Protein AF-A0A7C1M301-F1 (afdb_monomer_lite)

pLDDT: mean 71.37, std 20.8, range [23.16, 95.0]

Radius of gyration: 27.2 Å; chains: 1; bounding box: 64×80×81 Å

Secondary structure (DSSP, 8-state):
--------------EEEEEEEEETTEEEEEEGGGEEEEE---S-PBPPTT--TTEEEEEEETTEEEEEEEHHHHHH---S-----TT-EEEEE-BTTB-EEEEESEEEEEEEEEGGGG--TT-----SS-GGGEEEEEEETTEEEEEE-HHHHHHHHHHHHHHHS------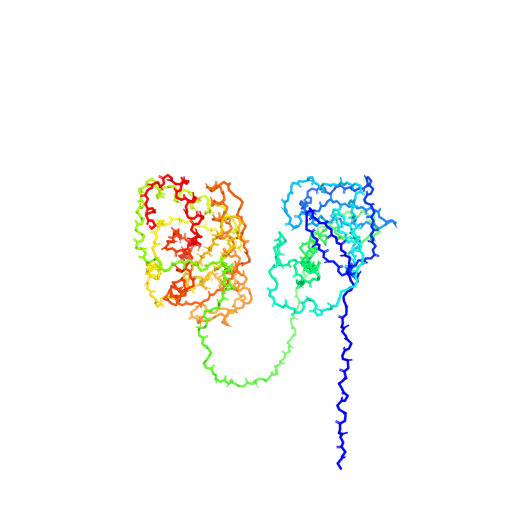-------PPPP---------------PPPP-------------------------------HHHHHHHHHHHHHHHHHHHHHHHHHHTS-EEEEEEEEEEEEGGGTGGGGTSTT-EEEEEEEEE-TTS-EEEEEEEEHHHHHHHHHHHHGGG----TTT--SGGGS-HHHHHHHHHHHHHHHHHHHHHHHHHHTS---B---EEEEEEHHHHHHHHHHHTTTT-SEEEEEEEEEEETTEEEEEEEEEEE-HHHHHHHHHHTT--S----

Structure (mmCIF, N/CA/C/O backbone):
data_AF-A0A7C1M301-F1
#
_entry.id   AF-A0A7C1M301-F1
#
loop_
_atom_site.group_PDB
_atom_site.id
_atom_site.type_symbol
_atom_site.label_atom_id
_atom_site.label_alt_id
_atom_site.label_comp_id
_atom_site.label_asym_id
_atom_site.label_entity_id
_atom_site.label_seq_id
_atom_site.pdbx_PDB_ins_code
_atom_site.Cartn_x
_atom_site.Cartn_y
_atom_site.Cartn_z
_atom_site.occupancy
_atom_site.B_iso_or_equiv
_atom_site.auth_seq_id
_atom_site.auth_comp_id
_atom_site.auth_asym_id
_atom_site.auth_atom_id
_atom_site.pdbx_PDB_model_num
ATOM 1 N N . MET A 1 1 ? 42.933 52.974 11.307 1.00 37.38 1 MET A N 1
ATOM 2 C CA . MET A 1 1 ? 41.650 52.355 11.688 1.00 37.38 1 MET A CA 1
ATOM 3 C C . MET A 1 1 ? 40.763 52.427 10.455 1.00 37.38 1 MET A C 1
ATOM 5 O O . MET A 1 1 ? 40.135 53.448 10.224 1.00 37.38 1 MET A O 1
ATOM 9 N N . MET A 1 2 ? 40.884 51.433 9.573 1.00 31.77 2 MET A N 1
ATOM 10 C CA . MET A 1 2 ? 40.043 51.313 8.383 1.00 31.77 2 MET A CA 1
ATOM 11 C C . MET A 1 2 ? 38.894 50.378 8.737 1.00 31.77 2 MET A C 1
ATOM 13 O O . MET A 1 2 ? 39.127 49.309 9.294 1.00 31.77 2 MET A O 1
ATOM 17 N N . ILE A 1 3 ? 37.674 50.845 8.499 1.00 37.06 3 ILE A N 1
ATOM 18 C CA . ILE A 1 3 ? 36.447 50.075 8.664 1.00 37.06 3 ILE A CA 1
ATOM 19 C C . ILE A 1 3 ? 36.283 49.292 7.362 1.00 37.06 3 ILE A C 1
ATOM 21 O O . ILE A 1 3 ? 36.066 49.894 6.312 1.00 37.06 3 ILE A O 1
ATOM 25 N N . GLU A 1 4 ? 36.458 47.974 7.422 1.00 37.59 4 GLU A N 1
ATOM 26 C CA . GLU A 1 4 ? 36.107 47.077 6.323 1.00 37.59 4 GLU A CA 1
ATOM 27 C C . GLU A 1 4 ? 34.582 47.043 6.189 1.00 37.59 4 GLU A C 1
ATOM 29 O O . GLU A 1 4 ? 33.857 46.611 7.084 1.00 37.59 4 GLU A O 1
ATOM 34 N N . SER A 1 5 ? 34.096 47.563 5.067 1.00 38.91 5 SER A N 1
ATOM 35 C CA . SER A 1 5 ? 32.729 47.388 4.598 1.00 38.91 5 SER A CA 1
ATOM 36 C C . SER A 1 5 ? 32.577 45.969 4.049 1.00 38.91 5 SER A C 1
ATOM 38 O O . SER A 1 5 ? 33.109 45.670 2.977 1.00 38.91 5 SER A O 1
ATOM 40 N N . ASN A 1 6 ? 31.847 45.113 4.764 1.00 34.78 6 ASN A N 1
ATOM 41 C CA . ASN A 1 6 ? 31.334 43.857 4.220 1.00 34.78 6 ASN A CA 1
ATOM 42 C C . ASN A 1 6 ? 30.364 44.173 3.074 1.00 34.78 6 ASN A C 1
ATOM 44 O O . ASN A 1 6 ? 29.265 44.675 3.302 1.00 34.78 6 ASN A O 1
ATOM 48 N N . TYR A 1 7 ? 30.785 43.882 1.846 1.00 38.16 7 TYR A N 1
ATOM 49 C CA . TYR A 1 7 ? 29.875 43.687 0.725 1.00 38.16 7 TYR A CA 1
ATOM 50 C C . TYR A 1 7 ? 29.317 42.266 0.845 1.00 38.16 7 TYR A C 1
ATOM 52 O O . TYR A 1 7 ? 30.033 41.302 0.589 1.00 38.16 7 TYR A O 1
ATOM 60 N N . GLU A 1 8 ? 28.065 42.133 1.281 1.00 39.06 8 GLU A N 1
ATOM 61 C CA . GLU A 1 8 ? 27.303 40.898 1.089 1.00 39.06 8 GLU A CA 1
ATOM 62 C C . GLU A 1 8 ? 26.965 40.779 -0.406 1.00 39.06 8 GLU A C 1
ATOM 64 O O . GLU A 1 8 ? 26.319 41.657 -0.985 1.00 39.06 8 GLU A O 1
ATOM 69 N N . GLU A 1 9 ? 27.458 39.721 -1.050 1.00 36.81 9 GLU A N 1
ATOM 70 C CA . GLU A 1 9 ? 27.020 39.307 -2.383 1.00 36.81 9 GLU A CA 1
ATOM 71 C C . GLU A 1 9 ? 25.526 38.959 -2.325 1.00 36.81 9 GLU A C 1
ATOM 73 O O . GLU A 1 9 ? 25.118 38.032 -1.628 1.00 36.81 9 GLU A O 1
ATOM 78 N N . TYR A 1 10 ? 24.697 39.701 -3.062 1.00 38.28 10 TYR A N 1
ATOM 79 C CA . TYR A 1 10 ? 23.313 39.314 -3.324 1.00 38.28 10 TYR A CA 1
ATOM 80 C C . TYR A 1 10 ? 23.325 38.090 -4.252 1.00 38.28 10 TYR A C 1
ATOM 82 O O . TYR A 1 10 ? 23.495 38.235 -5.464 1.00 38.28 10 TYR A O 1
ATOM 90 N N . GLU A 1 11 ? 23.156 36.886 -3.701 1.00 46.91 11 GLU A N 1
ATOM 91 C CA . GLU A 1 11 ? 22.767 35.719 -4.499 1.00 46.91 11 GLU A CA 1
ATOM 92 C C . GLU A 1 11 ? 21.440 36.041 -5.203 1.00 46.91 11 GLU A C 1
ATOM 94 O O . GLU A 1 11 ? 20.453 36.412 -4.567 1.00 46.91 11 GLU A O 1
ATOM 99 N N . SER A 1 12 ? 21.414 35.936 -6.533 1.00 47.47 12 SER A N 1
ATOM 100 C CA . SER A 1 12 ? 20.183 36.063 -7.310 1.00 47.47 12 SER A CA 1
ATOM 101 C C . SER A 1 12 ? 19.202 34.980 -6.863 1.00 47.47 12 SER A C 1
ATOM 103 O O . SER A 1 12 ? 19.474 33.794 -7.063 1.00 47.47 12 SER A O 1
ATOM 105 N N . GLU A 1 13 ? 18.077 35.366 -6.262 1.00 60.88 13 GLU A N 1
ATOM 106 C CA . GLU A 1 13 ? 17.026 34.413 -5.912 1.00 60.88 13 GLU A CA 1
ATOM 107 C C . GLU A 1 13 ? 16.515 33.737 -7.194 1.00 60.88 13 GLU A C 1
ATOM 109 O O . GLU A 1 13 ? 15.964 34.387 -8.081 1.00 60.88 13 GLU A O 1
ATOM 114 N N . GLU A 1 14 ? 16.745 32.429 -7.321 1.00 82.25 14 GLU A N 1
ATOM 115 C CA . GLU A 1 14 ? 16.186 31.631 -8.414 1.00 82.25 14 GLU A CA 1
ATOM 116 C C . GLU A 1 14 ? 14.651 31.699 -8.369 1.00 82.25 14 GLU A C 1
ATOM 118 O O . GLU A 1 14 ? 14.053 31.567 -7.299 1.00 82.25 14 GLU A O 1
ATOM 123 N N . ASN A 1 15 ? 14.008 31.857 -9.527 1.00 87.19 15 ASN A N 1
ATOM 124 C CA . ASN A 1 15 ? 12.552 31.912 -9.662 1.00 87.19 15 ASN A CA 1
ATOM 125 C C . ASN A 1 15 ? 12.027 30.719 -10.472 1.00 87.19 15 ASN A C 1
ATOM 127 O O . ASN A 1 15 ? 12.703 30.207 -11.362 1.00 87.19 15 ASN A O 1
ATOM 131 N N . ILE A 1 16 ? 10.785 30.312 -10.201 1.00 89.44 16 ILE A N 1
ATOM 132 C CA . ILE A 1 16 ? 10.022 29.353 -11.005 1.00 89.44 16 ILE A CA 1
ATOM 133 C C . ILE A 1 16 ? 8.863 30.082 -11.683 1.00 89.44 16 ILE A C 1
ATOM 135 O O . ILE A 1 16 ? 8.011 30.675 -11.021 1.00 89.44 16 ILE A O 1
ATOM 139 N N . ASN A 1 17 ? 8.769 29.949 -13.005 1.00 90.88 17 ASN A N 1
ATOM 140 C CA . ASN A 1 17 ? 7.578 30.321 -13.762 1.00 90.88 17 ASN A CA 1
ATOM 141 C C . ASN A 1 17 ? 6.588 29.156 -13.782 1.00 90.88 17 ASN A C 1
ATOM 143 O O . ASN A 1 17 ? 6.911 28.073 -14.275 1.00 90.88 17 ASN A O 1
ATOM 147 N N . ALA A 1 18 ? 5.372 29.374 -13.282 1.00 93.69 18 ALA A N 1
ATOM 148 C CA . ALA A 1 18 ? 4.351 28.339 -13.206 1.00 93.69 18 ALA A CA 1
ATOM 149 C C . ALA A 1 18 ? 3.016 28.761 -13.835 1.00 93.69 18 ALA A C 1
ATOM 151 O O . ALA A 1 18 ? 2.520 29.871 -13.632 1.00 93.69 18 ALA A O 1
ATOM 152 N N . VAL A 1 19 ? 2.404 27.827 -14.562 1.00 94.75 19 VAL A N 1
ATOM 153 C CA . VAL A 1 19 ? 0.987 27.848 -14.922 1.00 94.75 19 VAL A CA 1
ATOM 154 C C . VAL A 1 19 ? 0.187 27.435 -13.691 1.00 94.75 19 VAL A C 1
ATOM 156 O O . VAL A 1 19 ? 0.384 26.348 -13.148 1.00 94.75 19 VAL A O 1
ATOM 159 N N . ILE A 1 20 ? -0.730 28.294 -13.259 1.00 94.25 20 ILE A N 1
ATOM 160 C CA . ILE A 1 20 ? -1.652 28.026 -12.159 1.00 94.25 20 ILE A CA 1
ATOM 161 C C . ILE A 1 20 ? -2.912 27.394 -12.746 1.00 94.25 20 ILE A C 1
ATOM 163 O O . ILE A 1 20 ? -3.643 28.036 -13.507 1.00 94.25 20 ILE A O 1
ATOM 167 N N . VAL A 1 21 ? -3.186 26.150 -12.373 1.00 94.00 21 VAL A N 1
ATOM 168 C CA . VAL A 1 21 ? -4.388 25.413 -12.773 1.00 94.00 21 VAL A CA 1
ATOM 169 C C . VAL A 1 21 ? -5.272 25.144 -11.565 1.00 94.00 21 VAL A C 1
ATOM 171 O O . VAL A 1 21 ? -4.788 25.061 -10.438 1.00 94.00 21 VAL A O 1
ATOM 174 N N . LYS A 1 22 ? -6.575 25.010 -11.791 1.00 88.25 22 LYS A N 1
ATOM 175 C CA . LYS A 1 22 ? -7.541 24.594 -10.776 1.00 88.25 22 LYS A CA 1
ATOM 176 C C . LYS A 1 22 ? -8.113 23.236 -11.165 1.00 88.25 22 LYS A C 1
ATOM 178 O O . LYS A 1 22 ? -8.431 23.023 -12.336 1.00 88.25 22 LYS A O 1
ATOM 183 N N . ILE A 1 23 ? -8.218 22.344 -10.185 1.00 88.44 23 ILE A N 1
ATOM 184 C CA . ILE A 1 23 ? -8.927 21.069 -10.288 1.00 88.44 23 ILE A CA 1
ATOM 185 C C . ILE A 1 23 ? -9.878 20.982 -9.097 1.00 88.44 23 ILE A C 1
ATOM 187 O O . ILE A 1 23 ? -9.443 21.134 -7.958 1.00 88.44 23 ILE A O 1
ATOM 191 N N . GLN A 1 24 ? -11.167 20.777 -9.359 1.00 83.69 24 GLN A N 1
ATOM 192 C CA . GLN A 1 24 ? -12.243 20.964 -8.387 1.00 83.69 24 GLN A CA 1
ATOM 193 C C . GLN A 1 24 ? -12.052 22.278 -7.622 1.00 83.69 24 GLN A C 1
ATOM 195 O O . GLN A 1 24 ? -12.123 23.327 -8.248 1.00 83.69 24 GLN A O 1
ATOM 200 N N . ASP A 1 25 ? -11.765 22.242 -6.320 1.00 79.19 25 ASP A N 1
ATOM 201 C CA . ASP A 1 25 ? -11.571 23.424 -5.474 1.00 79.19 25 ASP A CA 1
ATOM 202 C C . ASP A 1 25 ? -10.102 23.733 -5.140 1.00 79.19 25 ASP A C 1
ATOM 204 O O . ASP A 1 25 ? -9.823 24.737 -4.485 1.00 79.19 25 ASP A O 1
ATOM 208 N N . GLU A 1 26 ? -9.149 22.936 -5.633 1.00 81.25 26 GLU A N 1
ATOM 209 C CA . GLU A 1 26 ? -7.720 23.084 -5.334 1.00 81.25 26 GLU A CA 1
ATOM 210 C C . GLU A 1 26 ? -6.931 23.704 -6.496 1.00 81.25 26 GLU A C 1
ATOM 212 O O . GLU A 1 26 ? -7.241 23.503 -7.673 1.00 81.25 26 GLU A O 1
ATOM 217 N N . LYS A 1 27 ? -5.891 24.478 -6.154 1.00 87.19 27 LYS A N 1
ATOM 218 C CA . LYS A 1 27 ? -4.952 25.082 -7.109 1.00 87.19 27 LYS A CA 1
ATOM 219 C C . LYS A 1 27 ? -3.659 24.273 -7.151 1.00 87.19 27 LYS A C 1
ATOM 221 O O . LYS A 1 27 ? -3.104 23.936 -6.108 1.00 87.19 27 LYS A O 1
ATOM 226 N N . TYR A 1 28 ? -3.139 24.068 -8.352 1.00 91.88 28 TYR A N 1
ATOM 227 C CA . TYR A 1 28 ? -1.863 23.407 -8.590 1.00 91.88 28 TYR A CA 1
ATOM 228 C C . TYR A 1 28 ? -1.004 24.231 -9.542 1.00 91.88 28 TYR A C 1
ATOM 230 O O . TYR A 1 28 ? -1.507 25.005 -10.359 1.00 91.88 28 TYR A O 1
ATOM 238 N N . LEU A 1 29 ? 0.305 24.059 -9.425 1.00 94.31 29 LEU A N 1
ATOM 239 C CA . LEU A 1 29 ? 1.312 24.716 -10.234 1.00 94.31 29 LEU A CA 1
ATOM 240 C C . LEU A 1 29 ? 1.956 23.696 -11.165 1.00 94.31 29 LEU A C 1
ATOM 242 O O . LEU A 1 29 ? 2.328 22.601 -10.747 1.00 94.31 29 LEU A O 1
ATOM 246 N N . ILE A 1 30 ? 2.113 24.082 -12.424 1.00 95.00 30 ILE A N 1
ATOM 247 C CA . ILE A 1 30 ? 2.849 23.327 -13.433 1.00 95.00 30 ILE A CA 1
ATOM 248 C C . ILE A 1 30 ? 3.936 24.241 -13.984 1.00 95.00 30 ILE A C 1
ATOM 250 O O . ILE A 1 30 ? 3.647 25.374 -14.359 1.00 95.00 30 ILE A O 1
ATOM 254 N N . GLU A 1 31 ? 5.175 23.764 -14.044 1.00 94.25 31 GLU A N 1
ATOM 255 C CA . GLU A 1 31 ? 6.296 24.534 -14.593 1.00 94.25 31 GLU A CA 1
ATOM 256 C C . GLU A 1 31 ? 6.002 24.935 -16.044 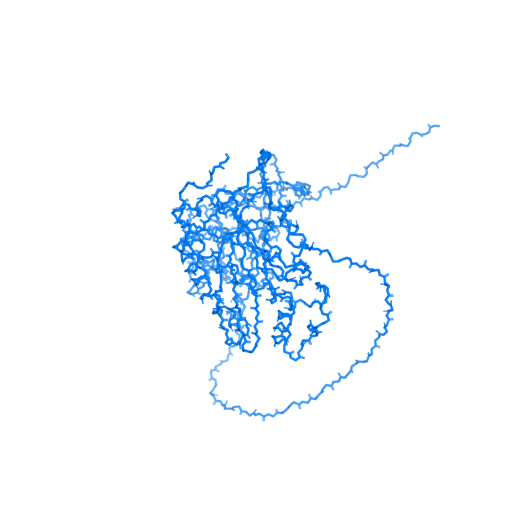1.00 94.25 31 GLU A C 1
ATOM 258 O O . GLU A 1 31 ? 5.671 24.086 -16.874 1.00 94.25 31 GLU A O 1
ATOM 263 N N . VAL A 1 32 ? 6.125 26.228 -16.358 1.00 93.75 32 VAL A N 1
ATOM 264 C CA . VAL A 1 32 ? 5.855 26.752 -17.710 1.00 93.75 32 VAL A CA 1
ATOM 265 C C . VAL A 1 32 ? 6.743 26.070 -18.747 1.00 93.75 32 VAL A C 1
ATOM 267 O O . VAL A 1 32 ? 6.277 25.771 -19.837 1.00 93.75 32 VAL A O 1
ATOM 270 N N . GLU A 1 33 ? 7.982 25.740 -18.385 1.00 92.06 33 GLU A N 1
ATOM 271 C CA . GLU A 1 33 ? 8.938 25.030 -19.247 1.00 92.06 33 GLU A CA 1
ATOM 272 C C . GLU A 1 33 ? 8.447 23.651 -19.706 1.00 92.06 33 GLU A C 1
ATOM 274 O O . GLU A 1 33 ? 8.898 23.139 -20.724 1.00 92.06 33 GLU A O 1
ATOM 279 N N . LYS A 1 34 ? 7.508 23.035 -18.978 1.00 91.69 34 LYS A N 1
ATOM 280 C CA . LYS A 1 34 ? 6.914 21.745 -19.349 1.00 91.69 34 LYS A CA 1
ATOM 281 C C . LYS A 1 34 ? 5.665 21.904 -20.223 1.00 91.69 34 LYS A C 1
ATOM 283 O O . LYS A 1 34 ? 5.136 20.899 -20.700 1.00 91.69 34 LYS A O 1
ATOM 288 N N . VAL A 1 35 ? 5.168 23.128 -20.421 1.00 93.38 35 VAL A N 1
ATOM 289 C CA . VAL A 1 35 ? 3.923 23.430 -21.140 1.00 93.38 35 VAL A CA 1
ATOM 290 C C . VAL A 1 35 ? 4.235 24.145 -22.448 1.00 93.38 35 VAL A C 1
ATOM 292 O O . VAL A 1 35 ? 4.648 25.299 -22.472 1.00 93.38 35 VAL A O 1
ATOM 295 N N . LYS A 1 36 ? 3.952 23.474 -23.562 1.00 91.69 36 LYS A N 1
ATOM 296 C CA . LYS A 1 36 ? 4.161 24.007 -24.908 1.00 91.69 36 LYS A CA 1
ATOM 297 C C . LYS A 1 36 ? 3.079 25.005 -25.319 1.00 91.69 36 LYS A C 1
ATOM 299 O O . LYS A 1 36 ? 3.377 26.042 -25.902 1.00 91.69 36 LYS A O 1
ATOM 304 N N . GLU A 1 37 ? 1.812 24.665 -25.091 1.00 91.31 37 GLU A N 1
ATOM 305 C CA . GLU A 1 37 ? 0.661 25.485 -25.494 1.00 91.31 37 GLU A CA 1
ATOM 306 C C . GLU A 1 37 ? -0.559 25.131 -24.631 1.00 91.31 37 GLU A C 1
ATOM 308 O O . GLU A 1 37 ? -0.709 23.988 -24.195 1.00 91.31 37 GLU A O 1
ATOM 313 N N . ILE A 1 38 ? -1.446 26.101 -24.398 1.00 91.19 38 ILE A N 1
ATOM 314 C CA . ILE A 1 38 ? -2.715 25.902 -23.686 1.00 91.19 38 ILE A CA 1
ATOM 315 C C . ILE A 1 38 ? -3.853 26.037 -24.694 1.00 91.19 38 ILE A C 1
ATOM 317 O O . ILE A 1 38 ? -3.988 27.063 -25.356 1.00 91.19 38 ILE A O 1
ATOM 321 N N . TYR A 1 39 ? -4.679 25.002 -24.799 1.00 89.06 39 TYR A N 1
ATOM 322 C CA . TYR A 1 39 ? -5.751 24.892 -25.778 1.00 89.06 39 TYR A CA 1
ATOM 323 C C . TYR A 1 39 ? -7.123 24.823 -25.100 1.00 89.06 39 TYR A C 1
ATOM 325 O O . TYR A 1 39 ? -7.265 24.309 -23.987 1.00 89.06 39 TYR A O 1
ATOM 333 N N . VAL A 1 40 ? -8.152 25.328 -25.777 1.00 84.62 40 VAL A N 1
ATOM 334 C CA . VAL A 1 40 ? -9.546 25.168 -25.344 1.00 84.62 40 VAL A CA 1
ATOM 335 C C . VAL A 1 40 ? -10.071 23.855 -25.930 1.00 84.62 40 VAL A C 1
ATOM 337 O O . VAL A 1 40 ? -10.023 23.699 -27.151 1.00 84.62 40 VAL A O 1
ATOM 340 N N . PRO A 1 41 ? -10.548 22.897 -25.115 1.00 75.38 41 PRO A N 1
ATOM 341 C CA . PRO A 1 41 ? -11.139 21.672 -25.625 1.00 75.38 41 PRO A CA 1
ATOM 342 C C . PRO A 1 41 ? -12.375 22.036 -26.454 1.00 75.38 41 PRO A C 1
ATOM 344 O O . PRO A 1 41 ? -13.377 22.499 -25.920 1.00 75.38 41 PRO A O 1
ATOM 347 N N . GLY A 1 42 ? -12.286 21.879 -27.775 1.00 66.69 42 GLY A N 1
ATOM 348 C CA . GLY A 1 42 ? -13.469 21.877 -28.636 1.00 66.69 42 GLY A CA 1
ATOM 349 C C . GLY A 1 42 ? -14.240 20.557 -28.506 1.00 66.69 42 GLY A C 1
ATOM 350 O O . GLY A 1 42 ? -13.858 19.680 -27.735 1.00 66.69 42 GLY A O 1
ATOM 351 N N . GLU A 1 43 ? -15.264 20.354 -29.337 1.00 58.47 43 GLU A N 1
ATOM 352 C CA . GLU A 1 43 ? -16.101 19.134 -29.341 1.00 58.47 43 GLU A CA 1
ATOM 353 C C . GLU A 1 43 ? -15.393 17.857 -29.861 1.00 58.47 43 GLU A C 1
ATOM 355 O O . GLU A 1 43 ? -16.016 16.816 -30.034 1.00 58.47 43 GLU A O 1
ATOM 360 N N . ASN A 1 44 ? -14.081 17.899 -30.113 1.00 68.31 44 ASN A N 1
ATOM 361 C CA . ASN A 1 44 ? -13.367 16.900 -30.920 1.00 68.31 44 ASN A CA 1
ATOM 362 C C . ASN A 1 44 ? -12.404 16.002 -30.121 1.00 68.31 44 ASN A C 1
ATOM 364 O O . ASN A 1 44 ? -11.390 15.556 -30.665 1.00 68.31 44 ASN A O 1
ATOM 368 N N . ILE A 1 45 ? -12.676 15.739 -28.839 1.00 84.94 45 ILE A N 1
ATOM 369 C CA . ILE A 1 45 ? -11.943 14.694 -28.109 1.00 84.94 45 ILE A CA 1
ATOM 370 C C . ILE A 1 45 ? -12.551 13.341 -28.477 1.00 84.94 45 ILE A C 1
ATOM 372 O O . ILE A 1 45 ? -13.713 13.072 -28.181 1.00 84.94 45 ILE A O 1
ATOM 376 N N . VAL A 1 46 ? -11.760 12.481 -29.116 1.00 84.56 46 VAL A N 1
ATOM 377 C CA . VAL A 1 46 ? -12.202 11.139 -29.510 1.00 84.56 46 VAL A CA 1
ATOM 378 C C . VAL A 1 46 ? -11.800 10.149 -28.416 1.00 84.56 46 VAL A C 1
ATOM 380 O O . VAL A 1 46 ? -10.599 9.972 -28.192 1.00 84.56 46 VAL A O 1
ATOM 383 N N . PRO A 1 47 ? -12.752 9.491 -27.729 1.00 82.25 47 PRO A N 1
ATOM 384 C CA . PRO A 1 47 ? -12.425 8.531 -26.682 1.00 82.25 47 PRO A CA 1
ATOM 385 C C . PRO A 1 47 ? -11.681 7.328 -27.268 1.00 82.25 47 PRO A C 1
ATOM 387 O O . PRO A 1 47 ? -11.981 6.865 -28.371 1.00 82.25 47 PRO A O 1
ATOM 390 N N . VAL A 1 48 ? -10.714 6.799 -26.517 1.00 79.12 48 VAL A N 1
ATOM 391 C CA . VAL A 1 48 ? -9.962 5.601 -26.910 1.00 79.12 48 VAL A CA 1
ATOM 392 C C . VAL A 1 48 ? -10.626 4.375 -26.270 1.00 79.12 48 VAL A C 1
ATOM 394 O O . VAL A 1 48 ? -10.699 4.293 -25.046 1.00 79.12 48 VAL A O 1
ATOM 397 N N . PRO A 1 49 ? -11.128 3.397 -27.047 1.00 67.69 49 PRO A N 1
ATOM 398 C CA . PRO A 1 49 ? -11.754 2.207 -26.477 1.00 67.69 49 PRO A CA 1
ATOM 399 C C . PRO A 1 49 ? -10.785 1.409 -25.600 1.00 67.69 49 PRO A C 1
ATOM 401 O O . PRO A 1 49 ? -9.630 1.210 -25.974 1.00 67.69 49 PRO A O 1
ATOM 404 N N . LEU A 1 50 ? -11.282 0.894 -24.469 1.00 68.12 50 LEU A N 1
ATOM 405 C CA . LEU A 1 50 ? -10.524 0.055 -23.525 1.00 68.12 50 LEU A CA 1
ATOM 406 C C . LEU A 1 50 ? -9.276 0.734 -22.926 1.00 68.12 50 LEU A C 1
ATOM 408 O O . LEU A 1 50 ? -8.413 0.042 -22.383 1.00 68.12 50 LEU A O 1
ATOM 412 N N . SER A 1 51 ? -9.164 2.064 -23.016 1.00 72.69 51 SER A N 1
ATOM 413 C CA . SER A 1 51 ? -8.090 2.803 -22.359 1.00 72.69 51 SER A CA 1
ATOM 414 C C . SER A 1 51 ? -8.266 2.811 -20.843 1.00 72.69 51 SER A C 1
ATOM 416 O O . SER A 1 51 ? -9.357 2.595 -20.308 1.00 72.69 51 SER A O 1
ATOM 418 N N . GLU A 1 52 ? -7.174 3.087 -20.133 1.00 76.75 52 GLU A N 1
ATOM 419 C CA . GLU A 1 52 ? -7.252 3.405 -18.710 1.00 76.75 52 GLU A CA 1
ATOM 420 C C . GLU A 1 52 ? -8.188 4.601 -18.492 1.00 76.75 52 GLU A C 1
ATOM 422 O O . GLU A 1 52 ? -8.259 5.502 -19.329 1.00 76.75 52 GLU A O 1
ATOM 427 N N . LYS A 1 53 ? -8.920 4.614 -17.371 1.00 76.06 53 LYS A N 1
ATOM 428 C CA . LYS A 1 53 ? -9.971 5.614 -17.106 1.00 76.06 53 LYS A CA 1
ATOM 429 C C . LYS A 1 53 ? -9.443 7.051 -17.043 1.00 76.06 53 LYS A C 1
ATOM 431 O O . LYS A 1 53 ? -10.185 7.985 -17.324 1.00 76.06 53 LYS A O 1
ATOM 436 N N . SER A 1 54 ? -8.168 7.225 -16.719 1.00 81.38 54 SER A N 1
ATOM 437 C CA . SER A 1 54 ? -7.459 8.505 -16.727 1.00 81.38 54 SER A CA 1
ATOM 438 C C . SER A 1 54 ? -7.158 9.042 -18.126 1.00 81.38 54 SER A C 1
ATOM 440 O O . SER A 1 54 ? -6.899 10.239 -18.259 1.00 81.38 54 SER A O 1
ATOM 442 N N . ILE A 1 55 ? -7.198 8.202 -19.163 1.00 87.38 55 ILE A N 1
ATOM 443 C CA . ILE A 1 55 ? -7.056 8.627 -20.556 1.00 87.38 55 ILE A CA 1
ATOM 444 C C . ILE A 1 55 ? -8.433 9.053 -21.054 1.00 87.38 55 ILE A C 1
ATOM 446 O O . ILE A 1 55 ? -9.318 8.224 -21.243 1.00 87.38 55 ILE A O 1
ATOM 450 N N . VAL A 1 56 ? -8.588 10.354 -21.293 1.00 86.94 56 VAL A N 1
ATOM 451 C CA . VAL A 1 56 ? -9.829 10.957 -21.804 1.00 86.94 56 VAL A CA 1
ATOM 452 C C . VAL A 1 56 ? -10.072 10.536 -23.250 1.00 86.94 56 VAL A C 1
ATOM 454 O O . VAL A 1 56 ? -11.197 10.270 -23.664 1.00 86.94 56 VAL A O 1
ATOM 457 N N . GLY A 1 57 ? -8.998 10.489 -24.037 1.00 87.19 57 GLY A N 1
ATOM 458 C CA . GLY A 1 57 ? -9.062 10.224 -25.462 1.00 87.19 57 GLY A CA 1
ATOM 459 C C . GLY A 1 57 ? -7.874 10.815 -26.206 1.00 87.19 57 GLY A C 1
ATOM 460 O O . GLY A 1 57 ? -6.825 11.094 -25.621 1.00 87.19 57 GLY A O 1
ATOM 461 N N . VAL A 1 58 ? -8.054 11.030 -27.503 1.00 89.94 58 VAL A N 1
ATOM 462 C CA . VAL A 1 58 ? -7.088 11.707 -28.368 1.00 89.94 58 VAL A CA 1
ATOM 463 C C . VAL A 1 58 ? -7.694 12.955 -28.998 1.00 89.94 58 VAL A C 1
ATOM 465 O O . VAL A 1 58 ? -8.896 13.018 -29.254 1.00 89.94 58 VAL A O 1
ATOM 468 N N . ILE A 1 59 ? -6.847 13.940 -29.285 1.00 87.94 59 ILE A N 1
ATOM 469 C CA . ILE A 1 59 ? -7.215 15.152 -30.022 1.00 87.94 59 ILE A CA 1
ATOM 470 C C . ILE A 1 59 ? -6.203 15.414 -31.133 1.00 87.94 59 ILE A C 1
ATOM 472 O O . ILE A 1 59 ? -5.003 15.219 -30.951 1.00 87.94 59 ILE A O 1
ATOM 476 N N . ASN A 1 60 ? -6.682 15.859 -32.292 1.00 87.25 60 ASN A N 1
ATOM 477 C CA . ASN A 1 60 ? -5.819 16.325 -33.372 1.00 87.25 60 ASN A CA 1
ATOM 478 C C . ASN A 1 60 ? -5.682 17.849 -33.292 1.00 87.25 60 ASN A C 1
ATOM 480 O O . ASN A 1 60 ? -6.659 18.572 -33.476 1.00 87.25 60 ASN A O 1
ATOM 484 N N . ILE A 1 61 ? -4.466 18.330 -33.037 1.00 86.56 61 ILE A N 1
ATOM 485 C CA . ILE A 1 61 ? -4.142 19.756 -32.990 1.00 86.56 61 ILE A CA 1
ATOM 486 C C . ILE A 1 61 ? -3.107 20.035 -34.074 1.00 86.56 61 ILE A C 1
ATOM 488 O O . ILE A 1 61 ? -1.983 19.537 -34.026 1.00 86.56 61 ILE A O 1
ATOM 492 N N . ARG A 1 62 ? -3.501 20.831 -35.076 1.00 88.12 62 ARG A N 1
ATOM 493 C CA . ARG A 1 62 ? -2.659 21.216 -36.227 1.00 88.12 62 ARG A CA 1
ATOM 494 C C . ARG A 1 62 ? -1.993 20.015 -36.934 1.00 88.12 62 ARG A C 1
ATOM 496 O O . ARG A 1 62 ? -0.852 20.108 -37.372 1.00 88.12 62 ARG A O 1
ATOM 503 N N . GLY A 1 63 ? -2.701 18.888 -37.047 1.00 83.50 63 GLY A N 1
ATOM 504 C CA . GLY A 1 63 ? -2.210 17.672 -37.709 1.00 83.50 63 GLY A CA 1
ATOM 505 C C . GLY A 1 63 ? -1.438 16.714 -36.797 1.00 83.50 63 GLY A C 1
ATOM 506 O O . GLY A 1 63 ? -1.025 15.652 -37.258 1.00 83.50 63 GLY A O 1
ATOM 507 N N . VAL A 1 64 ? -1.260 17.052 -35.517 1.00 86.81 64 VAL A N 1
ATOM 508 C CA . VAL A 1 64 ? -0.566 16.217 -34.531 1.00 86.81 64 VAL A CA 1
ATOM 509 C C . VAL A 1 64 ? -1.577 15.624 -33.556 1.00 86.81 64 VAL A C 1
ATOM 511 O O . VAL A 1 64 ? -2.384 16.341 -32.966 1.00 86.81 64 VAL A O 1
ATOM 514 N N . ILE A 1 65 ? -1.535 14.301 -33.389 1.00 88.94 65 ILE A N 1
ATOM 515 C CA . ILE A 1 65 ? -2.413 13.580 -32.463 1.00 88.94 65 ILE A CA 1
ATOM 516 C C . ILE A 1 65 ? -1.784 13.595 -31.072 1.00 88.94 65 ILE A C 1
ATOM 518 O O . ILE A 1 65 ? -0.693 13.056 -30.883 1.00 88.94 65 ILE A O 1
ATOM 522 N N . TYR A 1 66 ? -2.499 14.180 -30.116 1.00 91.19 66 TYR A N 1
ATOM 523 C CA . TYR A 1 66 ? -2.150 14.200 -28.702 1.00 91.19 66 TYR A CA 1
ATOM 524 C C . TYR A 1 66 ? -3.025 13.226 -27.925 1.00 91.19 66 TYR A C 1
ATOM 526 O O . TYR A 1 66 ? -4.243 13.208 -28.105 1.00 91.19 66 TYR A O 1
ATOM 534 N N . SER A 1 67 ? -2.409 12.451 -27.034 1.00 90.81 67 SER A N 1
ATOM 535 C CA . SER A 1 67 ? -3.142 11.662 -26.040 1.00 90.81 67 SER A CA 1
ATOM 536 C C . SER A 1 67 ? -3.448 12.533 -24.827 1.00 90.81 67 SER A C 1
ATOM 538 O O . SER A 1 67 ? -2.534 13.144 -24.272 1.00 90.81 67 SER A O 1
ATOM 540 N N . ILE A 1 68 ? -4.720 12.606 -24.433 1.00 91.06 68 ILE A N 1
ATOM 541 C CA . ILE A 1 68 ? -5.187 13.461 -23.340 1.00 91.06 68 ILE A CA 1
ATOM 542 C C . ILE A 1 68 ? -5.344 12.638 -22.065 1.00 91.06 68 ILE A C 1
ATOM 544 O O . ILE A 1 68 ? -6.122 11.683 -22.014 1.00 91.06 68 ILE A O 1
ATOM 548 N N . ILE A 1 69 ? -4.661 13.077 -21.014 1.00 90.94 69 ILE A N 1
ATOM 549 C CA . ILE A 1 69 ? -4.746 12.531 -19.661 1.00 90.94 69 ILE A CA 1
ATOM 550 C C . ILE A 1 69 ? -5.534 13.515 -18.785 1.00 90.94 69 ILE A C 1
ATOM 552 O O . ILE A 1 69 ? -5.237 14.707 -18.769 1.00 90.94 69 ILE A O 1
ATOM 556 N N . SER A 1 70 ? -6.537 13.050 -18.041 1.00 89.88 70 SER A N 1
ATOM 557 C CA . SER A 1 70 ? -7.296 13.897 -17.109 1.00 89.88 70 SER A CA 1
ATOM 558 C C . SER A 1 70 ? -6.528 14.095 -15.809 1.00 89.88 70 SER A C 1
ATOM 560 O O . SER A 1 70 ? -6.344 13.138 -15.054 1.00 89.88 70 SER A O 1
ATOM 562 N N . LEU A 1 71 ? -6.128 15.332 -15.496 1.00 88.69 71 LEU A N 1
ATOM 563 C CA . LEU A 1 71 ? -5.507 15.623 -14.204 1.00 88.69 71 LEU A CA 1
ATOM 564 C C . LEU A 1 71 ? -6.498 15.403 -13.060 1.00 88.69 71 LEU A C 1
ATOM 566 O O . LEU A 1 71 ? -6.141 14.801 -12.055 1.00 88.69 71 LEU A O 1
ATOM 570 N N . ARG A 1 72 ? -7.769 15.783 -13.251 1.00 85.75 72 ARG A N 1
ATOM 571 C CA . ARG A 1 72 ? -8.840 15.518 -12.281 1.00 85.75 72 ARG A CA 1
ATOM 572 C C . ARG A 1 72 ? -8.940 14.039 -11.930 1.00 85.75 72 ARG A C 1
ATOM 574 O O . ARG A 1 72 ? -8.986 13.700 -10.753 1.00 85.75 72 ARG A O 1
ATOM 581 N N . HIS A 1 73 ? -8.927 13.160 -12.930 1.00 82.62 73 HIS A N 1
ATOM 582 C CA . HIS A 1 73 ? -8.997 11.725 -12.676 1.00 82.62 73 HIS A CA 1
ATOM 583 C C . HIS A 1 73 ? -7.740 11.198 -11.968 1.00 82.62 73 HIS A C 1
ATOM 585 O O . HIS A 1 73 ? -7.857 10.335 -11.106 1.00 82.62 73 HIS A O 1
ATOM 591 N N . ASN A 1 74 ? -6.557 11.740 -12.282 1.00 78.56 74 ASN A N 1
ATOM 592 C CA . ASN A 1 74 ? -5.316 11.372 -11.590 1.00 78.56 74 ASN A CA 1
ATOM 593 C C . ASN A 1 74 ? -5.284 11.824 -10.121 1.00 78.56 74 ASN A C 1
ATOM 595 O O . ASN A 1 74 ? -4.623 11.179 -9.318 1.00 78.56 74 ASN A O 1
ATOM 599 N N . ILE A 1 75 ? -5.977 12.911 -9.770 1.00 76.25 75 ILE A N 1
ATOM 600 C CA . ILE A 1 75 ? -5.992 13.452 -8.403 1.00 76.25 75 ILE A CA 1
ATOM 601 C C . ILE A 1 75 ? -7.131 12.849 -7.568 1.00 76.25 75 ILE A C 1
ATOM 603 O O . ILE A 1 75 ? -6.915 12.459 -6.428 1.00 76.25 75 ILE A O 1
ATOM 607 N N . TYR A 1 76 ? -8.342 12.759 -8.125 1.00 70.06 76 TYR A N 1
ATOM 608 C CA . TYR A 1 76 ? -9.562 12.471 -7.357 1.00 70.06 76 TYR A CA 1
ATOM 609 C C . TYR A 1 76 ? -10.192 11.104 -7.658 1.00 70.06 76 TYR A C 1
ATOM 611 O O . TYR A 1 76 ? -11.103 10.685 -6.943 1.00 70.06 76 TYR A O 1
ATOM 619 N N . ALA A 1 77 ? -9.745 10.407 -8.713 1.00 64.75 77 ALA A N 1
ATOM 620 C CA . ALA A 1 77 ? -10.283 9.111 -9.151 1.00 64.75 77 ALA A CA 1
ATOM 621 C C . ALA A 1 77 ? -11.830 9.061 -9.250 1.00 64.75 77 ALA A C 1
ATOM 623 O O . ALA A 1 77 ? -12.457 8.020 -9.028 1.00 64.75 77 ALA A O 1
ATOM 624 N N . GLU A 1 78 ? -12.465 10.197 -9.558 1.00 56.62 78 GLU A N 1
ATOM 625 C CA . GLU A 1 78 ? -13.916 10.305 -9.725 1.00 56.62 78 GLU A CA 1
ATOM 626 C C . GLU A 1 78 ? -14.390 9.738 -11.077 1.00 56.62 78 GLU A C 1
ATOM 628 O O . GLU A 1 78 ? -13.591 9.283 -11.897 1.00 56.62 78 GLU A O 1
ATOM 633 N N . SER A 1 79 ? -15.716 9.689 -11.258 1.00 49.69 79 SER A N 1
ATOM 634 C CA . SER A 1 79 ? -16.446 9.019 -12.347 1.00 49.69 79 SER A CA 1
ATOM 635 C C . SER A 1 79 ? -15.908 9.266 -13.770 1.00 49.69 79 SER A C 1
ATOM 637 O O . SER A 1 79 ? -15.153 10.196 -14.015 1.00 49.69 79 SER A O 1
ATOM 639 N N . ILE A 1 80 ? -16.347 8.445 -14.734 1.00 54.88 80 ILE A N 1
ATOM 640 C CA . ILE A 1 80 ? -15.949 8.516 -16.162 1.00 54.88 80 ILE A CA 1
ATOM 641 C C . ILE A 1 80 ? -16.391 9.838 -16.831 1.00 54.88 80 ILE A C 1
ATOM 643 O O . ILE A 1 80 ? -15.941 10.154 -17.929 1.00 54.88 80 ILE A O 1
ATOM 647 N N . ASP A 1 81 ? -17.246 10.628 -16.176 1.00 61.34 81 ASP A N 1
ATOM 648 C CA . ASP A 1 81 ? -17.521 11.995 -16.603 1.00 61.34 81 ASP A CA 1
ATOM 649 C C . ASP A 1 81 ? -16.313 12.894 -16.299 1.00 61.34 81 ASP A C 1
ATOM 651 O O . ASP A 1 81 ? -16.022 13.229 -15.149 1.00 61.34 81 ASP A O 1
ATOM 655 N N . TYR A 1 82 ? -15.598 13.281 -17.355 1.00 68.06 82 TYR A N 1
ATOM 656 C CA . TYR A 1 82 ? -14.434 14.160 -17.273 1.00 68.06 82 TYR A CA 1
ATOM 657 C C . TYR A 1 82 ? -14.792 15.617 -16.937 1.00 68.06 82 TYR A C 1
ATOM 659 O O . TYR A 1 82 ? -13.882 16.437 -16.814 1.00 68.06 82 TYR A O 1
ATOM 667 N N . GLY A 1 83 ? -16.083 15.946 -16.780 1.00 61.53 83 GLY A N 1
ATOM 668 C CA . GLY A 1 83 ? -16.547 17.244 -16.287 1.00 61.53 83 GLY A CA 1
ATOM 669 C C . GLY A 1 83 ? -16.222 18.408 -17.224 1.00 61.53 83 GLY A C 1
ATOM 670 O O . GLY A 1 83 ? -16.030 19.536 -16.758 1.00 61.53 83 GLY A O 1
ATOM 671 N N . LEU A 1 84 ? -16.116 18.123 -18.528 1.00 74.44 84 LEU A N 1
ATOM 672 C CA . LEU A 1 84 ? -15.775 19.103 -19.557 1.00 74.44 84 LEU A CA 1
ATOM 673 C C . LEU A 1 84 ? -16.788 20.247 -19.561 1.00 74.44 84 LEU A C 1
ATOM 675 O O . LEU A 1 84 ? -17.995 20.038 -19.656 1.00 74.44 84 LEU A O 1
ATOM 679 N N . ASN A 1 85 ? -16.273 21.466 -19.483 1.00 78.25 85 ASN A N 1
ATOM 680 C CA . ASN A 1 85 ? -17.053 22.691 -19.547 1.00 78.25 85 ASN A CA 1
ATOM 681 C C . ASN A 1 85 ? -16.266 23.777 -20.302 1.00 78.25 85 ASN A C 1
ATOM 683 O O . ASN A 1 85 ? -15.114 23.580 -20.688 1.00 78.25 85 ASN A O 1
ATOM 687 N N . GLU A 1 86 ? -16.881 24.940 -20.507 1.00 79.88 86 GLU A N 1
ATOM 688 C CA . GLU A 1 86 ? -16.291 26.072 -21.242 1.00 79.88 86 GLU A CA 1
ATOM 689 C C . GLU A 1 86 ? -14.976 26.615 -20.634 1.00 79.88 86 GLU A C 1
ATOM 691 O O . GLU A 1 86 ? -14.157 27.233 -21.329 1.00 79.88 86 GLU A O 1
ATOM 696 N N . TYR A 1 87 ? -14.724 26.348 -19.351 1.00 85.94 87 TYR A N 1
ATOM 697 C CA . TYR A 1 87 ? -13.512 26.751 -18.639 1.00 85.94 87 TYR A CA 1
ATOM 698 C C . TYR A 1 87 ? -12.388 25.718 -18.719 1.00 85.94 87 TYR A C 1
ATOM 700 O O . TYR A 1 87 ? -11.228 26.087 -18.516 1.00 85.94 87 TYR A O 1
ATOM 708 N N . SER A 1 88 ? -12.699 24.466 -19.075 1.00 89.19 88 SER A N 1
ATOM 709 C CA . SER A 1 88 ? -11.712 23.392 -19.187 1.00 89.19 88 SER A CA 1
ATOM 710 C C . SER A 1 88 ? -10.602 23.764 -20.166 1.00 89.19 88 SER A C 1
ATOM 712 O O . SER A 1 88 ? -10.829 24.464 -21.154 1.00 89.19 88 SER A O 1
ATOM 714 N N . ARG A 1 89 ? -9.373 23.319 -19.904 1.00 92.06 89 ARG A N 1
ATOM 715 C CA . ARG A 1 89 ? -8.211 23.587 -20.767 1.00 92.06 89 ARG A CA 1
ATOM 716 C C . ARG A 1 89 ? -7.385 22.327 -20.965 1.00 92.06 89 ARG A C 1
ATOM 718 O O . ARG A 1 89 ? -7.288 21.492 -20.071 1.00 92.06 89 ARG A O 1
ATOM 725 N N . ILE A 1 90 ? -6.775 22.216 -22.138 1.00 93.38 90 ILE A N 1
ATOM 726 C CA . ILE A 1 90 ? -5.814 21.169 -22.478 1.00 93.38 90 ILE A CA 1
ATOM 727 C C . ILE A 1 90 ? -4.423 21.804 -22.511 1.00 93.38 90 ILE A C 1
ATOM 729 O O . ILE A 1 90 ? -4.175 22.706 -23.305 1.00 93.38 90 ILE A O 1
ATOM 733 N N . LEU A 1 91 ? -3.515 21.334 -21.665 1.00 95.00 91 LEU A N 1
ATOM 734 C CA . LEU A 1 91 ? -2.115 21.748 -21.642 1.00 95.00 91 LEU A CA 1
ATOM 735 C C . LEU A 1 91 ? -1.316 20.756 -22.485 1.00 95.00 91 LEU A C 1
ATOM 737 O O . LEU A 1 91 ? -1.208 19.586 -22.119 1.00 95.00 91 LEU A O 1
ATOM 741 N N . LEU A 1 92 ? -0.772 21.206 -23.615 1.00 93.69 92 LEU A N 1
ATOM 742 C CA . LEU A 1 92 ? 0.147 20.403 -24.421 1.00 93.69 92 LEU A CA 1
ATOM 743 C C . LEU A 1 92 ? 1.504 20.398 -23.742 1.00 93.69 92 LEU A C 1
ATOM 745 O O . LEU A 1 92 ? 2.037 21.464 -23.436 1.00 93.69 92 LEU A O 1
ATOM 749 N N . LEU A 1 93 ? 2.058 19.214 -23.514 1.00 92.44 93 LEU A N 1
ATOM 750 C CA . LEU A 1 93 ? 3.281 19.072 -22.740 1.00 92.44 93 LEU A CA 1
ATOM 751 C C . LEU A 1 93 ? 4.501 18.853 -23.623 1.00 92.44 93 LEU A C 1
ATOM 753 O O . LEU A 1 93 ? 4.412 18.278 -24.710 1.00 92.44 93 LEU A O 1
ATOM 757 N N . GLU A 1 94 ? 5.652 19.284 -23.119 1.00 82.88 94 GLU A N 1
ATOM 758 C CA . GLU A 1 94 ? 6.950 18.948 -23.689 1.00 82.88 94 GLU A CA 1
ATOM 759 C C . GLU A 1 94 ? 7.487 17.677 -23.022 1.00 82.88 94 GLU A C 1
ATOM 761 O O . GLU A 1 94 ? 7.985 17.703 -21.897 1.00 82.88 94 GLU A O 1
ATOM 766 N N . TRP A 1 95 ? 7.327 16.535 -23.704 1.00 80.94 95 TRP A N 1
ATOM 767 C CA . TRP A 1 95 ? 7.659 15.218 -23.153 1.00 80.94 95 TRP A CA 1
ATOM 768 C C . TRP A 1 95 ? 8.472 14.337 -24.102 1.00 80.94 95 TRP A C 1
ATOM 770 O O . TRP A 1 95 ? 7.973 13.365 -24.681 1.00 80.94 95 TRP A O 1
ATOM 780 N N . GLY A 1 96 ? 9.752 14.670 -24.280 1.00 77.88 96 GLY A N 1
ATOM 781 C CA . GLY A 1 96 ? 10.620 13.961 -25.219 1.00 77.88 96 GLY A CA 1
ATOM 782 C C . GLY A 1 96 ? 10.009 13.942 -26.625 1.00 77.88 96 GLY A C 1
ATOM 783 O O . GLY A 1 96 ? 9.751 14.991 -27.203 1.00 77.88 96 GLY A O 1
ATOM 784 N N . ASN A 1 97 ? 9.744 12.747 -27.162 1.00 78.50 97 ASN A N 1
ATOM 785 C CA . ASN A 1 97 ? 9.138 12.568 -28.490 1.00 78.50 97 ASN A CA 1
ATOM 786 C C . ASN A 1 97 ? 7.643 12.193 -28.452 1.00 78.50 97 ASN A C 1
ATOM 788 O O . ASN A 1 97 ? 7.082 11.834 -29.489 1.00 78.50 97 ASN A O 1
ATOM 792 N N . LEU A 1 98 ? 7.007 12.198 -27.277 1.00 82.94 98 LEU A N 1
ATOM 793 C CA . LEU A 1 98 ? 5.608 11.803 -27.122 1.00 82.94 98 LEU A CA 1
ATOM 794 C C . LEU A 1 98 ? 4.688 13.025 -27.153 1.00 82.94 98 LEU A C 1
ATOM 796 O O . LEU A 1 98 ? 4.921 14.021 -26.475 1.00 82.94 98 LEU A O 1
ATOM 800 N N . ASN A 1 99 ? 3.593 12.915 -27.905 1.00 89.50 99 ASN A N 1
ATOM 801 C CA . ASN A 1 99 ? 2.552 13.938 -27.955 1.00 89.50 99 ASN A CA 1
ATOM 802 C C . ASN A 1 99 ? 1.531 13.673 -26.843 1.00 89.50 99 ASN A C 1
ATOM 804 O O . ASN A 1 99 ? 0.531 12.979 -27.044 1.00 89.50 99 ASN A O 1
ATOM 808 N N . VAL A 1 100 ? 1.812 14.206 -25.656 1.00 92.69 100 VAL A N 1
ATOM 809 C CA . VAL A 1 100 ? 0.960 14.074 -24.467 1.00 92.69 100 VAL A CA 1
ATOM 810 C C . VAL A 1 100 ? 0.361 15.427 -24.107 1.00 92.69 100 VAL A C 1
ATOM 812 O O . VAL A 1 100 ? 1.001 16.469 -24.251 1.00 92.69 100 VAL A O 1
ATOM 815 N N . ALA A 1 101 ? -0.884 15.404 -23.648 1.00 93.19 101 ALA A N 1
ATOM 816 C CA . ALA A 1 101 ? -1.577 16.572 -23.149 1.00 93.19 101 ALA A CA 1
ATOM 817 C C . ALA A 1 101 ? -2.317 16.261 -21.845 1.00 93.19 101 ALA A C 1
ATOM 819 O O . ALA A 1 101 ? -2.753 15.131 -21.621 1.00 93.19 101 ALA A O 1
ATOM 820 N N . ILE A 1 102 ? -2.486 17.276 -21.001 1.00 93.62 102 ILE A N 1
ATOM 821 C CA . ILE A 1 102 ? -3.230 17.175 -19.746 1.00 93.62 102 ILE A CA 1
ATOM 822 C C . ILE A 1 102 ? -4.505 18.010 -19.821 1.00 93.62 102 ILE A C 1
ATOM 824 O O . ILE A 1 102 ? -4.460 19.189 -20.155 1.00 93.62 102 ILE A O 1
ATOM 828 N N . LEU A 1 103 ? -5.638 17.407 -19.467 1.00 92.50 103 LEU A N 1
ATOM 829 C CA . LEU A 1 103 ? -6.907 18.098 -19.266 1.00 92.50 103 LEU A CA 1
ATOM 830 C C . LEU A 1 103 ? -7.021 18.594 -17.818 1.00 92.50 103 LEU A C 1
ATOM 832 O O . LEU A 1 103 ? -6.876 17.807 -16.878 1.00 92.50 103 LEU A O 1
ATOM 836 N N . VAL A 1 104 ? -7.332 19.881 -17.657 1.00 92.44 104 VAL A N 1
ATOM 837 C CA . VAL A 1 104 ? -7.586 20.552 -16.372 1.00 92.44 104 VAL A CA 1
ATOM 838 C C . VAL A 1 104 ? -8.929 21.282 -16.388 1.00 92.44 104 VAL A C 1
ATOM 840 O O . VAL A 1 104 ? -9.441 21.626 -17.457 1.00 92.44 104 VAL A O 1
ATOM 843 N N . ASP A 1 105 ? -9.481 21.570 -15.208 1.00 89.44 105 ASP A N 1
ATOM 844 C CA . ASP A 1 105 ? -10.793 22.218 -15.096 1.00 89.44 105 ASP A CA 1
ATOM 845 C C . ASP A 1 105 ? -10.744 23.703 -15.444 1.00 89.44 105 ASP A C 1
ATOM 847 O O . ASP A 1 105 ? -11.690 24.222 -16.027 1.00 89.44 105 ASP A O 1
ATOM 851 N N . LEU A 1 106 ? -9.649 24.380 -15.089 1.00 88.88 106 LEU A N 1
ATOM 852 C CA . LEU A 1 106 ? -9.426 25.792 -15.382 1.00 88.88 106 LEU A CA 1
ATOM 853 C C . LEU A 1 106 ? -7.929 26.121 -15.337 1.00 88.88 106 LEU A C 1
ATOM 855 O O . LEU A 1 106 ? -7.202 25.642 -14.469 1.00 88.88 106 LEU A O 1
ATOM 859 N N . VAL A 1 107 ? -7.482 27.003 -16.231 1.00 92.25 107 VAL A N 1
ATOM 860 C CA . VAL A 1 107 ? -6.192 27.701 -16.113 1.00 92.25 107 VAL A CA 1
ATOM 861 C C . VAL A 1 107 ? -6.469 29.098 -15.574 1.00 92.25 107 VAL A C 1
ATOM 863 O O . VAL A 1 107 ? -7.177 29.873 -16.213 1.00 92.25 107 VAL A O 1
ATOM 866 N N . ILE A 1 108 ? -5.922 29.413 -14.402 1.00 90.00 108 ILE A N 1
ATOM 867 C CA . ILE A 1 108 ? -6.072 30.723 -13.756 1.00 90.00 108 ILE A CA 1
ATOM 868 C C . ILE A 1 108 ? -5.139 31.747 -14.412 1.00 90.00 108 ILE A C 1
ATOM 870 O O . ILE A 1 108 ? -5.533 32.887 -14.639 1.00 90.00 108 ILE A O 1
ATOM 874 N N . GLY A 1 109 ? -3.905 31.348 -14.726 1.00 85.06 109 GLY A N 1
ATOM 875 C CA . GLY A 1 109 ? -2.918 32.226 -15.348 1.00 85.06 109 GLY A CA 1
ATOM 876 C C . GLY A 1 109 ? -1.495 31.699 -15.217 1.00 85.06 109 GLY A C 1
ATOM 877 O O . GLY A 1 109 ? -1.281 30.568 -14.788 1.00 85.06 109 GLY A O 1
ATOM 878 N N . VAL A 1 110 ? -0.526 32.536 -15.576 1.00 90.12 110 VAL A N 1
ATOM 879 C CA . VAL A 1 110 ? 0.908 32.262 -15.421 1.00 90.12 110 VAL A CA 1
ATOM 880 C C . VAL A 1 110 ? 1.484 33.258 -14.426 1.00 90.12 110 VAL A C 1
ATOM 882 O O . VAL A 1 110 ? 1.172 34.447 -14.498 1.00 90.12 110 VAL A O 1
ATOM 885 N N . ARG A 1 111 ? 2.301 32.776 -13.487 1.00 90.62 111 ARG A N 1
ATOM 886 C CA . ARG A 1 111 ? 2.939 33.607 -12.465 1.00 90.62 111 ARG A CA 1
ATOM 887 C C . ARG A 1 111 ? 4.353 33.124 -12.168 1.00 90.62 111 ARG A C 1
ATOM 889 O O . ARG A 1 111 ? 4.619 31.924 -12.175 1.00 90.62 111 ARG A O 1
ATOM 896 N N . GLU A 1 112 ? 5.226 34.077 -11.876 1.00 91.44 112 GLU A N 1
ATOM 897 C CA . GLU A 1 112 ? 6.572 33.832 -11.370 1.00 91.44 112 GLU A CA 1
ATOM 898 C C . GLU A 1 112 ? 6.567 33.776 -9.837 1.00 91.44 112 GLU A C 1
ATOM 900 O O . GLU A 1 112 ? 5.922 34.592 -9.168 1.00 91.44 112 GLU A O 1
ATOM 905 N N . PHE A 1 113 ? 7.279 32.797 -9.286 1.00 87.56 113 PHE A N 1
ATOM 906 C CA . PHE A 1 113 ? 7.378 32.530 -7.859 1.00 87.56 113 PHE A CA 1
ATOM 907 C C . PHE A 1 113 ? 8.849 32.423 -7.442 1.00 87.56 113 PHE A C 1
ATOM 909 O O . PHE A 1 113 ? 9.575 31.640 -8.057 1.00 87.56 113 PHE A O 1
ATOM 916 N N . PRO A 1 114 ? 9.292 33.114 -6.376 1.00 87.38 114 PRO A N 1
ATOM 917 C CA . PRO A 1 114 ? 10.627 32.901 -5.828 1.00 87.38 114 PRO A CA 1
ATOM 918 C C . PRO A 1 114 ? 10.787 31.458 -5.358 1.00 87.38 114 PRO A C 1
ATOM 920 O O . PRO A 1 114 ? 9.947 30.954 -4.613 1.00 87.38 114 PRO A O 1
ATOM 923 N N . LEU A 1 115 ? 11.865 30.775 -5.747 1.00 84.50 115 LEU A N 1
ATOM 924 C CA . LEU A 1 115 ? 12.099 29.378 -5.366 1.00 84.50 115 LEU A CA 1
ATOM 925 C C . LEU A 1 115 ? 12.165 29.212 -3.839 1.00 84.50 115 LEU A C 1
ATOM 927 O O . LEU A 1 115 ? 11.813 28.160 -3.305 1.00 84.50 115 LEU A O 1
ATOM 931 N N . SER A 1 116 ? 12.572 30.266 -3.124 1.00 81.25 116 SER A N 1
ATOM 932 C CA . SER A 1 116 ? 12.628 30.334 -1.660 1.00 81.25 116 SER A CA 1
ATOM 933 C C . SER A 1 116 ? 11.305 29.961 -0.979 1.00 81.25 116 SER A C 1
ATOM 935 O O . SER A 1 116 ? 11.332 29.310 0.067 1.00 81.25 116 SER A O 1
ATOM 937 N N . ILE A 1 117 ? 10.154 30.239 -1.601 1.00 82.44 117 ILE A N 1
ATOM 938 C CA . ILE A 1 117 ? 8.831 29.915 -1.035 1.00 82.44 117 ILE A CA 1
ATOM 939 C C . ILE A 1 117 ? 8.549 28.407 -1.004 1.00 82.44 117 ILE A C 1
ATOM 941 O O . ILE A 1 117 ? 7.712 27.949 -0.227 1.00 82.44 117 ILE A O 1
ATOM 945 N N . PHE A 1 118 ? 9.253 27.637 -1.840 1.00 74.62 118 PHE A N 1
ATOM 946 C CA . PHE A 1 118 ? 9.191 26.176 -1.894 1.00 74.62 118 PHE A CA 1
ATOM 947 C C . PHE A 1 118 ? 10.289 25.506 -1.051 1.00 74.62 118 PHE A C 1
ATOM 949 O O . PHE A 1 118 ? 10.260 24.293 -0.852 1.00 74.62 118 PHE A O 1
ATOM 956 N N . LYS A 1 119 ? 11.264 26.275 -0.536 1.00 53.06 119 LYS A N 1
ATOM 957 C CA . LYS A 1 119 ? 12.375 25.763 0.292 1.00 53.06 119 LYS A CA 1
ATOM 958 C C . LYS A 1 119 ? 12.001 25.600 1.770 1.00 53.06 119 LYS A C 1
ATOM 960 O O . LYS A 1 119 ? 12.738 24.960 2.517 1.00 53.06 119 LYS A O 1
ATOM 965 N N . HIS A 1 120 ? 10.866 26.141 2.217 1.00 47.75 120 HIS A N 1
ATOM 966 C CA . HIS A 1 120 ? 10.353 25.913 3.571 1.00 47.75 120 HIS A CA 1
ATOM 967 C C . HIS A 1 120 ? 9.723 24.517 3.676 1.00 47.75 120 HIS A C 1
ATOM 969 O O . HIS A 1 120 ? 8.513 24.329 3.551 1.00 47.75 120 HIS A O 1
ATOM 975 N N . GLN A 1 121 ? 10.572 23.516 3.914 1.00 34.97 121 GLN A N 1
ATOM 976 C CA . GLN A 1 121 ? 10.139 22.180 4.308 1.00 34.97 121 GLN A CA 1
ATOM 977 C C . GLN A 1 121 ? 9.291 22.285 5.584 1.00 34.97 121 GLN A C 1
ATOM 979 O O . GLN A 1 121 ? 9.789 22.691 6.631 1.00 34.97 121 GLN A O 1
ATOM 984 N N . GLY A 1 122 ? 8.007 21.924 5.509 1.00 36.75 122 GLY A N 1
ATOM 985 C CA . GLY A 1 122 ? 7.139 21.856 6.691 1.00 36.75 122 GLY A CA 1
ATOM 986 C C . GLY A 1 122 ? 5.765 22.503 6.560 1.00 36.75 122 GLY A C 1
ATOM 987 O O . GLY A 1 122 ? 4.949 22.318 7.463 1.00 36.75 122 GLY A O 1
ATOM 988 N N . THR A 1 123 ? 5.459 23.193 5.458 1.00 38.41 123 THR A N 1
ATOM 989 C CA . THR A 1 123 ? 4.089 23.657 5.203 1.00 38.41 123 THR A CA 1
ATOM 990 C C . THR A 1 123 ? 3.151 22.464 5.041 1.00 38.41 123 THR A C 1
ATOM 992 O O . THR A 1 123 ? 3.276 21.673 4.107 1.00 38.41 123 THR A O 1
ATOM 995 N N . ILE A 1 124 ? 2.174 22.347 5.939 1.00 38.28 124 ILE A N 1
ATOM 996 C CA . ILE A 1 124 ? 1.090 21.372 5.817 1.00 38.28 124 ILE A CA 1
ATOM 997 C C . ILE A 1 124 ? 0.090 21.924 4.802 1.00 38.28 124 ILE A C 1
ATOM 999 O O . ILE A 1 124 ? -0.788 22.711 5.149 1.00 38.28 124 ILE A O 1
ATOM 1003 N N . VAL A 1 125 ? 0.221 21.512 3.543 1.00 44.84 125 VAL A N 1
ATOM 1004 C CA . VAL A 1 125 ? -0.807 21.762 2.534 1.00 44.84 125 VAL A CA 1
ATOM 1005 C C . VAL A 1 125 ? -1.812 20.617 2.584 1.00 44.84 125 VAL A C 1
ATOM 1007 O O . VAL A 1 125 ? -1.476 19.470 2.295 1.00 44.84 125 VAL A O 1
ATOM 1010 N N . LYS A 1 126 ? -3.054 20.909 2.984 1.00 48.09 126 LYS A N 1
ATOM 1011 C CA . LYS A 1 126 ? -4.151 19.945 2.863 1.00 48.09 126 LYS A CA 1
ATOM 1012 C C . LYS A 1 126 ? -4.519 19.851 1.383 1.00 48.09 126 LYS A C 1
ATOM 1014 O O . LYS A 1 126 ? -5.029 20.819 0.833 1.00 48.09 126 LYS A O 1
ATOM 1019 N N . THR A 1 127 ? -4.248 18.708 0.767 1.00 49.31 127 THR A N 1
ATOM 1020 C CA . THR A 1 127 ? -4.541 18.456 -0.645 1.00 49.31 127 THR A CA 1
ATOM 1021 C C . THR A 1 127 ? -5.027 17.033 -0.851 1.00 49.31 127 THR A C 1
ATOM 1023 O O . THR A 1 127 ? -4.696 16.140 -0.070 1.00 49.31 127 THR A O 1
ATOM 1026 N N . ASN A 1 128 ? -5.836 16.838 -1.886 1.00 56.75 128 ASN A N 1
ATOM 1027 C CA . ASN A 1 128 ? -6.335 15.529 -2.291 1.00 56.75 128 ASN A CA 1
ATOM 1028 C C . ASN A 1 128 ? -5.393 14.789 -3.256 1.00 56.75 128 ASN A C 1
ATOM 1030 O O . ASN A 1 128 ? -5.641 13.626 -3.558 1.00 56.75 128 ASN A O 1
ATOM 1034 N N . ILE A 1 129 ? -4.314 15.427 -3.727 1.00 62.62 129 ILE A N 1
ATOM 1035 C CA . ILE A 1 129 ? -3.349 14.784 -4.622 1.00 62.62 129 ILE A CA 1
ATOM 1036 C C . ILE A 1 129 ? -2.403 13.834 -3.878 1.00 62.62 129 ILE A C 1
ATOM 1038 O O . ILE A 1 129 ? -1.914 14.136 -2.789 1.00 62.62 129 ILE A O 1
ATOM 1042 N N . GLU A 1 130 ? -2.101 12.687 -4.491 1.00 62.00 130 GLU A N 1
ATOM 1043 C CA . GLU A 1 130 ? -1.066 11.779 -3.997 1.00 62.00 130 GLU A CA 1
ATOM 1044 C C . GLU A 1 130 ? 0.312 12.464 -3.971 1.00 62.00 130 GLU A C 1
ATOM 1046 O O . GLU A 1 130 ? 0.736 13.063 -4.959 1.00 62.00 130 GLU A O 1
ATOM 1051 N N . PHE A 1 131 ? 1.067 12.298 -2.879 1.00 62.62 131 PHE A N 1
ATOM 1052 C CA . PHE A 1 131 ? 2.388 12.922 -2.705 1.00 62.62 131 PHE A CA 1
ATOM 1053 C C . PHE A 1 131 ? 3.381 12.620 -3.831 1.00 62.62 131 PHE A C 1
ATOM 1055 O O . PHE A 1 131 ? 4.207 13.468 -4.146 1.00 62.62 131 PHE A O 1
ATOM 1062 N N . LYS A 1 132 ? 3.290 11.446 -4.473 1.00 73.44 132 LYS A N 1
ATOM 1063 C CA . LYS A 1 132 ? 4.163 11.076 -5.600 1.00 73.44 132 LYS A CA 1
ATOM 1064 C C . LYS A 1 132 ? 4.026 12.018 -6.802 1.00 73.44 132 LYS A C 1
ATOM 1066 O O . LYS A 1 132 ? 4.930 12.083 -7.618 1.00 73.44 132 LYS A O 1
ATOM 1071 N N . PHE A 1 133 ? 2.899 12.720 -6.921 1.00 80.19 133 PHE A N 1
ATOM 1072 C CA . PHE A 1 133 ? 2.635 13.698 -7.974 1.00 80.19 133 PHE A CA 1
ATOM 1073 C C . PHE A 1 133 ? 2.977 15.131 -7.548 1.00 80.19 133 PHE A C 1
ATOM 1075 O O . PHE A 1 133 ? 2.740 16.065 -8.312 1.00 80.19 133 PHE A O 1
ATOM 1082 N N . ILE A 1 134 ? 3.518 15.324 -6.342 1.00 79.69 134 ILE A N 1
ATOM 1083 C CA . ILE A 1 134 ? 3.955 16.619 -5.827 1.00 79.69 134 ILE A CA 1
ATOM 1084 C C . ILE A 1 134 ? 5.475 16.706 -5.959 1.00 79.69 134 ILE A C 1
ATOM 1086 O O . ILE A 1 134 ? 6.208 15.960 -5.316 1.00 79.69 134 ILE A O 1
ATOM 1090 N N . LYS A 1 135 ? 5.948 17.673 -6.745 1.00 86.50 135 LYS A N 1
ATOM 1091 C CA . LYS A 1 135 ? 7.364 18.030 -6.844 1.00 86.50 135 LYS A CA 1
ATOM 1092 C C . LYS A 1 135 ? 7.797 18.864 -5.640 1.00 86.50 135 LYS A C 1
ATOM 1094 O O . LYS A 1 135 ? 8.813 18.567 -5.021 1.00 86.50 135 LYS A O 1
ATOM 1099 N N . LEU A 1 136 ? 7.033 19.912 -5.310 1.00 83.69 136 LEU A N 1
ATOM 1100 C CA . LEU A 1 136 ? 7.307 20.838 -4.202 1.00 83.69 136 LEU A CA 1
ATOM 1101 C C . LEU A 1 136 ? 6.007 21.392 -3.599 1.00 83.69 136 LEU A C 1
ATOM 1103 O O . LEU A 1 136 ? 4.992 21.509 -4.282 1.00 83.69 136 LEU A O 1
ATOM 1107 N N . THR A 1 137 ? 6.057 21.815 -2.337 1.00 75.75 137 THR A N 1
ATOM 1108 C CA . THR A 1 137 ? 4.978 22.569 -1.676 1.00 75.75 137 THR A CA 1
ATOM 1109 C C . THR A 1 137 ? 5.518 23.877 -1.120 1.00 75.75 137 THR A C 1
ATOM 1111 O O . THR A 1 137 ? 6.636 23.904 -0.613 1.00 75.75 137 THR A O 1
ATOM 1114 N N . GLY A 1 138 ? 4.722 24.939 -1.159 1.00 76.94 138 GLY A N 1
ATOM 1115 C CA . GLY A 1 138 ? 5.092 26.247 -0.627 1.00 76.94 138 GLY A CA 1
ATOM 1116 C C . GLY A 1 138 ? 3.891 27.014 -0.092 1.00 76.94 138 GLY A C 1
ATOM 1117 O O . GLY A 1 138 ? 2.754 26.556 -0.192 1.00 76.94 138 GLY A O 1
ATOM 1118 N N . VAL A 1 139 ? 4.144 28.191 0.473 1.00 72.69 139 VAL A N 1
ATOM 1119 C CA . VAL A 1 139 ? 3.099 29.173 0.803 1.00 72.69 139 VAL A CA 1
ATOM 1120 C C . VAL A 1 139 ? 3.487 30.494 0.186 1.00 72.69 139 VAL A C 1
ATOM 1122 O O . VAL A 1 139 ? 4.630 30.927 0.314 1.00 72.69 139 VAL A O 1
ATOM 1125 N N . PHE A 1 140 ? 2.528 31.160 -0.438 1.00 80.44 140 PHE A N 1
ATOM 1126 C CA . PHE A 1 140 ? 2.718 32.503 -0.949 1.00 80.44 140 PHE A CA 1
ATOM 1127 C C . PHE A 1 140 ? 1.538 33.370 -0.542 1.00 80.44 140 PHE A C 1
ATOM 1129 O O . PHE A 1 140 ? 0.418 33.086 -0.942 1.00 80.44 140 PHE A O 1
ATOM 1136 N N . GLN A 1 141 ? 1.782 34.427 0.240 1.00 76.56 141 GLN A N 1
ATOM 1137 C CA . GLN A 1 141 ? 0.716 35.315 0.734 1.00 76.56 141 GLN A CA 1
ATOM 1138 C C . GLN A 1 141 ? -0.425 34.541 1.425 1.00 76.56 141 GLN A C 1
ATOM 1140 O O . GLN A 1 141 ? -1.591 34.780 1.143 1.00 76.56 141 GLN A O 1
ATOM 1145 N N . GLU A 1 142 ? -0.073 33.589 2.297 1.00 69.75 142 GLU A N 1
ATOM 1146 C CA . GLU A 1 142 ? -1.005 32.693 3.012 1.00 69.75 142 GLU A CA 1
ATOM 1147 C C . GLU A 1 142 ? -1.749 31.660 2.138 1.00 69.75 142 GLU A C 1
ATOM 1149 O O . GLU A 1 142 ? -2.377 30.752 2.682 1.00 69.75 142 GLU A O 1
ATOM 1154 N N . ASP A 1 143 ? -1.597 31.701 0.809 1.00 70.62 143 ASP A N 1
ATOM 1155 C CA . ASP A 1 143 ? -2.128 30.677 -0.094 1.00 70.62 143 ASP A CA 1
ATOM 1156 C C . ASP A 1 143 ? -1.161 29.478 -0.186 1.00 70.62 143 ASP A C 1
ATOM 1158 O O . ASP A 1 143 ? 0.018 29.656 -0.525 1.00 70.62 143 ASP A O 1
ATOM 1162 N N . PRO A 1 144 ? -1.626 28.239 0.063 1.00 73.50 144 PRO A N 1
ATOM 1163 C CA . PRO A 1 144 ? -0.816 27.054 -0.164 1.00 73.50 144 PRO A CA 1
ATOM 1164 C C . PRO A 1 144 ? -0.605 26.819 -1.663 1.00 73.50 144 PRO A C 1
ATOM 1166 O O . PRO A 1 144 ? -1.537 26.880 -2.466 1.00 73.50 144 PRO A O 1
ATOM 1169 N N . LEU A 1 145 ? 0.632 26.499 -2.028 1.00 81.69 145 LEU A N 1
ATOM 1170 C CA . LEU A 1 145 ? 1.055 26.211 -3.391 1.00 81.69 145 LEU A CA 1
ATOM 1171 C C . LEU A 1 145 ? 1.568 24.778 -3.490 1.00 81.69 145 LEU A C 1
ATOM 1173 O O . LEU A 1 145 ? 2.343 24.327 -2.646 1.00 81.69 145 LEU A O 1
ATOM 1177 N N . ILE A 1 146 ? 1.172 24.081 -4.551 1.00 85.31 146 ILE A N 1
ATOM 1178 C CA . ILE A 1 146 ? 1.579 22.702 -4.831 1.00 85.31 146 ILE A CA 1
ATOM 1179 C C . ILE A 1 146 ? 2.122 22.662 -6.251 1.00 85.31 146 ILE A C 1
ATOM 1181 O O . ILE A 1 146 ? 1.365 22.838 -7.201 1.00 85.31 146 ILE A O 1
ATOM 1185 N N . LEU A 1 147 ? 3.423 22.441 -6.396 1.00 90.06 147 LEU A N 1
ATOM 1186 C CA . LEU A 1 147 ? 4.073 22.215 -7.680 1.00 90.06 147 LEU A CA 1
ATOM 1187 C C . LEU A 1 147 ? 3.985 20.739 -8.039 1.00 90.06 147 LEU A C 1
ATOM 1189 O O . LEU A 1 147 ? 4.414 19.891 -7.259 1.00 90.06 147 LEU A O 1
ATOM 1193 N N . LEU A 1 148 ? 3.435 20.439 -9.211 1.00 91.44 148 LEU A N 1
ATOM 1194 C CA . LEU A 1 148 ? 3.228 19.072 -9.669 1.00 91.44 148 LEU A CA 1
ATOM 1195 C C . LEU A 1 148 ? 4.491 18.470 -10.278 1.00 91.44 148 LEU A C 1
ATOM 1197 O O . LEU A 1 148 ? 5.201 19.116 -11.048 1.00 91.44 148 LEU A O 1
ATOM 1201 N N . ASP A 1 149 ? 4.717 17.197 -9.975 1.00 90.69 149 ASP A N 1
ATOM 1202 C CA . ASP A 1 149 ? 5.679 16.355 -10.673 1.00 90.69 149 ASP A CA 1
ATOM 1203 C C . ASP A 1 149 ? 4.992 15.720 -11.891 1.00 90.69 149 ASP A C 1
ATOM 1205 O O . ASP A 1 149 ? 4.352 14.666 -11.813 1.00 90.69 149 ASP A O 1
ATOM 1209 N N . LEU A 1 150 ? 5.098 16.395 -13.039 1.00 90.00 150 LEU A N 1
ATOM 1210 C CA . LEU A 1 150 ? 4.562 15.874 -14.294 1.00 90.00 150 LEU A CA 1
ATOM 1211 C C . LEU A 1 150 ? 5.259 14.579 -14.739 1.00 90.00 150 LEU A C 1
ATOM 1213 O O . LEU A 1 150 ? 4.629 13.775 -15.428 1.00 90.00 150 LEU A O 1
ATOM 1217 N N . ASP A 1 151 ? 6.512 14.344 -14.331 1.00 88.00 151 ASP A N 1
ATOM 1218 C CA . ASP A 1 151 ? 7.240 13.107 -14.636 1.00 88.00 151 ASP A CA 1
ATOM 1219 C C . ASP A 1 151 ? 6.544 11.933 -13.966 1.00 88.00 151 ASP A C 1
ATOM 1221 O O . ASP A 1 151 ? 6.157 10.972 -14.638 1.00 88.00 151 ASP A O 1
ATOM 1225 N N . ALA A 1 152 ? 6.254 12.057 -12.678 1.00 85.38 152 ALA A N 1
ATOM 1226 C CA . ALA A 1 152 ? 5.509 11.044 -11.949 1.00 85.38 152 ALA A CA 1
ATOM 1227 C C . ALA A 1 152 ? 4.079 10.836 -12.485 1.00 85.38 152 ALA A C 1
ATOM 1229 O O . ALA A 1 152 ? 3.604 9.698 -12.512 1.00 85.38 152 ALA A O 1
ATOM 1230 N N . ILE A 1 153 ? 3.399 11.899 -12.936 1.00 86.69 153 ILE A N 1
ATOM 1231 C CA . ILE A 1 153 ? 2.031 11.812 -13.481 1.00 86.69 153 ILE A CA 1
ATOM 1232 C C . ILE A 1 153 ? 2.010 11.091 -14.836 1.00 86.69 153 ILE A C 1
ATOM 1234 O O . ILE A 1 153 ? 1.114 10.291 -15.089 1.00 86.69 153 ILE A O 1
ATOM 1238 N N . ILE A 1 154 ? 2.972 11.351 -15.725 1.00 86.38 154 ILE A N 1
ATOM 1239 C CA . ILE A 1 154 ? 2.911 10.885 -17.123 1.00 86.38 154 ILE A CA 1
ATOM 1240 C C . ILE A 1 154 ? 3.561 9.513 -17.306 1.00 86.38 154 ILE A C 1
ATOM 1242 O O . ILE A 1 154 ? 3.070 8.706 -18.099 1.00 86.38 154 ILE A O 1
ATOM 1246 N N . GLN A 1 155 ? 4.640 9.219 -16.572 1.00 83.31 155 GLN A N 1
ATOM 1247 C CA . GLN A 1 155 ? 5.420 7.980 -16.707 1.00 83.31 155 GLN A CA 1
ATOM 1248 C C . GLN A 1 155 ? 4.592 6.678 -16.709 1.00 83.31 155 GLN A C 1
ATOM 1250 O O . GLN A 1 155 ? 4.873 5.815 -17.549 1.00 83.31 155 GLN A O 1
ATOM 1255 N N . PRO A 1 156 ? 3.554 6.503 -15.864 1.00 80.19 156 PRO A N 1
ATOM 1256 C CA . PRO A 1 156 ? 2.714 5.302 -15.891 1.00 80.19 156 PRO A CA 1
ATOM 1257 C C . PRO A 1 156 ? 2.078 5.029 -17.262 1.00 80.19 156 PRO A C 1
ATOM 1259 O O . PRO A 1 156 ? 1.995 3.876 -17.690 1.00 80.19 156 PRO A O 1
ATOM 1262 N N . TYR A 1 157 ? 1.714 6.086 -17.990 1.00 75.19 157 TYR A N 1
ATOM 1263 C CA . TYR A 1 157 ? 1.026 6.002 -19.277 1.00 75.19 157 TYR A CA 1
ATOM 1264 C C . TYR A 1 157 ? 1.975 5.774 -20.458 1.00 75.19 157 TYR A C 1
ATOM 1266 O O . TYR A 1 157 ? 1.574 5.301 -21.517 1.00 75.19 157 TYR A O 1
ATOM 1274 N N . ILE A 1 158 ? 3.271 6.033 -20.296 1.00 67.56 158 ILE A N 1
ATOM 1275 C CA . ILE A 1 158 ? 4.250 5.851 -21.378 1.00 67.56 158 ILE A CA 1
ATOM 1276 C C . ILE A 1 158 ? 4.341 4.378 -21.796 1.00 67.56 158 ILE A C 1
ATOM 1278 O O . ILE A 1 158 ? 4.343 4.067 -22.987 1.00 67.56 158 ILE A O 1
ATOM 1282 N N . LYS A 1 159 ? 4.295 3.444 -20.837 1.00 58.69 159 LYS A N 1
ATOM 1283 C CA . LYS A 1 159 ? 4.325 1.997 -21.124 1.00 58.69 159 LYS A CA 1
ATOM 1284 C C . LYS A 1 159 ? 3.092 1.507 -21.891 1.00 58.69 159 LYS A C 1
ATOM 1286 O O . LYS A 1 159 ? 3.173 0.477 -22.568 1.00 58.69 159 LYS A O 1
ATOM 1291 N N . SER A 1 160 ? 1.955 2.198 -21.776 1.00 57.34 160 SER A N 1
ATOM 1292 C CA . SER A 1 160 ? 0.741 1.888 -22.536 1.00 57.34 160 SER A CA 1
ATOM 1293 C C . SER A 1 160 ? 0.753 2.561 -23.914 1.00 57.34 160 SER A C 1
ATOM 1295 O O . SER A 1 160 ? 0.398 1.907 -24.895 1.00 57.34 160 SER A O 1
ATOM 1297 N N . PHE A 1 161 ? 1.281 3.784 -24.036 1.00 58.66 161 PHE A N 1
ATOM 1298 C CA . PHE A 1 161 ? 1.443 4.471 -25.325 1.00 58.66 161 PHE A CA 1
ATOM 1299 C C . PHE A 1 161 ? 2.507 3.834 -26.234 1.00 58.66 161 PHE A C 1
ATOM 1301 O O . PHE A 1 161 ? 2.286 3.711 -27.440 1.00 58.66 161 PHE A O 1
ATOM 1308 N N . GLU A 1 162 ? 3.624 3.344 -25.691 1.00 53.47 162 GLU A N 1
ATOM 1309 C CA . GLU A 1 162 ? 4.673 2.668 -26.474 1.00 53.47 162 GLU A CA 1
ATOM 1310 C C . GLU A 1 162 ? 4.212 1.324 -27.060 1.00 53.47 162 GLU A C 1
ATOM 1312 O O . GLU A 1 162 ? 4.637 0.939 -28.150 1.00 53.47 162 GLU A O 1
ATOM 1317 N N . LYS A 1 163 ? 3.282 0.630 -26.390 1.00 46.34 163 LYS A N 1
ATOM 1318 C CA . LYS A 1 163 ? 2.648 -0.587 -26.927 1.00 46.34 163 LYS A CA 1
ATOM 1319 C C . LYS A 1 163 ? 1.699 -0.301 -28.093 1.00 46.34 163 LYS A C 1
ATOM 1321 O O . LYS A 1 163 ? 1.462 -1.197 -28.899 1.00 46.34 163 LYS A O 1
ATOM 1326 N N . ILE A 1 164 ? 1.177 0.922 -28.192 1.00 44.75 164 ILE A N 1
ATOM 1327 C CA . ILE A 1 164 ? 0.245 1.353 -29.244 1.00 44.75 164 ILE A CA 1
ATOM 1328 C C . ILE A 1 164 ? 1.005 2.021 -30.412 1.00 44.75 164 ILE A C 1
ATOM 1330 O O . ILE A 1 164 ? 0.610 1.873 -31.565 1.00 44.75 164 ILE A O 1
ATOM 1334 N N . GLY A 1 165 ? 2.139 2.684 -30.151 1.00 40.50 165 GLY A N 1
ATOM 1335 C CA . GLY A 1 165 ? 2.950 3.413 -31.145 1.00 40.50 165 GLY A CA 1
ATOM 1336 C C . GLY A 1 165 ? 3.957 2.582 -31.959 1.00 40.50 165 GLY A C 1
ATOM 1337 O O . GLY A 1 165 ? 4.726 3.131 -32.751 1.00 40.50 165 GLY A O 1
ATOM 1338 N N . GLY A 1 166 ? 3.980 1.260 -31.793 1.00 33.31 166 GLY A N 1
ATOM 1339 C CA . GLY A 1 166 ? 4.924 0.362 -32.460 1.00 33.31 166 GLY A CA 1
ATOM 1340 C C . GLY A 1 166 ? 4.583 0.034 -33.917 1.00 33.31 166 GLY A C 1
ATOM 1341 O O . GLY A 1 166 ? 4.293 -1.121 -34.211 1.00 33.31 166 GLY A O 1
ATOM 1342 N N . LYS A 1 167 ? 4.645 1.025 -34.819 1.00 31.69 167 LYS A N 1
ATOM 1343 C CA . LYS A 1 167 ? 5.052 0.893 -36.239 1.00 31.69 167 LYS A CA 1
ATOM 1344 C C . LYS A 1 167 ? 5.053 2.277 -36.903 1.00 31.69 167 LYS A C 1
ATOM 1346 O O . LYS A 1 167 ? 4.026 2.756 -37.377 1.00 31.69 167 LYS A O 1
ATOM 1351 N N . LYS A 1 168 ? 6.230 2.909 -36.985 1.00 34.53 168 LYS A N 1
ATOM 1352 C CA . LYS A 1 168 ? 6.477 3.932 -38.013 1.00 34.53 168 LYS A CA 1
ATOM 1353 C C . LYS A 1 168 ? 6.278 3.268 -39.376 1.00 34.53 168 LYS A C 1
ATOM 1355 O O . LYS A 1 168 ? 6.818 2.189 -39.613 1.00 34.53 168 LYS A O 1
ATOM 1360 N N . GLY A 1 169 ? 5.458 3.885 -40.219 1.00 30.89 169 GLY A N 1
ATOM 1361 C CA . GLY A 1 169 ? 5.128 3.380 -41.542 1.00 30.89 169 GLY A CA 1
ATOM 1362 C C . GLY A 1 169 ? 6.358 3.278 -42.439 1.00 30.89 169 GLY A C 1
ATOM 1363 O O . GLY A 1 169 ? 6.934 4.290 -42.821 1.00 30.89 169 GLY A O 1
ATOM 1364 N N . GLU A 1 170 ? 6.697 2.052 -42.815 1.00 26.56 170 GLU A N 1
ATOM 1365 C CA . GLU A 1 170 ? 7.237 1.744 -44.133 1.00 26.56 170 GLU A CA 1
ATOM 1366 C C . GLU A 1 170 ? 6.115 1.050 -44.905 1.00 26.56 170 GLU A C 1
ATOM 1368 O O . GLU A 1 170 ? 5.568 0.032 -44.472 1.00 26.56 170 GLU A O 1
ATOM 1373 N N . VAL A 1 171 ? 5.724 1.652 -46.026 1.00 36.94 171 VAL A N 1
ATOM 1374 C CA . VAL A 1 171 ? 4.764 1.081 -46.968 1.00 36.94 171 VAL A CA 1
ATOM 1375 C C . VAL A 1 171 ? 5.393 -0.175 -47.561 1.00 36.94 171 VAL A C 1
ATOM 1377 O O . VAL A 1 171 ? 6.300 -0.076 -48.379 1.00 36.94 171 VAL A O 1
ATOM 1380 N N . THR A 1 172 ? 4.903 -1.354 -47.184 1.00 26.06 172 THR A N 1
ATOM 1381 C CA . THR A 1 172 ? 5.119 -2.576 -47.965 1.00 26.06 172 THR A CA 1
ATOM 1382 C C . THR A 1 172 ? 3.826 -3.383 -48.035 1.00 26.06 172 THR A C 1
ATOM 1384 O O . THR A 1 172 ? 3.156 -3.655 -47.040 1.00 26.06 172 THR A O 1
ATOM 1387 N N . THR A 1 173 ? 3.445 -3.685 -49.271 1.00 24.78 173 THR A N 1
ATOM 1388 C CA . THR A 1 173 ? 2.354 -4.566 -49.687 1.00 24.78 173 THR A CA 1
ATOM 1389 C C . THR A 1 173 ? 2.458 -5.953 -49.034 1.00 24.78 173 THR A C 1
ATOM 1391 O O . THR A 1 173 ? 3.558 -6.406 -48.715 1.00 24.78 173 THR A O 1
ATOM 1394 N N . PRO A 1 174 ? 1.332 -6.662 -48.827 1.00 26.11 174 PRO A N 1
ATOM 1395 C CA . PRO A 1 174 ? 1.326 -7.912 -48.075 1.00 26.11 174 PRO A CA 1
ATOM 1396 C C . PRO A 1 174 ? 1.990 -9.035 -48.884 1.00 26.11 174 PRO A C 1
ATOM 1398 O O . PRO A 1 174 ? 1.492 -9.404 -49.947 1.00 26.11 174 PRO A O 1
ATOM 1401 N N . SER A 1 175 ? 3.082 -9.616 -48.372 1.00 27.06 175 SER A N 1
ATOM 1402 C CA . SER A 1 175 ? 3.615 -10.884 -48.883 1.00 27.06 175 SER A CA 1
ATOM 1403 C C . SER A 1 175 ? 3.298 -12.044 -47.942 1.00 27.06 175 SER A C 1
ATOM 1405 O O . SER A 1 175 ? 3.415 -11.951 -46.721 1.00 27.06 175 SER A O 1
ATOM 1407 N N . VAL A 1 176 ? 2.898 -13.135 -48.580 1.00 27.25 176 VAL A N 1
ATOM 1408 C CA . VAL A 1 176 ? 2.398 -14.409 -48.068 1.00 27.25 176 VAL A CA 1
ATOM 1409 C C . VAL A 1 176 ? 3.322 -15.075 -47.032 1.00 27.25 176 VAL A C 1
ATOM 1411 O O . VAL A 1 176 ? 4.542 -14.970 -47.093 1.00 27.25 176 VAL A O 1
ATOM 1414 N N . LEU A 1 177 ? 2.686 -15.782 -46.090 1.00 32.06 177 LEU A N 1
ATOM 1415 C CA . LEU A 1 177 ? 3.266 -16.631 -45.044 1.00 32.06 177 LEU A CA 1
ATOM 1416 C C . LEU A 1 177 ? 4.271 -17.664 -45.585 1.00 32.06 177 LEU A C 1
ATOM 1418 O O . LEU A 1 177 ? 3.884 -18.549 -46.345 1.00 32.06 177 LEU A O 1
ATOM 1422 N N . GLU A 1 178 ? 5.494 -17.673 -45.046 1.00 28.67 178 GLU A N 1
ATOM 1423 C CA . GLU A 1 178 ? 6.348 -18.867 -45.034 1.00 28.67 178 GLU A CA 1
ATOM 1424 C C . GLU A 1 178 ? 6.865 -19.197 -43.625 1.00 28.67 178 GLU A C 1
ATOM 1426 O O . GLU A 1 178 ? 7.123 -18.330 -42.790 1.00 28.67 178 GLU A O 1
ATOM 1431 N N . LYS A 1 179 ? 6.946 -20.507 -43.359 1.00 27.31 179 LYS A N 1
ATOM 1432 C CA . LYS A 1 179 ? 7.238 -21.141 -42.063 1.00 27.31 179 LYS A CA 1
ATOM 1433 C C . LYS A 1 179 ? 8.707 -20.962 -41.623 1.00 27.31 179 LYS A C 1
ATOM 1435 O O . LYS A 1 179 ? 9.588 -20.826 -42.469 1.00 27.31 179 LYS A O 1
ATOM 1440 N N . PRO A 1 180 ? 9.011 -21.055 -40.310 1.00 27.08 180 PRO A N 1
ATOM 1441 C CA . PRO A 1 180 ? 10.329 -20.725 -39.775 1.00 27.08 180 PRO A CA 1
ATOM 1442 C C . PRO A 1 180 ? 11.364 -21.841 -39.989 1.00 27.08 180 PRO A C 1
ATOM 1444 O O . PRO A 1 180 ? 11.093 -23.012 -39.717 1.00 27.08 180 PRO A O 1
ATOM 1447 N N . LYS A 1 181 ? 12.589 -21.463 -40.381 1.00 27.61 181 LYS A N 1
ATOM 1448 C CA . LYS A 1 181 ? 13.797 -22.304 -40.293 1.00 27.61 181 LYS A CA 1
ATOM 1449 C C . LYS A 1 181 ? 14.678 -21.854 -39.123 1.00 27.61 181 LYS A C 1
ATOM 1451 O O . LYS A 1 181 ? 15.021 -20.684 -38.997 1.00 27.61 181 LYS A O 1
ATOM 1456 N N . VAL A 1 182 ? 15.043 -22.820 -38.285 1.00 30.33 182 VAL A N 1
ATOM 1457 C CA . VAL A 1 182 ? 15.954 -22.714 -37.133 1.00 30.33 182 VAL A CA 1
ATOM 1458 C C . VAL A 1 182 ? 17.395 -22.979 -37.579 1.00 30.33 182 VAL A C 1
ATOM 1460 O O . VAL A 1 182 ? 17.574 -23.894 -38.377 1.00 30.33 182 VAL A O 1
ATOM 1463 N N . LEU A 1 183 ? 18.385 -22.243 -37.034 1.00 28.33 183 LEU A N 1
ATOM 1464 C CA . LEU A 1 183 ? 19.790 -22.629 -36.701 1.00 28.33 183 LEU A CA 1
ATOM 1465 C C . LEU A 1 183 ? 20.638 -21.351 -36.392 1.00 28.33 183 LEU A C 1
ATOM 1467 O O . LEU A 1 183 ? 20.215 -20.259 -36.751 1.00 28.33 183 LEU A O 1
ATOM 1471 N N . PRO A 1 184 ? 21.847 -21.419 -35.787 1.00 27.64 184 PRO A N 1
ATOM 1472 C CA . PRO A 1 184 ? 22.160 -21.665 -34.373 1.00 27.64 184 PRO A CA 1
ATOM 1473 C C . PRO A 1 184 ? 22.970 -20.513 -33.701 1.00 27.64 184 PRO A C 1
ATOM 1475 O O . 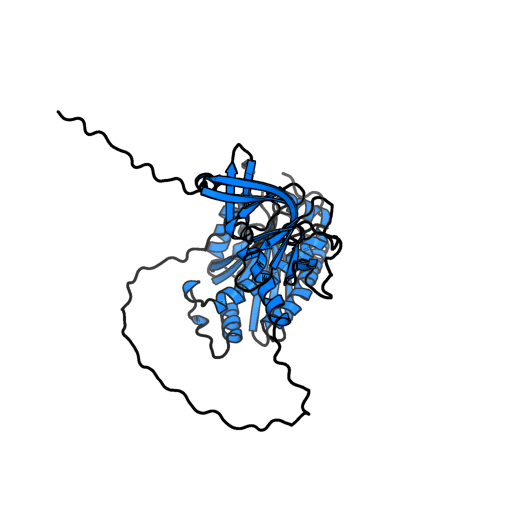PRO A 1 184 ? 23.544 -19.646 -34.356 1.00 27.64 184 PRO A O 1
ATOM 1478 N N . LYS A 1 185 ? 23.079 -20.534 -32.361 1.00 35.72 185 LYS A N 1
ATOM 1479 C CA . LYS A 1 185 ? 23.899 -19.602 -31.550 1.00 35.72 185 LYS A CA 1
ATOM 1480 C C . LYS A 1 185 ? 25.414 -19.800 -31.750 1.00 35.72 185 LYS A C 1
ATOM 1482 O O . LYS A 1 185 ? 25.884 -20.932 -31.839 1.00 35.72 185 LYS A O 1
ATOM 1487 N N . LYS A 1 186 ? 26.190 -18.707 -31.663 1.00 27.92 186 LYS A N 1
ATOM 1488 C CA . LYS A 1 186 ? 27.656 -18.706 -31.451 1.00 27.92 186 LYS A CA 1
ATOM 1489 C C . LYS A 1 186 ? 28.084 -17.741 -30.318 1.00 27.92 186 LYS A C 1
ATOM 1491 O O . LYS A 1 186 ? 27.293 -16.878 -29.945 1.00 27.92 186 LYS A O 1
ATOM 1496 N N . PRO A 1 187 ? 29.273 -17.941 -29.706 1.00 26.72 187 PRO A N 1
ATOM 1497 C CA . PRO A 1 187 ? 29.479 -17.752 -28.267 1.00 26.72 187 PRO A CA 1
ATOM 1498 C C . PRO A 1 187 ? 30.259 -16.488 -27.843 1.00 26.72 187 PRO A C 1
ATOM 1500 O O . PRO A 1 187 ? 30.880 -15.798 -28.646 1.00 26.72 187 PRO A O 1
ATOM 1503 N N . LYS A 1 188 ? 30.215 -16.256 -26.520 1.00 31.41 188 LYS A N 1
ATOM 1504 C CA . LYS A 1 188 ? 30.804 -15.182 -25.694 1.00 31.41 188 LYS A CA 1
ATOM 1505 C C . LYS A 1 188 ? 32.281 -14.852 -25.981 1.00 31.41 188 LYS A C 1
ATOM 1507 O O . LYS A 1 188 ? 33.093 -15.754 -26.176 1.00 31.41 188 LYS A O 1
ATOM 1512 N N . LYS A 1 189 ? 32.655 -13.579 -25.783 1.00 27.84 189 LYS A N 1
ATOM 1513 C CA . LYS A 1 189 ? 34.029 -13.161 -25.440 1.00 27.84 189 LYS A CA 1
ATOM 1514 C C . LYS A 1 189 ? 34.076 -12.465 -24.077 1.00 27.84 189 LYS A C 1
ATOM 1516 O O . LYS A 1 189 ? 33.196 -11.689 -23.725 1.00 27.84 189 LYS A O 1
ATOM 1521 N N . GLN A 1 190 ? 35.110 -12.836 -23.326 1.00 25.84 190 GLN A N 1
ATOM 1522 C CA . GLN A 1 190 ? 35.455 -12.434 -21.963 1.00 25.84 190 GLN A CA 1
ATOM 1523 C C . GLN A 1 190 ? 36.148 -11.064 -21.932 1.00 25.84 190 GLN A C 1
ATOM 1525 O O . GLN A 1 190 ? 36.923 -10.754 -22.835 1.00 25.84 190 GLN A O 1
ATOM 1530 N N . ALA A 1 191 ? 35.993 -10.332 -20.827 1.00 27.34 191 ALA A N 1
ATOM 1531 C CA . ALA A 1 191 ? 36.966 -9.342 -20.368 1.00 27.34 191 ALA A CA 1
ATOM 1532 C C . ALA A 1 191 ? 37.212 -9.520 -18.857 1.00 27.34 191 ALA A C 1
ATOM 1534 O O . ALA A 1 191 ? 36.293 -9.806 -18.092 1.00 27.34 191 ALA A O 1
ATOM 1535 N N . LYS A 1 192 ? 38.489 -9.434 -18.475 1.00 26.73 192 LYS A N 1
ATOM 1536 C CA . LYS A 1 192 ? 39.103 -9.748 -17.169 1.00 26.73 192 LYS A CA 1
ATOM 1537 C C . LYS A 1 192 ? 39.288 -8.471 -16.300 1.00 26.73 192 LYS A C 1
ATOM 1539 O O . LYS A 1 192 ? 39.022 -7.378 -16.789 1.00 26.73 192 LYS A O 1
ATOM 1544 N N . PRO A 1 193 ? 39.708 -8.589 -15.020 1.00 27.56 193 PRO A N 1
ATOM 1545 C CA . PRO A 1 193 ? 39.202 -7.783 -13.902 1.00 27.56 193 PRO A CA 1
ATOM 1546 C C . PRO A 1 193 ? 40.091 -6.588 -13.513 1.00 27.56 193 PRO A C 1
ATOM 1548 O O . PRO A 1 193 ? 41.286 -6.569 -13.811 1.00 27.56 193 PRO A O 1
ATOM 1551 N N . LYS A 1 194 ? 39.548 -5.644 -12.727 1.00 27.73 194 LYS A N 1
ATOM 1552 C CA . LYS A 1 194 ? 40.344 -4.675 -11.952 1.00 27.73 194 LYS A CA 1
ATOM 1553 C C . LYS A 1 194 ? 39.957 -4.652 -10.462 1.00 27.73 194 LYS A C 1
ATOM 1555 O O . LYS A 1 194 ? 38.884 -4.210 -10.088 1.00 27.73 194 LYS A O 1
ATOM 1560 N N . LYS A 1 195 ? 40.907 -5.169 -9.671 1.00 27.16 195 LYS A N 1
ATOM 1561 C CA . LYS A 1 195 ? 41.416 -4.759 -8.345 1.00 27.16 195 LYS A CA 1
ATOM 1562 C C . LYS A 1 195 ? 40.446 -4.227 -7.271 1.00 27.16 195 LYS A C 1
ATOM 1564 O O . LYS A 1 195 ? 40.126 -3.050 -7.221 1.00 27.16 195 LYS A O 1
ATOM 1569 N N . SER A 1 196 ? 40.162 -5.126 -6.328 1.00 23.16 196 SER A N 1
ATOM 1570 C CA . SER A 1 196 ? 40.390 -5.022 -4.872 1.00 23.16 196 SER A CA 1
ATOM 1571 C C . SER A 1 196 ? 40.591 -3.635 -4.238 1.00 23.16 196 SER A C 1
ATOM 1573 O O . SER A 1 196 ? 41.676 -3.057 -4.340 1.00 23.16 196 SER A O 1
ATOM 1575 N N . ILE A 1 197 ? 39.631 -3.239 -3.401 1.00 26.84 197 ILE A N 1
ATOM 1576 C CA . ILE A 1 197 ? 39.855 -2.405 -2.214 1.00 26.84 197 ILE A CA 1
ATOM 1577 C C . ILE A 1 197 ? 39.335 -3.213 -1.014 1.00 26.84 197 ILE A C 1
ATOM 1579 O O . ILE A 1 197 ? 38.231 -3.752 -1.051 1.00 26.84 197 ILE A O 1
ATOM 1583 N N . LYS A 1 198 ? 40.191 -3.401 -0.004 1.00 28.02 198 LYS A N 1
ATOM 1584 C CA . LYS A 1 198 ? 39.912 -4.163 1.226 1.00 28.02 198 LYS A CA 1
ATOM 1585 C C . LYS A 1 198 ? 39.063 -3.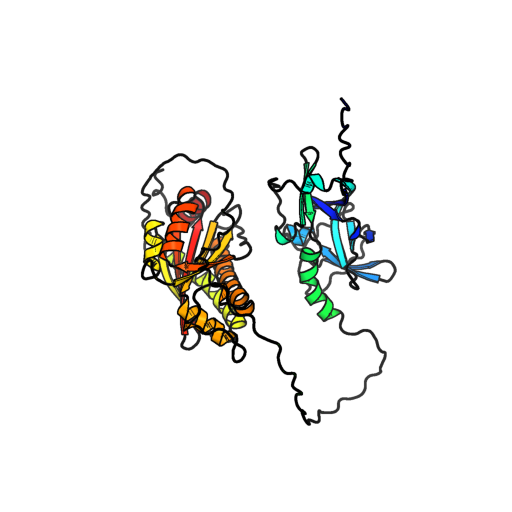339 2.213 1.00 28.02 198 LYS A C 1
ATOM 1587 O O . LYS A 1 198 ? 39.067 -2.114 2.127 1.00 28.02 198 LYS A O 1
ATOM 1592 N N . PRO A 1 199 ? 38.359 -4.005 3.146 1.00 25.27 199 PRO A N 1
ATOM 1593 C CA . PRO A 1 199 ? 37.209 -3.451 3.849 1.00 25.27 199 PRO A CA 1
ATOM 1594 C C . PRO A 1 199 ? 37.627 -2.602 5.049 1.00 25.27 199 PRO A C 1
ATOM 1596 O O . PRO A 1 199 ? 38.537 -2.974 5.795 1.00 25.27 199 PRO A O 1
ATOM 1599 N N . ARG A 1 200 ? 36.912 -1.499 5.282 1.00 23.84 200 ARG A N 1
ATOM 1600 C CA . ARG A 1 200 ? 36.924 -0.813 6.573 1.00 23.84 200 ARG A CA 1
ATOM 1601 C C . ARG A 1 200 ? 35.752 -1.360 7.385 1.00 23.84 200 ARG A C 1
ATOM 1603 O O . ARG A 1 200 ? 34.610 -1.268 6.956 1.00 23.84 200 ARG A O 1
ATOM 1610 N N . LYS A 1 201 ? 36.076 -2.004 8.507 1.00 30.14 201 LYS A N 1
ATOM 1611 C CA . LYS A 1 201 ? 35.121 -2.385 9.547 1.00 30.14 201 LYS A CA 1
ATOM 1612 C C . LYS A 1 201 ? 34.621 -1.117 10.234 1.00 30.14 201 LYS A C 1
ATOM 1614 O O . LYS A 1 201 ? 35.437 -0.376 10.777 1.00 30.14 201 LYS A O 1
ATOM 1619 N N . SER A 1 202 ? 33.314 -0.950 10.269 1.00 27.34 202 SER A N 1
ATOM 1620 C CA . SER A 1 202 ? 32.593 -0.350 11.383 1.00 27.34 202 SER A CA 1
ATOM 1621 C C . SER A 1 202 ? 31.241 -1.041 11.424 1.00 27.34 202 SER A C 1
ATOM 1623 O O . SER A 1 202 ? 30.569 -1.165 10.403 1.00 27.34 202 SER A O 1
ATOM 1625 N N . ASP A 1 203 ? 30.939 -1.601 12.585 1.00 33.47 203 ASP A N 1
ATOM 1626 C CA . ASP A 1 203 ? 29.658 -2.185 12.931 1.00 33.47 203 ASP A CA 1
ATOM 1627 C C . ASP A 1 203 ? 28.574 -1.114 12.733 1.00 33.47 203 ASP A C 1
ATOM 1629 O O . ASP A 1 203 ? 28.518 -0.151 13.491 1.00 33.47 203 ASP A O 1
ATOM 1633 N N . GLU A 1 204 ? 27.772 -1.234 11.674 1.00 32.03 204 GLU A N 1
ATOM 1634 C CA . GLU A 1 204 ? 26.603 -0.379 11.462 1.00 32.03 204 GLU A CA 1
ATOM 1635 C C . GLU A 1 204 ? 25.348 -1.152 11.857 1.00 32.03 204 GLU A C 1
ATOM 1637 O O . GLU A 1 204 ? 25.091 -2.279 11.425 1.00 32.03 204 GLU A O 1
ATOM 1642 N N . GLU A 1 205 ? 24.642 -0.527 12.786 1.00 34.84 205 GLU A N 1
ATOM 1643 C CA . GLU A 1 205 ? 23.566 -1.042 13.603 1.00 34.84 205 GLU A CA 1
ATOM 1644 C C . GLU A 1 205 ? 22.374 -1.531 12.781 1.00 34.84 205 GLU A C 1
ATOM 1646 O O . GLU A 1 205 ? 21.990 -0.961 11.758 1.00 34.84 205 GLU A O 1
ATOM 1651 N N . SER A 1 206 ? 21.734 -2.570 13.314 1.00 35.31 206 SER A N 1
ATOM 1652 C CA . SER A 1 206 ? 20.336 -2.925 13.095 1.00 35.31 206 SER A CA 1
ATOM 1653 C C . SER A 1 206 ? 19.429 -1.739 13.434 1.00 35.31 206 SER A C 1
ATOM 1655 O O . SER A 1 206 ? 18.829 -1.676 14.501 1.00 35.31 206 SER A O 1
ATOM 1657 N N . THR A 1 207 ? 19.353 -0.769 12.532 1.00 36.50 207 THR A N 1
ATOM 1658 C CA . THR A 1 207 ? 18.414 0.342 12.613 1.00 36.50 207 THR A CA 1
ATOM 1659 C C . THR A 1 207 ? 17.120 -0.101 11.950 1.00 36.50 207 THR A C 1
ATOM 1661 O O . THR A 1 207 ? 17.067 -0.368 10.747 1.00 36.50 207 THR A O 1
ATOM 1664 N N . VAL A 1 208 ? 16.062 -0.224 12.754 1.00 43.62 208 VAL A N 1
ATOM 1665 C CA . VAL A 1 208 ? 14.694 -0.279 12.238 1.00 43.62 208 VAL A CA 1
ATOM 1666 C C . VAL A 1 208 ? 14.526 0.958 11.364 1.00 43.62 208 VAL A C 1
ATOM 1668 O O . VAL A 1 208 ? 14.636 2.076 11.861 1.00 43.62 208 VAL A O 1
ATOM 1671 N N . ILE A 1 209 ? 14.334 0.777 10.056 1.00 44.22 209 ILE A N 1
ATOM 1672 C CA . ILE A 1 209 ? 14.058 1.911 9.172 1.00 44.22 209 ILE A CA 1
ATOM 1673 C C . ILE A 1 209 ? 12.690 2.450 9.579 1.00 44.22 209 ILE A C 1
ATOM 1675 O O . ILE A 1 209 ? 11.699 1.722 9.524 1.00 44.22 209 ILE A O 1
ATOM 1679 N N . ILE A 1 210 ? 12.719 3.689 10.065 1.00 40.72 210 ILE A N 1
ATOM 1680 C CA . ILE A 1 210 ? 11.626 4.464 10.646 1.00 40.72 210 ILE A CA 1
ATOM 1681 C C . ILE A 1 210 ? 10.698 4.913 9.508 1.00 40.72 210 ILE A C 1
ATOM 1683 O O . ILE A 1 210 ? 11.151 5.706 8.677 1.00 40.72 210 ILE A O 1
ATOM 1687 N N . PRO A 1 211 ? 9.430 4.470 9.464 1.00 41.38 211 PRO A N 1
ATOM 1688 C CA . PRO A 1 211 ? 8.427 5.120 8.634 1.00 41.38 211 PRO A CA 1
ATOM 1689 C C . PRO A 1 211 ? 8.155 6.525 9.142 1.00 41.38 211 PRO A C 1
ATOM 1691 O O . PRO A 1 211 ? 8.211 6.761 10.351 1.00 41.38 211 PRO A O 1
ATOM 1694 N N . GLN A 1 212 ? 7.854 7.466 8.245 1.00 38.44 212 GLN A N 1
ATOM 1695 C CA . GLN A 1 212 ? 7.426 8.797 8.674 1.00 38.44 212 GLN A CA 1
ATOM 1696 C C . GLN A 1 212 ? 6.219 8.637 9.606 1.00 38.44 212 GLN A C 1
ATOM 1698 O O . GLN A 1 212 ? 5.166 8.172 9.174 1.00 38.44 212 GLN A O 1
ATOM 1703 N N . SER A 1 213 ? 6.375 8.985 10.891 1.00 33.84 213 SER A N 1
ATOM 1704 C CA . SER A 1 213 ? 5.299 8.860 11.876 1.00 33.84 213 SER A CA 1
ATOM 1705 C C . SER A 1 213 ? 4.022 9.500 11.312 1.00 33.84 213 SER A C 1
ATOM 1707 O O . SER A 1 213 ? 4.100 10.603 10.750 1.00 33.84 213 SER A O 1
ATOM 1709 N N . PRO A 1 214 ? 2.838 8.877 11.465 1.00 33.34 214 PRO A N 1
ATOM 1710 C CA . PRO A 1 214 ? 1.588 9.527 11.110 1.00 33.34 214 PRO A CA 1
ATOM 1711 C C . PRO A 1 214 ? 1.517 10.861 11.858 1.00 33.34 214 PRO A C 1
ATOM 1713 O O . PRO A 1 214 ? 1.449 10.886 13.087 1.00 33.34 214 PRO A O 1
ATOM 1716 N N . LYS A 1 215 ? 1.570 11.992 11.141 1.00 31.75 215 LYS A N 1
ATOM 1717 C CA . LYS A 1 215 ? 1.424 13.319 11.754 1.00 31.75 215 LYS A CA 1
ATOM 1718 C C . LYS A 1 215 ? -0.007 13.462 12.271 1.00 31.75 215 LYS A C 1
ATOM 1720 O O . LYS A 1 215 ? -0.889 13.935 11.558 1.00 31.75 215 LYS A O 1
ATOM 1725 N N . ILE A 1 216 ? -0.247 13.062 13.517 1.00 30.33 216 ILE A N 1
ATOM 1726 C CA . ILE A 1 216 ? -1.496 13.336 14.224 1.00 30.33 216 ILE A CA 1
ATOM 1727 C C . ILE A 1 216 ? -1.259 14.519 15.159 1.00 30.33 216 ILE A C 1
ATOM 1729 O O . ILE A 1 216 ? -0.610 14.430 16.198 1.00 30.33 216 ILE A O 1
ATOM 1733 N N . SER A 1 217 ? -1.814 15.660 14.757 1.00 31.52 217 SER A N 1
ATOM 1734 C CA . SER A 1 217 ? -2.076 16.785 15.644 1.00 31.52 217 SER A CA 1
ATOM 1735 C C . SER A 1 217 ? -3.142 16.373 16.659 1.00 31.52 217 SER A C 1
ATOM 1737 O O . SER A 1 217 ? -4.323 16.352 16.327 1.00 31.52 217 SER A O 1
ATOM 1739 N N . SER A 1 218 ? -2.717 16.034 17.876 1.00 29.94 218 SER A N 1
ATOM 1740 C CA . SER A 1 218 ? -3.381 16.442 19.123 1.00 29.94 218 SER A CA 1
ATOM 1741 C C . SER A 1 218 ? -2.649 15.850 20.327 1.00 29.94 218 SER A C 1
ATOM 1743 O O . SER A 1 218 ? -2.525 14.634 20.444 1.00 29.94 218 SER A O 1
ATOM 1745 N N . LYS A 1 219 ? -2.231 16.697 21.276 1.00 30.36 219 LYS A N 1
ATOM 1746 C CA . LYS A 1 219 ? -2.002 16.254 22.657 1.00 30.36 219 LYS A CA 1
ATOM 1747 C C . LYS A 1 219 ? -3.342 15.744 23.203 1.00 30.36 219 LYS A C 1
ATOM 1749 O O . LYS A 1 219 ? -4.212 16.566 23.483 1.00 30.36 219 LYS A O 1
ATOM 1754 N N . LEU A 1 220 ? -3.512 14.430 23.349 1.00 32.88 220 LEU A N 1
ATOM 1755 C CA . LEU A 1 220 ? -4.568 13.867 24.194 1.00 32.88 220 LEU A CA 1
ATOM 1756 C C . LEU A 1 220 ? -4.058 13.672 25.635 1.00 32.88 220 LEU A C 1
ATOM 1758 O O . LEU A 1 220 ? -2.847 13.561 25.852 1.00 32.88 220 LEU A O 1
ATOM 1762 N N . PRO A 1 221 ? -4.957 13.679 26.636 1.00 30.16 221 PRO A N 1
ATOM 1763 C CA . PRO A 1 221 ? -4.588 13.575 28.041 1.00 30.16 221 PRO A CA 1
ATOM 1764 C C . PRO A 1 221 ? -3.937 12.222 28.333 1.00 30.16 221 PRO A C 1
ATOM 1766 O O . PRO A 1 221 ? -4.283 11.213 27.726 1.00 30.16 221 PRO A O 1
ATOM 1769 N N . LYS A 1 222 ? -3.037 12.188 29.321 1.00 32.12 222 LYS A N 1
ATOM 1770 C CA . LYS A 1 222 ? -2.562 10.939 29.929 1.00 32.12 222 LYS A CA 1
ATOM 1771 C C . LYS A 1 222 ? -3.743 10.240 30.614 1.00 32.12 222 LYS A C 1
ATOM 1773 O O . LYS A 1 222 ? -3.997 10.493 31.787 1.00 32.12 222 LYS A O 1
ATOM 1778 N N . ALA A 1 223 ? -4.453 9.385 29.892 1.00 34.50 223 ALA A N 1
ATOM 1779 C CA . ALA A 1 223 ? -5.387 8.427 30.460 1.00 34.50 223 ALA A CA 1
ATOM 1780 C C . ALA A 1 223 ? -4.822 7.032 30.193 1.00 34.50 223 ALA A C 1
ATOM 1782 O O . ALA A 1 223 ? -4.827 6.549 29.070 1.00 34.50 223 ALA A O 1
ATOM 1783 N N . SER A 1 224 ? -4.251 6.430 31.234 1.00 40.00 224 SER A N 1
ATOM 1784 C CA . SER A 1 224 ? -3.918 5.010 31.257 1.00 40.00 224 SER A CA 1
ATOM 1785 C C . SER A 1 224 ? -5.193 4.251 31.618 1.00 40.00 224 SER A C 1
ATOM 1787 O O . SER A 1 224 ? -5.472 4.079 32.805 1.00 40.00 224 SER A O 1
ATOM 1789 N N . ALA A 1 225 ? -5.973 3.815 30.631 1.00 39.41 225 ALA A N 1
ATOM 1790 C CA . ALA A 1 225 ? -7.075 2.886 30.850 1.00 39.41 225 ALA A CA 1
ATOM 1791 C C . ALA A 1 225 ? -6.698 1.533 30.233 1.00 39.41 225 ALA A C 1
ATOM 1793 O O . ALA A 1 225 ? -6.390 1.424 29.055 1.00 39.41 225 ALA A O 1
ATOM 1794 N N . ASN A 1 226 ? -6.670 0.469 31.038 1.00 46.53 226 ASN A N 1
ATOM 1795 C CA . ASN A 1 226 ? -6.474 -0.886 30.518 1.00 46.53 226 ASN A CA 1
ATOM 1796 C C . ASN A 1 226 ? -7.756 -1.333 29.805 1.00 46.53 226 ASN A C 1
ATOM 1798 O O . ASN A 1 226 ? -8.607 -1.994 30.405 1.00 46.53 226 ASN A O 1
ATOM 1802 N N . LEU A 1 227 ? -7.902 -0.962 28.536 1.00 53.03 227 LEU A N 1
ATOM 1803 C CA . LEU A 1 227 ? -9.043 -1.343 27.723 1.00 53.03 227 LEU A CA 1
ATOM 1804 C C . LEU A 1 227 ? -8.976 -2.847 27.401 1.00 53.03 227 LEU A C 1
ATOM 1806 O O . LEU A 1 227 ? -8.210 -3.293 26.550 1.00 53.03 227 LEU A O 1
ATOM 1810 N N . LYS A 1 228 ? -9.763 -3.666 28.105 1.00 55.50 228 LYS A N 1
ATOM 1811 C CA . LYS A 1 228 ? -9.913 -5.099 27.802 1.00 55.50 228 LYS A CA 1
ATOM 1812 C C . LYS A 1 228 ? -11.152 -5.315 26.944 1.00 55.50 228 LYS A C 1
ATOM 1814 O O . LYS A 1 228 ? -12.263 -5.374 27.461 1.00 55.50 228 LYS A O 1
ATOM 1819 N N . VAL A 1 229 ? -10.954 -5.479 25.639 1.00 66.94 229 VAL A N 1
ATOM 1820 C CA . VAL A 1 229 ? -12.021 -5.881 24.712 1.00 66.94 229 VAL A CA 1
ATOM 1821 C C . VAL A 1 229 ? -11.971 -7.392 24.521 1.00 66.94 229 VAL A C 1
ATOM 1823 O O . VAL A 1 229 ? -10.939 -7.944 24.149 1.00 66.94 229 VAL A O 1
ATOM 1826 N N . THR A 1 230 ? -13.089 -8.069 24.788 1.00 67.44 230 THR A N 1
ATOM 1827 C CA . THR A 1 230 ? -13.244 -9.509 24.537 1.00 67.44 230 THR A CA 1
ATOM 1828 C C . THR A 1 230 ? -14.184 -9.701 23.355 1.00 67.44 230 THR A C 1
ATOM 1830 O O . THR A 1 230 ? -15.306 -9.202 23.368 1.00 67.44 230 THR A O 1
ATOM 1833 N N . LEU A 1 231 ? -13.728 -10.418 22.330 1.00 75.31 231 LEU A N 1
ATOM 1834 C CA . LEU A 1 231 ? -14.552 -10.775 21.176 1.00 75.31 231 LEU A CA 1
ATOM 1835 C C . LEU A 1 231 ? -15.367 -12.040 21.466 1.00 75.31 231 LEU A C 1
ATOM 1837 O O . LEU A 1 231 ? -14.791 -13.038 21.910 1.00 75.31 231 LEU A O 1
ATOM 1841 N N . SER A 1 232 ? -16.670 -12.012 21.170 1.00 82.38 232 SER A N 1
ATOM 1842 C CA . SER A 1 232 ? -17.493 -13.222 21.079 1.00 82.38 232 SER A CA 1
ATOM 1843 C C . SER A 1 232 ? -17.073 -14.059 19.867 1.00 82.38 232 SER A C 1
ATOM 1845 O O . SER A 1 232 ? -16.335 -13.586 18.995 1.00 82.38 232 SER A O 1
ATOM 1847 N N . ASP A 1 233 ? -17.543 -15.303 19.803 1.00 84.31 233 ASP A N 1
ATOM 1848 C CA . ASP A 1 233 ? -17.287 -16.160 18.644 1.00 84.31 233 ASP A CA 1
ATOM 1849 C C . ASP A 1 233 ? -17.931 -15.591 17.370 1.00 84.31 233 ASP A C 1
ATOM 1851 O O . ASP A 1 233 ? -17.269 -15.561 16.336 1.00 84.31 233 ASP A O 1
ATOM 1855 N N . ASP A 1 234 ? -19.117 -14.981 17.474 1.00 83.75 234 ASP A N 1
ATOM 1856 C CA . ASP A 1 234 ? -19.764 -14.276 16.358 1.00 83.75 234 ASP A CA 1
ATOM 1857 C C . ASP A 1 234 ? -18.894 -13.127 15.821 1.00 83.75 234 ASP A C 1
ATOM 1859 O O . ASP A 1 234 ? -18.691 -12.999 14.613 1.00 83.75 234 ASP A O 1
ATOM 1863 N N . HIS A 1 235 ? -18.303 -12.308 16.705 1.00 84.50 235 HIS A N 1
ATOM 1864 C CA . HIS A 1 235 ? -17.412 -11.228 16.268 1.00 84.50 235 HIS A CA 1
ATOM 1865 C C . HIS A 1 235 ? -16.153 -11.776 15.587 1.00 84.50 235 HIS A C 1
ATOM 1867 O O . HIS A 1 235 ? -15.688 -11.215 14.595 1.00 84.50 235 HIS A O 1
ATOM 1873 N N . LYS A 1 236 ? -15.587 -12.876 16.102 1.00 83.94 236 LYS A N 1
ATOM 1874 C CA . LYS A 1 236 ? -14.440 -13.532 15.463 1.00 83.94 236 LYS A CA 1
ATOM 1875 C C . LYS A 1 236 ? -14.818 -14.095 14.102 1.00 83.94 236 LYS A C 1
ATOM 1877 O O . LYS A 1 236 ? -14.003 -14.011 13.193 1.00 83.94 236 LYS A O 1
ATOM 1882 N N . ASP A 1 237 ? -16.012 -14.642 13.939 1.00 84.31 237 ASP A N 1
ATOM 1883 C CA . ASP A 1 237 ? -16.447 -15.197 12.661 1.00 84.31 237 ASP A CA 1
ATOM 1884 C C . ASP A 1 237 ? -16.645 -14.106 11.602 1.00 84.31 237 ASP A C 1
ATOM 1886 O O . ASP A 1 237 ? -16.199 -14.290 10.470 1.00 84.31 237 ASP A O 1
ATOM 1890 N N . ILE A 1 238 ? -17.140 -12.920 11.975 1.00 84.19 238 ILE A N 1
ATOM 1891 C CA . ILE A 1 238 ? -17.162 -11.754 11.072 1.00 84.19 238 ILE A CA 1
ATOM 1892 C C . ILE A 1 238 ? -15.737 -11.349 10.656 1.00 84.19 238 ILE A C 1
ATOM 1894 O O . ILE A 1 238 ? -15.471 -11.111 9.478 1.00 84.19 238 ILE A O 1
ATOM 1898 N N . LEU A 1 239 ? -14.792 -11.308 11.603 1.00 83.44 239 LEU A N 1
ATOM 1899 C CA . LEU A 1 239 ? -13.387 -11.000 11.308 1.00 83.44 239 LEU A CA 1
ATOM 1900 C C . LEU A 1 239 ? -12.720 -12.059 10.422 1.00 83.44 239 LEU A C 1
ATOM 1902 O O . LEU A 1 239 ? -11.912 -11.718 9.557 1.00 83.44 239 LEU A O 1
ATOM 1906 N N . LYS A 1 240 ? -13.040 -13.342 10.622 1.00 87.06 240 LYS A N 1
ATOM 1907 C CA . LYS A 1 240 ? -12.564 -14.424 9.752 1.00 87.06 240 LYS A CA 1
ATOM 1908 C C . LYS A 1 240 ? -13.137 -14.278 8.351 1.00 87.06 240 LYS A C 1
ATOM 1910 O O . LYS A 1 240 ? -12.384 -14.437 7.398 1.00 87.06 240 LYS A O 1
ATOM 1915 N N . GLU A 1 241 ? -14.422 -13.960 8.220 1.00 84.06 241 GLU A N 1
ATOM 1916 C CA . GLU A 1 241 ? -15.065 -13.780 6.918 1.00 84.06 241 GLU A CA 1
ATOM 1917 C C . GLU A 1 241 ? -14.441 -12.611 6.156 1.00 84.06 241 GLU A C 1
ATOM 1919 O O . GLU A 1 241 ? -13.998 -12.769 5.021 1.00 84.06 241 GLU A O 1
ATOM 1924 N N . MET A 1 242 ? -14.259 -11.474 6.825 1.00 82.75 242 MET A N 1
ATOM 1925 C CA . MET A 1 242 ? -13.503 -10.342 6.294 1.00 82.75 242 MET A CA 1
ATOM 1926 C C . MET A 1 242 ? -12.089 -10.747 5.853 1.00 82.75 242 MET A C 1
ATOM 1928 O O . MET A 1 242 ? -11.656 -10.431 4.743 1.00 82.75 242 MET A O 1
ATOM 1932 N N . GLY A 1 243 ? -11.353 -11.445 6.720 1.00 78.62 243 GLY A N 1
ATOM 1933 C CA . GLY A 1 243 ? -9.999 -11.892 6.419 1.00 78.62 243 GLY A CA 1
ATOM 1934 C C . GLY A 1 243 ? -9.953 -12.865 5.238 1.00 78.62 243 GLY A C 1
ATOM 1935 O O . GLY A 1 243 ? -9.037 -12.787 4.419 1.00 78.62 243 GLY A O 1
ATOM 1936 N N . ASN A 1 244 ? -10.958 -13.731 5.096 1.00 81.69 244 ASN A N 1
ATOM 1937 C CA . ASN A 1 244 ? -11.110 -14.648 3.968 1.00 81.69 244 ASN A CA 1
ATOM 1938 C C . ASN A 1 244 ? -11.425 -13.905 2.663 1.00 81.69 244 ASN A C 1
ATOM 1940 O O . ASN A 1 244 ? -10.810 -14.217 1.641 1.00 81.69 244 ASN A O 1
ATOM 1944 N N . ILE A 1 245 ? -12.299 -12.892 2.695 1.00 75.94 245 ILE A N 1
ATOM 1945 C CA . ILE A 1 245 ? -12.591 -12.017 1.547 1.00 75.94 245 ILE A CA 1
ATOM 1946 C C . ILE A 1 245 ? -11.308 -11.319 1.076 1.00 75.94 245 ILE A C 1
ATOM 1948 O O . ILE A 1 245 ? -10.956 -11.398 -0.104 1.00 75.94 245 ILE A O 1
ATOM 1952 N N . GLY A 1 246 ? -10.558 -10.707 2.001 1.00 71.94 246 GLY A N 1
ATOM 1953 C CA . GLY A 1 246 ? -9.267 -10.086 1.685 1.00 71.94 246 GLY A CA 1
ATOM 1954 C C . GLY A 1 246 ? -8.259 -11.100 1.129 1.00 71.94 246 GLY A C 1
ATOM 1955 O O . GLY A 1 246 ? -7.573 -10.860 0.138 1.00 71.94 246 GLY A O 1
ATOM 1956 N N . THR A 1 247 ? -8.212 -12.299 1.700 1.00 71.00 247 THR A N 1
ATOM 1957 C CA . THR A 1 247 ? -7.275 -13.341 1.273 1.00 71.00 247 THR A CA 1
ATOM 1958 C C . THR A 1 247 ? -7.583 -13.899 -0.125 1.00 71.00 247 THR A C 1
ATOM 1960 O O . THR A 1 247 ? -6.656 -14.144 -0.900 1.00 71.00 247 THR A O 1
ATOM 1963 N N . GLY A 1 248 ? -8.857 -14.090 -0.484 1.00 68.00 248 GLY A N 1
ATOM 1964 C CA . GLY A 1 248 ? -9.256 -14.727 -1.747 1.00 68.00 248 GLY A CA 1
ATOM 1965 C C . GLY A 1 248 ? -8.725 -14.011 -2.995 1.00 68.00 248 GLY A C 1
ATOM 1966 O O . GLY A 1 248 ? -8.188 -14.643 -3.909 1.00 68.00 248 GLY A O 1
ATOM 1967 N N . ASN A 1 249 ? -8.785 -12.679 -3.008 1.00 62.50 249 ASN A N 1
ATOM 1968 C CA . ASN A 1 249 ? -8.255 -11.872 -4.111 1.00 62.50 249 ASN A CA 1
ATOM 1969 C C . ASN A 1 249 ? -6.713 -11.785 -4.078 1.00 62.50 249 ASN A C 1
ATOM 1971 O O . ASN A 1 249 ? -6.064 -11.862 -5.130 1.00 62.50 249 ASN A O 1
ATOM 1975 N N . ALA A 1 250 ? -6.115 -11.755 -2.879 1.00 72.69 250 ALA A N 1
ATOM 1976 C CA . ALA A 1 250 ? -4.663 -11.764 -2.703 1.00 72.69 250 ALA A CA 1
ATOM 1977 C C . ALA A 1 250 ? -4.010 -13.034 -3.269 1.00 72.69 250 ALA A C 1
ATOM 1979 O O . ALA A 1 250 ? -2.955 -12.943 -3.896 1.00 72.69 250 ALA A O 1
ATOM 1980 N N . VAL A 1 251 ? -4.652 -14.204 -3.140 1.00 78.31 251 VAL A N 1
ATOM 1981 C CA . VAL A 1 251 ? -4.182 -15.466 -3.749 1.00 78.31 251 VAL A CA 1
ATOM 1982 C C . VAL A 1 251 ? -3.968 -15.300 -5.253 1.00 78.31 251 VAL A C 1
ATOM 1984 O O . VAL A 1 251 ? -2.930 -15.704 -5.782 1.00 78.31 251 VAL A O 1
ATOM 1987 N N . THR A 1 252 ? -4.916 -14.671 -5.952 1.00 72.75 252 THR A N 1
ATOM 1988 C CA . THR A 1 252 ? -4.829 -14.479 -7.405 1.00 72.75 252 THR A CA 1
ATOM 1989 C C . THR A 1 252 ? -3.644 -13.588 -7.769 1.00 72.75 252 THR A C 1
ATOM 1991 O O . THR A 1 252 ? -2.838 -13.962 -8.624 1.00 72.75 252 THR A O 1
ATOM 1994 N N . ALA A 1 253 ? -3.492 -12.443 -7.103 1.00 72.75 253 ALA A N 1
ATOM 1995 C CA . ALA A 1 253 ? -2.392 -11.514 -7.354 1.00 72.75 253 ALA A CA 1
ATOM 1996 C C . ALA A 1 253 ? -1.023 -12.126 -7.006 1.00 72.75 253 ALA A C 1
ATOM 1998 O O . ALA A 1 253 ? -0.110 -12.119 -7.837 1.00 72.75 253 ALA A O 1
ATOM 1999 N N . LEU A 1 254 ? -0.903 -12.756 -5.834 1.00 77.56 254 LEU A N 1
ATOM 2000 C CA . LEU A 1 254 ? 0.319 -13.437 -5.418 1.00 77.56 254 LEU A CA 1
ATOM 2001 C C . LEU A 1 254 ? 0.671 -14.592 -6.361 1.00 77.56 254 LEU A C 1
ATOM 2003 O O . LEU A 1 254 ? 1.838 -14.751 -6.708 1.00 77.56 254 LEU A O 1
ATOM 2007 N N . SER A 1 255 ? -0.306 -15.381 -6.826 1.00 83.75 255 SER A N 1
ATOM 2008 C CA . SER A 1 255 ? -0.042 -16.500 -7.744 1.00 83.75 255 SER A CA 1
ATOM 2009 C C . SER A 1 255 ? 0.534 -16.028 -9.080 1.00 83.75 255 SER A C 1
ATOM 2011 O O . SER A 1 255 ? 1.408 -16.691 -9.640 1.00 83.75 255 SER A O 1
ATOM 2013 N N . ARG A 1 256 ? 0.109 -14.851 -9.566 1.00 80.44 256 ARG A N 1
ATOM 2014 C CA . ARG A 1 256 ? 0.661 -14.211 -10.770 1.00 80.44 256 ARG A CA 1
ATOM 2015 C C . ARG A 1 256 ? 2.081 -13.703 -10.539 1.00 80.44 256 ARG A C 1
ATOM 2017 O O . ARG A 1 256 ? 2.932 -13.922 -11.398 1.00 80.44 256 ARG A O 1
ATOM 2024 N N . LEU A 1 257 ? 2.336 -13.077 -9.387 1.00 79.75 257 LEU A N 1
ATOM 2025 C CA . LEU A 1 257 ? 3.663 -12.590 -9.000 1.00 79.75 257 LEU A CA 1
ATOM 2026 C C . LEU A 1 257 ? 4.666 -13.749 -8.867 1.00 79.75 257 LEU A C 1
ATOM 2028 O O . LEU A 1 257 ? 5.755 -13.713 -9.432 1.00 79.75 257 LEU A O 1
ATOM 2032 N N . ILE A 1 258 ? 4.265 -14.808 -8.163 1.00 82.44 258 ILE A N 1
ATOM 2033 C CA . ILE A 1 258 ? 5.114 -15.954 -7.804 1.00 82.44 258 ILE A CA 1
ATOM 2034 C C . ILE A 1 258 ? 5.187 -16.988 -8.937 1.00 82.44 258 ILE A C 1
ATOM 2036 O O . ILE A 1 258 ? 6.115 -17.795 -8.991 1.00 82.44 258 ILE A O 1
ATOM 2040 N N . LYS A 1 259 ? 4.219 -16.970 -9.862 1.00 82.25 259 LYS A N 1
ATOM 2041 C CA . LYS A 1 259 ? 4.064 -17.933 -10.967 1.00 82.25 259 LYS A CA 1
ATOM 2042 C C . LYS A 1 259 ? 3.977 -19.386 -10.489 1.00 82.25 259 LYS A C 1
ATOM 2044 O O . LYS A 1 259 ? 4.405 -20.310 -11.181 1.00 82.25 259 LYS A O 1
ATOM 2049 N N . LYS A 1 260 ? 3.421 -19.594 -9.296 1.00 82.56 260 LYS A N 1
ATOM 2050 C CA . LYS A 1 260 ? 3.143 -20.909 -8.707 1.00 82.56 260 LYS A CA 1
ATOM 2051 C C . LYS A 1 260 ? 1.758 -20.910 -8.085 1.00 82.56 260 LYS A C 1
ATOM 2053 O O . LYS A 1 260 ? 1.208 -19.855 -7.779 1.00 82.56 260 LYS A O 1
ATOM 2058 N N . LYS A 1 261 ? 1.215 -22.108 -7.865 1.00 82.50 261 LYS A N 1
ATOM 2059 C CA . LYS A 1 261 ? 0.019 -22.264 -7.040 1.00 82.50 261 LYS A CA 1
ATOM 2060 C C . LYS A 1 261 ? 0.350 -21.856 -5.604 1.00 82.50 261 LYS A C 1
ATOM 2062 O O . LYS A 1 261 ? 1.366 -22.28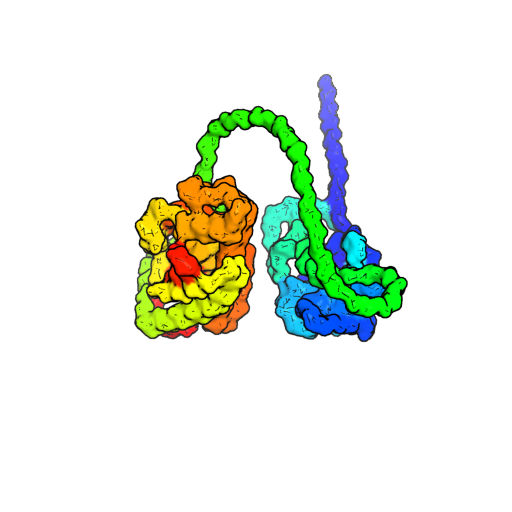7 -5.055 1.00 82.50 261 LYS A O 1
ATOM 2067 N N . ILE A 1 262 ? -0.519 -21.034 -5.037 1.00 84.12 262 ILE A N 1
ATOM 2068 C CA . ILE A 1 262 ? -0.430 -20.549 -3.668 1.00 84.12 262 ILE A CA 1
ATOM 2069 C C . ILE A 1 262 ? -1.741 -20.883 -2.992 1.00 84.12 262 ILE A C 1
ATOM 2071 O O . ILE A 1 262 ? -2.801 -20.622 -3.555 1.00 84.12 262 ILE A O 1
ATOM 2075 N N . ASP A 1 263 ? -1.644 -21.414 -1.785 1.00 84.25 263 ASP A N 1
ATOM 2076 C CA . ASP A 1 263 ? -2.773 -21.537 -0.883 1.00 84.25 263 ASP A CA 1
ATOM 2077 C C . ASP A 1 263 ? -2.537 -20.549 0.261 1.00 84.25 263 ASP A C 1
ATOM 2079 O O . ASP A 1 263 ? -1.493 -20.586 0.916 1.00 84.25 263 ASP A O 1
ATOM 2083 N N . VAL A 1 264 ? -3.477 -19.636 0.487 1.00 82.62 264 VAL A N 1
ATOM 2084 C CA . VAL A 1 264 ? -3.440 -18.749 1.651 1.00 82.62 264 VAL A CA 1
ATOM 2085 C C . VAL A 1 264 ? -4.597 -19.126 2.557 1.00 82.62 264 VAL A C 1
ATOM 2087 O O . VAL A 1 264 ? -5.734 -19.257 2.112 1.00 82.62 264 VAL A O 1
ATOM 2090 N N . THR A 1 265 ? -4.291 -19.355 3.827 1.00 83.25 265 THR A N 1
ATOM 2091 C CA . THR A 1 265 ? -5.260 -19.795 4.825 1.00 83.25 265 THR A CA 1
ATOM 2092 C C . THR A 1 265 ? -5.187 -18.872 6.021 1.00 83.25 265 THR A C 1
ATOM 2094 O O . THR A 1 265 ? -4.123 -18.706 6.621 1.00 83.25 265 THR A O 1
ATOM 2097 N N . LEU A 1 266 ? -6.325 -18.296 6.387 1.00 84.12 266 LEU A N 1
ATOM 2098 C CA . LEU A 1 266 ? -6.470 -17.600 7.650 1.00 84.12 266 LEU A CA 1
ATOM 2099 C C . LEU A 1 266 ? -6.419 -18.622 8.789 1.00 84.12 266 LEU A C 1
ATOM 2101 O O . LEU A 1 266 ? -7.121 -19.630 8.766 1.00 84.12 266 LEU A O 1
ATOM 2105 N N . THR A 1 267 ? -5.552 -18.386 9.770 1.00 81.25 267 THR A N 1
ATOM 2106 C CA . THR A 1 267 ? -5.326 -19.328 10.876 1.00 81.25 267 THR A CA 1
ATOM 2107 C C . THR A 1 267 ? -5.946 -18.870 12.184 1.00 81.25 267 THR A C 1
ATOM 2109 O O . THR A 1 267 ? -6.268 -19.710 13.015 1.00 81.25 267 THR A O 1
ATOM 2112 N N . ASP A 1 268 ? -6.057 -17.560 12.395 1.00 84.81 268 ASP A N 1
ATOM 2113 C CA . ASP A 1 268 ? -6.521 -16.986 13.658 1.00 84.81 268 ASP A CA 1
ATOM 2114 C C . ASP A 1 268 ? -6.888 -15.508 13.461 1.00 84.81 268 ASP A C 1
ATOM 2116 O O . ASP A 1 268 ? -6.294 -14.837 12.613 1.00 84.81 268 ASP A O 1
ATOM 2120 N N . VAL A 1 269 ? -7.820 -14.994 14.259 1.00 87.75 269 VAL A N 1
ATOM 2121 C CA . VAL A 1 269 ? -8.164 -13.564 14.318 1.00 87.75 269 VAL A CA 1
ATOM 2122 C C . VAL A 1 269 ? -8.390 -13.143 15.756 1.00 87.75 269 VAL A C 1
ATOM 2124 O O . VAL A 1 269 ? -8.852 -13.927 16.586 1.00 87.75 269 VAL A O 1
ATOM 2127 N N . GLY A 1 270 ? -8.118 -11.880 16.053 1.00 84.38 270 GLY A N 1
ATOM 2128 C CA . GLY A 1 270 ? -8.372 -11.358 17.382 1.00 84.38 270 GLY A CA 1
ATOM 2129 C C . GLY A 1 270 ? -8.163 -9.862 17.501 1.00 84.38 270 GLY A C 1
ATOM 2130 O O . GLY A 1 270 ? -7.798 -9.176 16.550 1.00 84.38 270 GLY A O 1
ATOM 2131 N N . ILE A 1 271 ? -8.374 -9.380 18.718 1.00 83.50 271 ILE A N 1
ATOM 2132 C CA . ILE A 1 271 ? -7.946 -8.061 19.162 1.00 83.50 271 ILE A CA 1
ATOM 2133 C C . ILE A 1 271 ? -6.974 -8.292 20.305 1.00 83.50 271 ILE A C 1
ATOM 2135 O O . ILE A 1 271 ? -7.274 -9.044 21.233 1.00 83.50 271 ILE A O 1
ATOM 2139 N N . ILE A 1 272 ? -5.815 -7.657 20.220 1.00 80.44 272 ILE A N 1
ATOM 2140 C CA . ILE A 1 272 ? -4.799 -7.690 21.264 1.00 80.44 272 ILE A CA 1
ATOM 2141 C C . ILE A 1 272 ? -4.427 -6.268 21.661 1.00 80.44 272 ILE A C 1
ATOM 2143 O O . ILE A 1 272 ? -4.658 -5.312 20.921 1.00 80.44 272 ILE A O 1
ATOM 2147 N N . SER A 1 273 ? -3.815 -6.139 22.826 1.00 74.94 273 SER A N 1
ATOM 2148 C CA . SER A 1 273 ? -3.109 -4.930 23.225 1.00 74.94 273 SER A CA 1
ATOM 2149 C C . SER A 1 273 ? -1.668 -4.947 22.698 1.00 74.94 273 SER A C 1
ATOM 2151 O O . SER A 1 273 ? -1.116 -6.001 22.362 1.00 74.94 273 SER A O 1
ATOM 2153 N N . PHE A 1 274 ? -1.041 -3.772 22.622 1.00 72.44 274 PHE A N 1
ATOM 2154 C CA . PHE A 1 274 ? 0.317 -3.616 22.083 1.00 72.44 274 PHE A CA 1
ATOM 2155 C C . PHE A 1 274 ? 1.379 -4.452 22.814 1.00 72.44 274 PHE A C 1
ATOM 2157 O O . PHE A 1 274 ? 2.276 -4.994 22.173 1.00 72.44 274 PHE A O 1
ATOM 2164 N N . ASP A 1 275 ? 1.254 -4.635 24.130 1.00 71.50 275 ASP A N 1
ATOM 2165 C CA . ASP A 1 275 ? 2.180 -5.440 24.940 1.00 71.50 275 ASP A CA 1
ATOM 2166 C C . ASP A 1 275 ? 2.201 -6.926 24.543 1.00 71.50 275 ASP A C 1
ATOM 2168 O O . ASP A 1 275 ? 3.187 -7.624 24.778 1.00 71.50 275 ASP A O 1
ATOM 2172 N N . GLN A 1 276 ? 1.145 -7.414 23.891 1.00 77.38 276 GLN A N 1
ATOM 2173 C CA . GLN A 1 276 ? 1.035 -8.807 23.452 1.00 77.38 276 GLN A CA 1
ATOM 2174 C C . GLN A 1 276 ? 1.538 -9.029 22.025 1.00 77.38 276 GLN A C 1
ATOM 2176 O O . GLN A 1 276 ? 1.592 -10.174 21.563 1.00 77.38 276 GLN A O 1
ATOM 2181 N N . LEU A 1 277 ? 1.900 -7.955 21.317 1.00 74.69 277 LEU A N 1
ATOM 2182 C CA . LEU A 1 277 ? 2.244 -7.996 19.902 1.00 74.69 277 LEU A CA 1
ATOM 2183 C C . LEU A 1 277 ? 3.538 -8.782 19.669 1.00 74.69 277 LEU A C 1
ATOM 2185 O O . LEU A 1 277 ? 3.527 -9.736 18.896 1.00 74.69 277 LEU A O 1
ATOM 2189 N N . ALA A 1 278 ? 4.610 -8.494 20.418 1.00 75.19 278 ALA A N 1
ATOM 2190 C CA . ALA A 1 278 ? 5.884 -9.220 20.312 1.00 75.19 278 ALA A CA 1
ATOM 2191 C C . ALA A 1 278 ? 5.732 -10.742 20.547 1.00 75.19 278 ALA A C 1
ATOM 2193 O O . ALA A 1 278 ? 6.412 -11.557 19.919 1.00 75.19 278 ALA A O 1
ATOM 2194 N N . GLY A 1 279 ? 4.800 -11.139 21.421 1.00 79.38 279 GLY A N 1
ATOM 2195 C CA . GLY A 1 279 ? 4.503 -12.542 21.719 1.00 79.38 279 GLY A CA 1
ATOM 2196 C C . GLY A 1 279 ? 3.892 -13.315 20.545 1.00 79.38 279 GLY A C 1
ATOM 2197 O O . GLY A 1 279 ? 4.029 -14.537 20.489 1.00 79.38 279 GLY A O 1
ATOM 2198 N N . GLN A 1 280 ? 3.278 -12.631 19.572 1.00 81.50 280 GLN A N 1
ATOM 2199 C CA . GLN A 1 280 ? 2.656 -13.287 18.417 1.00 81.50 280 GLN A CA 1
ATOM 2200 C C . GLN A 1 280 ? 3.684 -13.903 17.451 1.00 81.50 280 GLN A C 1
ATOM 2202 O O . GLN A 1 280 ? 3.336 -14.797 16.682 1.00 81.50 280 GLN A O 1
ATOM 2207 N N . PHE A 1 281 ? 4.954 -13.484 17.514 1.00 72.81 281 PHE A N 1
ATOM 2208 C CA . PHE A 1 281 ? 6.009 -13.865 16.563 1.00 72.81 281 PHE A CA 1
ATOM 2209 C C . PHE A 1 281 ? 6.907 -15.019 17.026 1.00 72.81 281 PHE A C 1
ATOM 2211 O O . PHE A 1 281 ? 7.977 -15.221 16.470 1.00 72.81 281 PHE A O 1
ATOM 2218 N N . GLY A 1 282 ? 6.515 -15.777 18.054 1.00 77.56 282 GLY A N 1
ATOM 2219 C CA . GLY A 1 282 ? 7.355 -16.856 18.598 1.00 77.56 282 GLY A CA 1
ATOM 2220 C C . GLY A 1 282 ? 8.463 -16.376 19.546 1.00 77.56 282 GLY A C 1
ATOM 2221 O O . GLY A 1 282 ? 9.276 -17.180 19.997 1.00 77.56 282 GLY A O 1
ATOM 2222 N N . GLY A 1 283 ? 8.459 -15.085 19.893 1.00 84.81 283 GLY A N 1
ATOM 2223 C CA . GLY A 1 283 ? 9.315 -14.480 20.909 1.00 84.81 283 GLY A CA 1
ATOM 2224 C C . GLY A 1 283 ? 10.090 -13.259 20.400 1.00 84.81 283 GLY A C 1
ATOM 2225 O O . GLY A 1 283 ? 10.272 -13.088 19.198 1.00 84.81 283 GLY A O 1
ATOM 2226 N N . PRO A 1 284 ? 10.613 -12.418 21.309 1.00 86.50 284 PRO A N 1
ATOM 2227 C CA . PRO A 1 284 ? 11.192 -11.117 20.962 1.00 86.50 284 PRO A CA 1
ATOM 2228 C C . PRO A 1 284 ? 12.472 -11.194 20.116 1.00 86.50 284 PRO A C 1
ATOM 2230 O O . PRO A 1 284 ? 12.850 -10.214 19.489 1.00 86.50 284 PRO A O 1
ATOM 2233 N N . LYS A 1 285 ? 13.153 -12.347 20.077 1.00 89.56 285 LYS A N 1
ATOM 2234 C CA . LYS A 1 285 ? 14.393 -12.537 19.302 1.00 89.56 285 LYS A CA 1
ATOM 2235 C C . LYS A 1 285 ? 14.157 -13.032 17.876 1.00 89.56 285 LYS A C 1
ATOM 2237 O O . LYS A 1 285 ? 15.123 -13.142 17.120 1.00 89.56 285 LYS A O 1
ATOM 2242 N N . GLU A 1 286 ? 12.921 -13.383 17.524 1.00 90.31 286 GLU A N 1
ATOM 2243 C CA . GLU A 1 286 ? 12.623 -13.890 16.188 1.00 90.31 286 GLU A CA 1
ATOM 2244 C C . GLU A 1 286 ? 12.874 -12.796 15.152 1.00 90.31 286 GLU A C 1
ATOM 2246 O O . GLU A 1 286 ? 12.502 -11.640 15.360 1.00 90.31 286 GLU A O 1
ATOM 2251 N N . LYS A 1 287 ? 13.527 -13.150 14.043 1.00 91.19 287 LYS A N 1
ATOM 2252 C CA . LYS A 1 287 ? 13.808 -12.195 12.972 1.00 91.19 287 LYS A CA 1
ATOM 2253 C C . LYS A 1 287 ? 12.633 -12.123 12.018 1.00 91.19 287 LYS A C 1
ATOM 2255 O O . LYS A 1 287 ? 12.199 -13.136 11.466 1.00 91.19 287 LYS A O 1
ATOM 2260 N N . VAL A 1 288 ? 12.179 -10.906 11.770 1.00 91.81 288 VAL A N 1
ATOM 2261 C CA . VAL A 1 288 ? 10.975 -10.644 10.997 1.00 91.81 288 VAL A CA 1
ATOM 2262 C C . VAL A 1 288 ? 11.209 -9.577 9.934 1.00 91.81 288 VAL A C 1
ATOM 2264 O O . VAL A 1 288 ? 12.079 -8.711 10.045 1.00 91.81 288 VAL A O 1
ATOM 2267 N N . CYS A 1 289 ? 10.405 -9.661 8.883 1.00 92.19 289 CYS A N 1
ATOM 2268 C CA . CYS A 1 289 ? 10.287 -8.652 7.843 1.00 92.19 289 CYS A CA 1
ATOM 2269 C C . CYS A 1 289 ? 8.953 -7.935 8.033 1.00 92.19 289 CYS A C 1
ATOM 2271 O O . CYS A 1 289 ? 7.912 -8.589 7.989 1.00 92.19 289 CYS A O 1
ATOM 2273 N N . GLY A 1 290 ? 8.994 -6.623 8.260 1.00 89.81 290 GLY A N 1
ATOM 2274 C CA . GLY A 1 290 ? 7.814 -5.778 8.427 1.00 89.81 290 GLY A CA 1
ATOM 2275 C C . GLY A 1 290 ? 7.559 -4.944 7.178 1.00 89.81 290 GLY A C 1
ATOM 2276 O O . GLY A 1 290 ? 8.502 -4.431 6.574 1.00 89.81 290 GLY A O 1
ATOM 2277 N N . ILE A 1 291 ? 6.294 -4.818 6.792 1.00 88.88 291 ILE A N 1
ATOM 2278 C CA . ILE A 1 291 ? 5.848 -3.942 5.712 1.00 88.88 291 ILE A CA 1
ATOM 2279 C C . ILE A 1 291 ? 4.715 -3.079 6.245 1.00 88.88 291 ILE A C 1
ATOM 2281 O O . ILE A 1 291 ? 3.649 -3.597 6.583 1.00 88.88 291 ILE A O 1
ATOM 2285 N N . PHE A 1 292 ? 4.971 -1.781 6.326 1.00 82.25 292 PHE A N 1
ATOM 2286 C CA . PHE A 1 292 ? 4.020 -0.781 6.783 1.00 82.25 292 PHE A CA 1
ATOM 2287 C C . PHE A 1 292 ? 3.277 -0.179 5.600 1.00 82.25 292 PHE A C 1
ATOM 2289 O O . PHE A 1 292 ? 3.894 0.122 4.584 1.00 82.25 292 PHE A O 1
ATOM 2296 N N . CYS A 1 293 ? 1.973 0.013 5.743 1.00 78.44 293 CYS A N 1
ATOM 2297 C CA . CYS A 1 293 ? 1.172 0.864 4.871 1.00 78.44 293 CYS A CA 1
ATOM 2298 C C . CYS A 1 293 ? 0.274 1.722 5.757 1.00 78.44 293 CYS A C 1
ATOM 2300 O O . CYS A 1 293 ? -0.310 1.219 6.718 1.00 78.44 293 CYS A O 1
ATOM 2302 N N . HIS A 1 294 ? 0.108 2.991 5.436 1.00 76.81 294 HIS A N 1
ATOM 2303 C CA . HIS A 1 294 ? -0.814 3.872 6.124 1.00 76.81 294 HIS A CA 1
ATOM 2304 C C . HIS A 1 294 ? -2.078 4.073 5.300 1.00 76.81 294 HIS A C 1
ATOM 2306 O O . HIS A 1 294 ? -2.071 4.254 4.083 1.00 76.81 294 HIS A O 1
ATOM 2312 N N . ILE A 1 295 ? -3.193 4.035 6.012 1.00 74.00 295 ILE A N 1
ATOM 2313 C CA . ILE A 1 295 ? -4.492 4.463 5.538 1.00 74.00 295 ILE A CA 1
ATOM 2314 C C . ILE A 1 295 ? -4.680 5.883 6.047 1.00 74.00 295 ILE A C 1
ATOM 2316 O O . ILE A 1 295 ? -4.654 6.139 7.253 1.00 74.00 295 ILE A O 1
ATOM 2320 N N . ASN A 1 296 ? -4.881 6.805 5.116 1.00 67.75 296 ASN A N 1
ATOM 2321 C CA . ASN A 1 296 ? -5.191 8.190 5.434 1.00 67.75 296 ASN A CA 1
ATOM 2322 C C . ASN A 1 296 ? -6.682 8.363 5.772 1.00 67.75 296 ASN A C 1
ATOM 2324 O O . ASN A 1 296 ? -7.472 7.419 5.790 1.00 67.75 296 ASN A O 1
ATOM 2328 N N . LYS A 1 297 ? -7.087 9.597 6.077 1.00 60.72 297 LYS A N 1
ATOM 2329 C CA . LYS A 1 297 ? -8.492 9.923 6.363 1.00 60.72 297 LYS A CA 1
ATOM 2330 C C . LYS A 1 297 ? -9.423 9.465 5.219 1.00 60.72 297 LYS A C 1
ATOM 2332 O O . LYS A 1 297 ? -9.016 9.527 4.062 1.00 60.72 297 LYS A O 1
ATOM 2337 N N . PRO A 1 298 ? -10.674 9.062 5.522 1.00 60.88 298 PRO A N 1
ATOM 2338 C CA . PRO A 1 298 ? -11.361 9.207 6.813 1.00 60.88 298 PRO A CA 1
ATOM 2339 C C . PRO A 1 298 ? -11.090 8.085 7.828 1.00 60.88 298 PRO A C 1
ATOM 2341 O O . PRO A 1 298 ? -11.385 8.279 9.003 1.00 60.88 298 PRO A O 1
ATOM 2344 N N . SER A 1 299 ? -10.516 6.954 7.409 1.00 69.44 299 SER A N 1
ATOM 2345 C CA . SER A 1 299 ? -10.325 5.757 8.245 1.00 69.44 299 SER A CA 1
ATOM 2346 C C . SER A 1 299 ? -8.871 5.581 8.670 1.00 69.44 299 SER A C 1
ATOM 2348 O O . SER A 1 299 ? -8.253 4.550 8.398 1.00 69.44 299 SER A O 1
ATOM 2350 N N . GLN A 1 300 ? -8.315 6.620 9.298 1.00 76.06 300 GLN A N 1
ATOM 2351 C CA . GLN A 1 300 ? -6.889 6.693 9.591 1.00 76.06 300 GLN A CA 1
ATOM 2352 C C . GLN A 1 300 ? -6.410 5.457 10.360 1.00 76.06 300 GLN A C 1
ATOM 2354 O O . GLN A 1 300 ? -6.846 5.199 11.479 1.00 76.06 300 GLN A O 1
ATOM 2359 N N . SER A 1 301 ? -5.519 4.685 9.745 1.00 80.06 301 SER A N 1
ATOM 2360 C CA . SER A 1 301 ? -5.045 3.412 10.289 1.00 80.06 301 SER A CA 1
ATOM 2361 C C . SER A 1 301 ? -3.641 3.103 9.790 1.00 80.06 301 SER A C 1
ATOM 2363 O O . SER A 1 301 ? -3.249 3.545 8.717 1.00 80.06 301 SER A O 1
ATOM 2365 N N . THR A 1 302 ? -2.904 2.278 10.520 1.00 82.81 302 THR A N 1
ATOM 2366 C CA . THR A 1 302 ? -1.675 1.657 10.022 1.00 82.81 302 THR A CA 1
ATOM 2367 C C . THR A 1 302 ? -1.930 0.176 9.792 1.00 82.81 302 THR A C 1
ATOM 2369 O O . THR A 1 302 ? -2.377 -0.537 10.688 1.00 82.81 302 THR A O 1
ATOM 2372 N N . ILE A 1 303 ? -1.639 -0.285 8.584 1.00 86.69 303 ILE A N 1
ATOM 2373 C CA . ILE A 1 303 ? -1.517 -1.692 8.241 1.00 86.69 303 ILE A CA 1
ATOM 2374 C C . ILE A 1 303 ? -0.060 -2.097 8.423 1.00 86.69 303 ILE A C 1
ATOM 2376 O O . ILE A 1 303 ? 0.851 -1.438 7.927 1.00 86.69 303 ILE A O 1
ATOM 2380 N N . LEU A 1 304 ? 0.159 -3.217 9.099 1.00 87.62 304 LEU A N 1
ATOM 2381 C CA . LEU A 1 304 ? 1.471 -3.821 9.235 1.00 87.62 304 LEU A CA 1
ATOM 2382 C C . LEU A 1 304 ? 1.393 -5.301 8.870 1.00 87.62 304 LEU A C 1
ATOM 2384 O O . LEU A 1 304 ? 0.755 -6.097 9.556 1.00 87.62 304 LEU A O 1
ATOM 2388 N N . ASN A 1 305 ? 2.067 -5.668 7.784 1.00 89.56 305 ASN A N 1
ATOM 2389 C CA . ASN A 1 305 ? 2.297 -7.057 7.416 1.00 89.56 305 ASN A CA 1
ATOM 2390 C C . ASN A 1 305 ? 3.640 -7.511 7.970 1.00 89.56 305 ASN A C 1
ATOM 2392 O O . ASN A 1 305 ? 4.662 -6.874 7.724 1.00 89.56 305 ASN A O 1
ATOM 2396 N N . ILE A 1 306 ? 3.653 -8.631 8.683 1.00 90.19 306 ILE A N 1
ATOM 2397 C CA . ILE A 1 306 ? 4.879 -9.211 9.225 1.00 90.19 306 ILE A CA 1
ATOM 2398 C C . ILE A 1 306 ? 5.042 -10.637 8.730 1.00 90.19 306 ILE A C 1
ATOM 2400 O O . ILE A 1 306 ? 4.122 -11.446 8.829 1.00 90.19 306 ILE A O 1
ATOM 2404 N N . PHE A 1 307 ? 6.241 -10.949 8.251 1.00 91.75 307 PHE A N 1
ATOM 2405 C CA . PHE A 1 307 ? 6.623 -12.265 7.756 1.00 91.75 307 PHE A CA 1
ATOM 2406 C C . PHE A 1 307 ? 7.843 -12.804 8.504 1.00 91.75 307 PHE A C 1
ATOM 2408 O O . PHE A 1 307 ? 8.766 -12.054 8.831 1.00 91.75 307 PHE A O 1
ATOM 2415 N N . GLU A 1 308 ? 7.881 -14.120 8.726 1.00 91.25 308 GLU A N 1
ATOM 2416 C CA . GLU A 1 308 ? 9.085 -14.799 9.221 1.00 91.25 308 GLU A CA 1
ATOM 2417 C C . GLU A 1 308 ? 10.231 -14.613 8.206 1.00 91.25 308 GLU A C 1
ATOM 2419 O O . GLU A 1 308 ? 10.097 -14.963 7.027 1.00 91.25 308 GLU A O 1
ATOM 2424 N N . MET A 1 309 ? 11.376 -14.077 8.652 1.00 92.19 309 MET A N 1
ATOM 2425 C CA . MET A 1 309 ? 12.450 -13.657 7.743 1.00 92.19 309 MET A CA 1
ATOM 2426 C C . MET A 1 309 ? 13.015 -14.832 6.936 1.00 92.19 309 MET A C 1
ATOM 2428 O O . MET A 1 309 ? 13.154 -14.744 5.718 1.00 92.19 309 MET A O 1
ATOM 2432 N N . ARG A 1 310 ? 13.333 -15.958 7.589 1.00 91.12 310 ARG A N 1
ATOM 2433 C CA . ARG A 1 310 ? 14.008 -17.088 6.925 1.00 91.12 310 ARG A CA 1
ATOM 2434 C C . ARG A 1 310 ? 13.143 -17.728 5.823 1.00 91.12 310 ARG A C 1
ATOM 2436 O O . ARG A 1 310 ? 13.640 -17.822 4.699 1.00 91.12 310 ARG A O 1
ATOM 2443 N N . PRO A 1 311 ? 11.884 -18.148 6.069 1.00 92.50 311 PRO A N 1
ATOM 2444 C CA . PRO A 1 311 ? 11.027 -18.668 5.003 1.00 92.50 311 PRO A CA 1
ATOM 2445 C C . PRO A 1 311 ? 10.791 -17.652 3.880 1.00 92.50 311 PRO A C 1
ATOM 2447 O O . PRO A 1 311 ? 10.782 -18.041 2.713 1.00 92.50 311 PRO A O 1
ATOM 2450 N N . LEU A 1 312 ? 10.672 -16.356 4.201 1.00 93.12 312 LEU A N 1
ATOM 2451 C CA . LEU A 1 312 ? 10.533 -15.313 3.186 1.00 93.12 312 LEU A CA 1
ATOM 2452 C C . LEU A 1 312 ? 11.772 -15.242 2.284 1.00 93.12 312 LEU A C 1
ATOM 2454 O O . LEU A 1 312 ? 11.632 -15.268 1.067 1.00 93.12 312 LEU A O 1
ATOM 2458 N N . MET A 1 313 ? 12.986 -15.246 2.841 1.00 93.75 313 MET A N 1
ATOM 2459 C CA . MET A 1 313 ? 14.209 -15.226 2.027 1.00 93.75 313 MET A CA 1
ATOM 2460 C C . MET A 1 313 ? 14.330 -16.452 1.115 1.00 93.75 313 MET A C 1
ATOM 2462 O O . MET A 1 313 ? 14.767 -16.333 -0.029 1.00 93.75 313 MET A O 1
ATOM 2466 N N . HIS A 1 314 ? 13.910 -17.631 1.584 1.00 91.44 314 HIS A N 1
ATOM 2467 C CA . HIS A 1 314 ? 13.858 -18.829 0.742 1.00 91.44 314 HIS A CA 1
ATOM 2468 C C . HIS A 1 314 ? 12.864 -18.688 -0.412 1.00 91.44 314 HIS A C 1
ATOM 2470 O O . HIS A 1 314 ? 13.163 -19.109 -1.533 1.00 91.44 314 HIS A O 1
ATOM 2476 N N . LEU A 1 315 ? 11.703 -18.081 -0.160 1.00 90.50 315 LEU A N 1
ATOM 2477 C CA . LEU A 1 315 ? 10.738 -17.778 -1.208 1.00 90.50 315 LEU A CA 1
ATOM 2478 C C . LEU A 1 315 ? 11.337 -16.817 -2.239 1.00 90.50 315 LEU A C 1
ATOM 2480 O O . LEU A 1 315 ? 11.323 -17.128 -3.425 1.00 90.50 315 LEU A O 1
ATOM 2484 N N . ILE A 1 316 ? 11.918 -15.702 -1.799 1.00 90.69 316 ILE A N 1
ATOM 2485 C CA . ILE A 1 316 ? 12.506 -14.697 -2.694 1.00 90.69 316 ILE A CA 1
ATOM 2486 C C . ILE A 1 316 ? 13.636 -15.288 -3.543 1.00 90.69 316 ILE A C 1
ATOM 2488 O O . ILE A 1 316 ? 13.639 -15.111 -4.760 1.00 90.69 316 ILE A O 1
ATOM 2492 N N . ALA A 1 317 ? 14.541 -16.070 -2.947 1.00 89.06 317 ALA A N 1
ATOM 2493 C CA . ALA A 1 317 ? 15.591 -16.758 -3.699 1.00 89.06 317 ALA A CA 1
ATOM 2494 C C . ALA A 1 317 ? 15.014 -17.750 -4.727 1.00 89.06 317 ALA A C 1
ATOM 2496 O O . ALA A 1 317 ? 15.529 -17.876 -5.836 1.00 89.06 317 ALA A O 1
ATOM 2497 N N . THR A 1 318 ? 13.905 -18.419 -4.393 1.00 86.44 318 THR A N 1
ATOM 2498 C CA . THR A 1 318 ? 13.197 -19.306 -5.329 1.00 86.44 318 THR A CA 1
ATOM 2499 C C . THR A 1 318 ? 12.586 -18.531 -6.499 1.00 86.44 318 THR A C 1
ATOM 2501 O O . THR A 1 318 ? 12.580 -19.038 -7.620 1.00 86.44 318 THR A O 1
ATOM 2504 N N . LEU A 1 319 ? 12.078 -17.318 -6.258 1.00 84.81 319 LEU A N 1
ATOM 2505 C CA . LEU A 1 319 ? 11.497 -16.448 -7.287 1.00 84.81 319 LEU A CA 1
ATOM 2506 C C . LEU A 1 319 ? 12.548 -15.851 -8.221 1.00 84.81 319 LEU A C 1
ATOM 2508 O O . LEU A 1 319 ? 12.324 -15.798 -9.429 1.00 84.81 319 LEU A O 1
ATOM 2512 N N . ALA A 1 320 ? 13.695 -15.449 -7.673 1.00 82.38 320 ALA A N 1
ATOM 2513 C CA . ALA A 1 320 ? 14.835 -14.963 -8.445 1.00 82.38 320 ALA A CA 1
ATOM 2514 C C . ALA A 1 320 ? 15.463 -16.065 -9.326 1.00 82.38 320 ALA A C 1
ATOM 2516 O O . ALA A 1 320 ? 16.103 -15.777 -10.337 1.00 82.38 320 ALA A O 1
ATOM 2517 N N . GLY A 1 321 ? 15.264 -17.338 -8.972 1.00 79.00 321 GLY A N 1
ATOM 2518 C CA . GLY A 1 321 ? 15.739 -18.476 -9.752 1.00 79.00 321 GLY A CA 1
ATOM 2519 C C . GLY A 1 321 ? 17.267 -18.566 -9.788 1.00 79.00 321 GLY A C 1
ATOM 2520 O O . GLY A 1 321 ? 17.949 -18.279 -8.807 1.00 79.00 321 GLY A O 1
ATOM 2521 N N . THR A 1 322 ? 17.824 -18.987 -10.927 1.00 72.44 322 THR A N 1
ATOM 2522 C CA . THR A 1 322 ? 19.274 -19.216 -11.091 1.00 72.44 322 THR A CA 1
ATOM 2523 C C . THR A 1 322 ? 20.123 -17.949 -11.027 1.00 72.44 322 THR A C 1
ATOM 2525 O O . THR A 1 322 ? 21.336 -18.052 -10.867 1.00 72.44 322 THR A O 1
ATOM 2528 N N . ASP A 1 323 ? 19.500 -16.777 -11.145 1.00 69.81 323 ASP A N 1
ATOM 2529 C CA . ASP A 1 323 ? 20.177 -15.481 -11.083 1.00 69.81 323 ASP A CA 1
ATOM 2530 C C . ASP A 1 323 ? 20.185 -14.892 -9.660 1.00 69.81 323 ASP A C 1
ATOM 2532 O O . ASP A 1 323 ? 20.769 -13.829 -9.434 1.00 69.81 323 ASP A O 1
ATOM 2536 N N . SER A 1 324 ? 19.587 -15.594 -8.685 1.00 72.88 324 SER A N 1
ATOM 2537 C CA . SER A 1 324 ? 19.580 -15.185 -7.280 1.00 72.88 324 SER A CA 1
ATOM 2538 C C . SER A 1 324 ? 20.996 -15.111 -6.715 1.00 72.88 324 SER A C 1
ATOM 2540 O O . SER A 1 324 ? 21.691 -16.121 -6.597 1.00 72.88 324 SER A O 1
ATOM 2542 N N . LYS A 1 325 ? 21.401 -13.916 -6.279 1.00 78.31 325 LYS A N 1
ATOM 2543 C CA . LYS A 1 325 ? 22.613 -13.720 -5.465 1.00 78.31 325 LYS A CA 1
ATOM 2544 C C . LYS A 1 325 ? 22.339 -13.836 -3.967 1.00 78.31 325 LYS A C 1
ATOM 2546 O O . LYS A 1 325 ? 23.269 -13.783 -3.167 1.00 78.31 325 LYS A O 1
ATOM 2551 N N . ILE A 1 326 ? 21.071 -13.984 -3.595 1.00 83.19 326 ILE A N 1
ATOM 2552 C CA . ILE A 1 326 ? 20.635 -14.046 -2.208 1.00 83.19 326 ILE A CA 1
ATOM 2553 C C . ILE A 1 326 ? 20.930 -15.440 -1.679 1.00 83.19 326 ILE A C 1
ATOM 2555 O O . ILE A 1 326 ? 20.452 -16.439 -2.218 1.00 83.19 326 ILE A O 1
ATOM 2559 N N . GLU A 1 327 ? 21.687 -15.492 -0.588 1.00 87.94 327 GLU A N 1
ATOM 2560 C CA . GLU A 1 327 ? 21.876 -16.688 0.220 1.00 87.94 327 GLU A CA 1
ATOM 2561 C C . GLU A 1 327 ? 20.941 -16.611 1.441 1.00 87.94 327 GLU A C 1
ATOM 2563 O O . GLU A 1 327 ? 21.290 -15.942 2.418 1.00 87.94 327 GLU A O 1
ATOM 2568 N N . PRO A 1 328 ? 19.772 -17.289 1.447 1.00 88.00 328 PRO A N 1
ATOM 2569 C CA . PRO A 1 328 ? 18.720 -17.055 2.445 1.00 88.00 328 PRO A CA 1
ATOM 2570 C C . PRO A 1 328 ? 19.165 -17.170 3.907 1.00 88.00 328 PRO A C 1
ATOM 2572 O O . PRO A 1 328 ? 18.679 -16.447 4.770 1.00 88.00 328 PRO A O 1
ATOM 2575 N N . ASN A 1 329 ? 20.120 -18.060 4.187 1.00 88.12 329 ASN A N 1
ATOM 2576 C CA . ASN A 1 329 ? 20.633 -18.306 5.536 1.00 88.12 329 ASN A CA 1
ATOM 2577 C C . ASN A 1 329 ? 21.677 -17.280 6.005 1.00 88.12 329 ASN A C 1
ATOM 2579 O O . ASN A 1 329 ? 22.038 -17.284 7.182 1.00 88.12 329 ASN A O 1
ATOM 2583 N N . LYS A 1 330 ? 22.190 -16.435 5.104 1.00 88.31 330 LYS A N 1
ATOM 2584 C CA . LYS A 1 330 ? 23.201 -15.417 5.417 1.00 88.31 330 LYS A CA 1
ATOM 2585 C C . LYS A 1 330 ? 22.632 -14.007 5.528 1.00 88.31 330 LYS A C 1
ATOM 2587 O O . LYS A 1 330 ? 23.318 -13.163 6.093 1.00 88.31 330 LYS A O 1
ATOM 2592 N N . VAL A 1 331 ? 21.407 -13.774 5.053 1.00 90.50 331 VAL A N 1
ATOM 2593 C CA . VAL A 1 331 ? 20.726 -12.479 5.165 1.00 90.50 331 VAL A CA 1
ATOM 2594 C C . VAL A 1 331 ? 20.525 -12.118 6.640 1.00 90.50 331 VAL A C 1
ATOM 2596 O O . VAL A 1 331 ? 19.934 -12.878 7.415 1.00 90.50 331 VAL A O 1
ATOM 2599 N N . LYS A 1 332 ? 21.015 -10.946 7.037 1.00 86.88 332 LYS A N 1
ATOM 2600 C CA . LYS A 1 332 ? 20.874 -10.381 8.381 1.00 86.88 332 LYS A CA 1
ATOM 2601 C C . LYS A 1 332 ? 20.234 -9.002 8.361 1.00 86.88 332 LYS A C 1
ATOM 2603 O O . LYS A 1 332 ? 19.471 -8.726 9.284 1.00 86.88 332 LYS A O 1
ATOM 2608 N N . THR A 1 333 ? 20.550 -8.183 7.365 1.00 85.62 333 THR A N 1
ATOM 2609 C CA . THR A 1 333 ? 20.125 -6.783 7.249 1.00 85.62 333 THR A CA 1
ATOM 2610 C C . THR A 1 333 ? 19.585 -6.493 5.852 1.00 85.62 333 THR A C 1
ATOM 2612 O O . THR A 1 333 ? 19.788 -7.259 4.912 1.00 85.62 333 THR A O 1
ATOM 2615 N N . LYS A 1 334 ? 18.918 -5.344 5.693 1.00 83.56 334 LYS A N 1
ATOM 2616 C CA . LYS A 1 334 ? 18.390 -4.897 4.395 1.00 83.56 334 LYS A CA 1
ATOM 2617 C C . LYS A 1 334 ? 19.484 -4.726 3.332 1.00 83.56 334 LYS A C 1
ATOM 2619 O O . LYS A 1 334 ? 19.217 -4.944 2.160 1.00 83.56 334 LYS A O 1
ATOM 2624 N N . SER A 1 335 ? 20.710 -4.390 3.737 1.00 85.38 335 SER A N 1
ATOM 2625 C CA . SER A 1 335 ? 21.876 -4.271 2.848 1.00 85.38 335 SER A CA 1
ATOM 2626 C C . SER A 1 335 ? 22.340 -5.597 2.232 1.00 85.38 335 SER A C 1
ATOM 2628 O O . SER A 1 335 ? 23.058 -5.576 1.235 1.00 85.38 335 SER A O 1
ATOM 2630 N N . ASP A 1 336 ? 21.913 -6.740 2.779 1.00 87.38 336 ASP A N 1
ATOM 2631 C CA . ASP A 1 336 ? 22.171 -8.060 2.193 1.00 87.38 336 ASP A CA 1
ATOM 2632 C C . ASP A 1 336 ? 21.204 -8.392 1.038 1.00 87.38 336 ASP A C 1
ATOM 2634 O O . ASP A 1 336 ? 21.329 -9.445 0.407 1.00 87.38 336 ASP A O 1
ATOM 2638 N N . LEU A 1 337 ? 20.214 -7.529 0.780 1.00 87.56 337 LEU A N 1
ATOM 2639 C CA . LEU A 1 337 ? 19.188 -7.719 -0.240 1.00 87.56 337 LEU A CA 1
ATOM 2640 C C . LEU A 1 337 ? 19.466 -6.865 -1.471 1.00 87.56 337 LEU A C 1
ATOM 2642 O O . LEU A 1 337 ? 19.843 -5.698 -1.375 1.00 87.56 337 LEU A O 1
ATOM 2646 N N . ASP A 1 338 ? 19.232 -7.452 -2.640 1.00 85.81 338 ASP A N 1
ATOM 2647 C CA . ASP A 1 338 ? 19.214 -6.706 -3.888 1.00 85.81 338 ASP A CA 1
ATOM 2648 C C . ASP A 1 338 ? 17.861 -6.009 -4.110 1.00 85.81 338 ASP A C 1
ATOM 2650 O O . ASP A 1 338 ? 16.867 -6.233 -3.412 1.00 85.81 338 ASP A O 1
ATOM 2654 N N . GLU A 1 339 ? 17.828 -5.128 -5.106 1.00 83.12 339 GLU A N 1
ATOM 2655 C CA . GLU A 1 339 ? 16.636 -4.361 -5.471 1.00 83.12 339 GLU A CA 1
ATOM 2656 C C . GLU A 1 339 ? 15.461 -5.265 -5.871 1.00 83.12 339 GLU A C 1
ATOM 2658 O O . GLU A 1 339 ? 14.306 -4.949 -5.579 1.00 83.12 339 GLU A O 1
ATOM 2663 N N . PHE A 1 340 ? 15.748 -6.418 -6.486 1.00 85.50 340 PHE A N 1
ATOM 2664 C CA . PHE A 1 340 ? 14.731 -7.399 -6.849 1.00 85.50 340 PHE A CA 1
ATOM 2665 C C . PHE A 1 340 ? 14.052 -7.978 -5.605 1.00 85.50 340 PHE A C 1
ATOM 2667 O O . PHE A 1 340 ? 12.822 -8.036 -5.556 1.00 85.50 340 PHE A O 1
ATOM 2674 N N . ALA A 1 341 ? 14.824 -8.372 -4.590 1.00 89.06 341 ALA A N 1
ATOM 2675 C CA . ALA A 1 341 ? 14.281 -8.859 -3.330 1.00 89.06 341 ALA A CA 1
ATOM 2676 C C . ALA A 1 341 ? 13.428 -7.815 -2.633 1.00 89.06 341 ALA A C 1
ATOM 2678 O O . ALA A 1 341 ? 12.294 -8.118 -2.270 1.00 89.06 341 ALA A O 1
ATOM 2679 N N . ILE A 1 342 ? 13.953 -6.598 -2.473 1.00 85.44 342 ILE A N 1
ATOM 2680 C CA . ILE A 1 342 ? 13.227 -5.515 -1.805 1.00 85.44 342 ILE A CA 1
ATOM 2681 C C . ILE A 1 342 ? 11.917 -5.244 -2.547 1.00 85.44 342 ILE A C 1
ATOM 2683 O O . ILE A 1 342 ? 10.859 -5.282 -1.930 1.00 85.44 342 ILE A O 1
ATOM 2687 N N . SER A 1 343 ? 11.963 -5.076 -3.871 1.00 82.00 343 SER A N 1
ATOM 2688 C CA . SER A 1 343 ? 10.768 -4.815 -4.683 1.00 82.00 343 SER A CA 1
ATOM 2689 C C . SER A 1 343 ? 9.754 -5.954 -4.610 1.00 82.00 343 SER A C 1
ATOM 2691 O O . SER A 1 343 ? 8.559 -5.708 -4.492 1.00 82.00 343 SER A O 1
ATOM 2693 N N . THR A 1 344 ? 10.212 -7.208 -4.637 1.00 85.50 344 THR A N 1
ATOM 2694 C CA . THR A 1 344 ? 9.323 -8.377 -4.564 1.00 85.50 344 THR A CA 1
ATOM 2695 C C . THR A 1 344 ? 8.660 -8.488 -3.194 1.00 85.50 344 THR A C 1
ATOM 2697 O O . THR A 1 344 ? 7.462 -8.747 -3.117 1.00 85.50 344 THR A O 1
ATOM 2700 N N . ILE A 1 345 ? 9.413 -8.273 -2.111 1.00 89.19 345 ILE A N 1
ATOM 2701 C CA . ILE A 1 345 ? 8.876 -8.277 -0.744 1.00 89.19 345 ILE A CA 1
ATOM 2702 C C . ILE A 1 345 ? 7.857 -7.146 -0.583 1.00 89.19 345 ILE A C 1
ATOM 2704 O O . ILE A 1 345 ? 6.747 -7.394 -0.116 1.00 89.19 345 ILE A O 1
ATOM 2708 N N . THR A 1 346 ? 8.204 -5.932 -1.015 1.00 83.38 346 THR A N 1
ATOM 2709 C CA . THR A 1 346 ? 7.316 -4.766 -0.975 1.00 83.38 346 THR A CA 1
ATOM 2710 C C . THR A 1 346 ? 6.037 -5.010 -1.776 1.00 83.38 346 THR A C 1
ATOM 2712 O O . THR A 1 346 ? 4.954 -4.750 -1.263 1.00 83.38 346 THR A O 1
ATOM 2715 N N . GLU A 1 347 ? 6.126 -5.586 -2.977 1.00 82.00 347 GLU A N 1
ATOM 2716 C CA . GLU A 1 347 ? 4.955 -5.913 -3.801 1.00 82.00 347 GLU A CA 1
ATOM 2717 C C . GLU A 1 347 ? 4.077 -6.993 -3.154 1.00 82.00 347 GLU A C 1
ATOM 2719 O O . GLU A 1 347 ? 2.852 -6.886 -3.161 1.00 82.00 347 GLU A O 1
ATOM 2724 N N . MET A 1 348 ? 4.673 -8.008 -2.517 1.00 85.50 348 MET A N 1
ATOM 2725 C CA . MET A 1 348 ? 3.910 -8.980 -1.728 1.00 85.50 348 MET A CA 1
ATOM 2726 C C . MET A 1 348 ? 3.146 -8.300 -0.586 1.00 85.50 348 MET A C 1
ATOM 2728 O O . MET A 1 348 ? 1.973 -8.603 -0.368 1.00 85.50 348 MET A O 1
ATOM 2732 N N . GLY A 1 349 ? 3.790 -7.378 0.132 1.00 82.56 349 GLY A N 1
ATOM 2733 C CA . GLY A 1 349 ? 3.149 -6.593 1.184 1.00 82.56 349 GLY A CA 1
ATOM 2734 C C . GLY A 1 349 ? 2.033 -5.699 0.664 1.00 82.56 349 GLY A C 1
ATOM 2735 O O . GLY A 1 349 ? 0.958 -5.692 1.253 1.00 82.56 349 GLY A O 1
ATOM 2736 N N . ASN A 1 350 ? 2.263 -5.013 -0.457 1.00 78.38 350 ASN A N 1
ATOM 2737 C CA . ASN A 1 350 ? 1.284 -4.163 -1.128 1.00 78.38 350 ASN A CA 1
ATOM 2738 C C . ASN A 1 350 ? 0.037 -4.957 -1.533 1.00 78.38 350 ASN A C 1
ATOM 2740 O O . ASN A 1 350 ? -1.087 -4.569 -1.225 1.00 78.38 350 ASN A O 1
ATOM 2744 N N . ILE A 1 351 ? 0.239 -6.124 -2.154 1.00 81.62 351 ILE A N 1
ATOM 2745 C CA . ILE A 1 351 ? -0.841 -7.042 -2.508 1.00 81.62 351 ILE A CA 1
ATOM 2746 C C . ILE A 1 351 ? -1.620 -7.436 -1.250 1.00 81.62 351 ILE A C 1
ATOM 2748 O O . ILE A 1 351 ? -2.836 -7.285 -1.224 1.00 81.62 351 ILE A O 1
ATOM 2752 N N . MET A 1 352 ? -0.960 -7.917 -0.194 1.00 82.19 352 MET A N 1
ATOM 2753 C CA . MET A 1 352 ? -1.668 -8.345 1.019 1.00 82.19 352 MET A CA 1
ATOM 2754 C C . MET A 1 352 ? -2.418 -7.178 1.679 1.00 82.19 352 MET A C 1
ATOM 2756 O O . MET A 1 352 ? -3.612 -7.294 1.952 1.00 82.19 352 MET A O 1
ATOM 2760 N N . ALA A 1 353 ? -1.747 -6.041 1.882 1.00 82.19 353 ALA A N 1
ATOM 2761 C CA . ALA A 1 353 ? -2.329 -4.843 2.479 1.00 82.19 353 ALA A CA 1
ATOM 2762 C C . ALA A 1 353 ? -3.540 -4.339 1.688 1.00 82.19 353 ALA A C 1
ATOM 2764 O O . ALA A 1 353 ? -4.586 -4.108 2.284 1.00 82.19 353 ALA A O 1
ATOM 2765 N N . GLY A 1 354 ? -3.429 -4.224 0.362 1.00 77.62 354 GLY A N 1
ATOM 2766 C CA . GLY A 1 354 ? -4.490 -3.695 -0.495 1.00 77.62 354 GLY A CA 1
ATOM 2767 C C . GLY A 1 354 ? -5.758 -4.541 -0.461 1.00 77.62 354 GLY A C 1
ATOM 2768 O O . GLY A 1 354 ? -6.867 -4.005 -0.432 1.00 77.62 354 GLY A O 1
ATOM 2769 N N . HIS A 1 355 ? -5.621 -5.864 -0.390 1.00 77.88 355 HIS A N 1
ATOM 2770 C CA . HIS A 1 355 ? -6.790 -6.732 -0.327 1.00 77.88 355 HIS A CA 1
ATOM 2771 C C . HIS A 1 355 ? -7.460 -6.743 1.052 1.00 77.88 355 HIS A C 1
ATOM 2773 O O . HIS A 1 355 ? -8.689 -6.718 1.119 1.00 77.88 355 HIS A O 1
ATOM 2779 N N . TYR A 1 356 ? -6.700 -6.709 2.152 1.00 80.06 356 TYR A N 1
ATOM 2780 C CA . TYR A 1 356 ? -7.303 -6.515 3.477 1.00 80.06 356 TYR A CA 1
ATOM 2781 C C . TYR A 1 356 ? -7.913 -5.123 3.638 1.00 80.06 356 TYR A C 1
ATOM 2783 O O . TYR A 1 356 ? -8.983 -4.993 4.224 1.00 80.06 356 TYR A O 1
ATOM 2791 N N . ALA A 1 357 ? -7.271 -4.094 3.085 1.00 79.62 357 ALA A N 1
ATOM 2792 C CA . ALA A 1 357 ? -7.805 -2.741 3.037 1.00 79.62 357 ALA A CA 1
ATOM 2793 C C . ALA A 1 357 ? -9.122 -2.683 2.253 1.00 79.62 357 ALA A C 1
ATOM 2795 O O . ALA A 1 357 ? -10.040 -1.995 2.678 1.00 79.62 357 ALA A O 1
ATOM 2796 N N . SER A 1 358 ? -9.246 -3.445 1.162 1.00 77.75 358 SER A N 1
ATOM 2797 C CA . SER A 1 358 ? -10.498 -3.560 0.401 1.00 77.75 358 SER A CA 1
ATOM 2798 C C . SER A 1 358 ? -11.602 -4.228 1.228 1.00 77.75 358 SER A C 1
ATOM 2800 O O . SER A 1 358 ? -12.696 -3.690 1.335 1.00 77.75 358 SER A O 1
ATOM 2802 N N . ALA A 1 359 ? -11.305 -5.342 1.906 1.00 80.38 359 ALA A N 1
ATOM 2803 C CA . ALA A 1 359 ? -12.274 -5.988 2.798 1.00 80.38 359 ALA A CA 1
ATOM 2804 C C . ALA A 1 359 ? -12.683 -5.080 3.978 1.00 80.38 359 ALA A C 1
ATOM 2806 O O . ALA A 1 359 ? -13.828 -5.098 4.430 1.00 80.38 359 ALA A O 1
ATOM 2807 N N . LEU A 1 360 ? -11.754 -4.254 4.469 1.00 79.88 360 LEU A N 1
ATOM 2808 C CA . LEU A 1 360 ? -12.019 -3.231 5.479 1.00 79.88 360 LEU A CA 1
ATOM 2809 C C . LEU A 1 360 ? -12.873 -2.084 4.936 1.00 79.88 360 LEU A C 1
ATOM 2811 O O . LEU A 1 360 ? -13.757 -1.615 5.647 1.00 79.88 360 LEU A O 1
ATOM 2815 N N . ALA A 1 361 ? -12.642 -1.662 3.695 1.00 77.81 361 ALA A N 1
ATOM 2816 C CA . ALA A 1 361 ? -13.436 -0.649 3.011 1.00 77.81 361 ALA A CA 1
ATOM 2817 C C . ALA A 1 361 ? -14.900 -1.087 2.907 1.00 77.81 361 ALA A C 1
ATOM 2819 O O . ALA A 1 361 ? -15.793 -0.322 3.272 1.00 77.81 361 ALA A O 1
ATOM 2820 N N . ASP A 1 362 ? -15.125 -2.340 2.504 1.00 79.12 362 ASP A N 1
ATOM 2821 C CA . ASP A 1 362 ? -16.456 -2.932 2.390 1.00 79.12 362 ASP A CA 1
ATOM 2822 C C . ASP A 1 362 ? -17.154 -3.019 3.758 1.00 79.12 362 ASP A C 1
ATOM 2824 O O . ASP A 1 362 ? -18.299 -2.592 3.890 1.00 79.12 362 ASP A O 1
ATOM 2828 N N . LEU A 1 363 ? -16.458 -3.492 4.803 1.00 81.69 363 LEU A N 1
ATOM 2829 C CA . LEU A 1 363 ? -17.013 -3.586 6.163 1.00 81.69 363 LEU A CA 1
ATOM 2830 C C . LEU A 1 363 ? -17.378 -2.213 6.748 1.00 81.69 363 LEU A C 1
ATOM 2832 O O . LEU A 1 363 ? -18.403 -2.052 7.415 1.00 81.69 363 LEU A O 1
ATOM 2836 N N . LEU A 1 364 ? -16.503 -1.227 6.550 1.00 79.19 364 LEU A N 1
ATOM 2837 C CA . LEU A 1 364 ? -16.686 0.124 7.074 1.00 79.19 364 LEU A CA 1
ATOM 2838 C C . LEU A 1 364 ? -17.575 0.994 6.176 1.00 79.19 364 LEU A C 1
ATOM 2840 O O . LEU A 1 364 ? -17.894 2.112 6.577 1.00 79.19 364 LEU A O 1
ATOM 2844 N N . GLU A 1 365 ? -17.977 0.491 5.003 1.00 78.19 365 GLU A N 1
ATOM 2845 C CA . GLU A 1 365 ? -18.710 1.224 3.962 1.00 78.19 365 GLU A CA 1
ATOM 2846 C C . GLU A 1 365 ? -18.033 2.562 3.617 1.00 78.19 365 GLU A C 1
ATOM 2848 O O . GLU A 1 365 ? -18.665 3.613 3.502 1.00 78.19 365 GLU A O 1
ATOM 2853 N N . THR A 1 366 ? -16.709 2.532 3.489 1.00 73.12 366 THR A N 1
ATOM 2854 C CA . THR A 1 366 ? -15.876 3.717 3.262 1.00 73.12 366 THR A CA 1
ATOM 2855 C C . THR A 1 366 ? -14.857 3.455 2.168 1.00 73.12 366 THR A C 1
ATOM 2857 O O . THR A 1 366 ? -14.580 2.314 1.816 1.00 73.12 366 THR A O 1
ATOM 2860 N N . LYS A 1 367 ? -14.255 4.514 1.631 1.00 60.84 367 LYS A N 1
ATOM 2861 C CA . LYS A 1 367 ? -13.105 4.372 0.738 1.00 60.84 367 LYS A CA 1
ATOM 2862 C C . LYS A 1 367 ? -11.835 4.302 1.571 1.00 60.84 367 LYS A C 1
ATOM 2864 O O . LYS A 1 367 ? -11.571 5.189 2.381 1.00 60.84 367 LYS A O 1
ATOM 2869 N N . ILE A 1 368 ? -11.042 3.266 1.333 1.00 69.12 368 ILE A N 1
ATOM 2870 C CA . ILE A 1 368 ? -9.732 3.088 1.949 1.00 69.12 368 ILE A CA 1
ATOM 2871 C C . ILE A 1 368 ? -8.690 3.107 0.846 1.00 69.12 368 ILE A C 1
ATOM 2873 O O . ILE A 1 368 ? -8.767 2.334 -0.106 1.00 69.12 368 ILE A O 1
ATOM 2877 N N . MET A 1 369 ? -7.718 3.998 0.994 1.00 62.34 369 MET A N 1
ATOM 2878 C CA . MET A 1 369 ? -6.526 4.025 0.161 1.00 62.34 369 MET A CA 1
ATOM 2879 C C . MET A 1 369 ? -5.326 3.792 1.061 1.00 62.34 369 MET A C 1
ATOM 2881 O O . MET A 1 369 ? -5.200 4.439 2.102 1.00 62.34 369 MET A O 1
ATOM 2885 N N . ILE A 1 370 ? -4.488 2.847 0.654 1.00 66.38 370 ILE A N 1
ATOM 2886 C CA . ILE A 1 370 ? -3.188 2.602 1.268 1.00 66.38 370 ILE A CA 1
ATOM 2887 C C . ILE A 1 370 ? -2.133 3.408 0.517 1.00 66.38 370 ILE A C 1
ATOM 2889 O O . ILE A 1 370 ? -2.225 3.573 -0.701 1.00 66.38 370 ILE A O 1
ATOM 2893 N N . ASP A 1 371 ? -1.163 3.937 1.244 1.00 63.84 371 ASP A N 1
ATOM 2894 C CA . ASP A 1 371 ? -0.007 4.609 0.668 1.00 63.84 371 ASP A CA 1
ATOM 2895 C C . ASP A 1 371 ? 1.085 3.617 0.225 1.00 63.84 371 ASP A C 1
ATOM 2897 O O . ASP A 1 371 ? 0.864 2.410 0.086 1.00 63.84 371 ASP A O 1
ATOM 2901 N N . ILE A 1 372 ? 2.269 4.155 -0.071 1.00 63.59 372 ILE A N 1
ATOM 2902 C CA . ILE A 1 372 ? 3.406 3.372 -0.542 1.00 63.59 372 ILE A CA 1
ATOM 2903 C C . ILE A 1 372 ? 3.913 2.484 0.603 1.00 63.59 372 ILE A C 1
ATOM 2905 O O . ILE A 1 372 ? 4.243 3.004 1.668 1.00 63.59 372 ILE A O 1
ATOM 2909 N N . PRO A 1 373 ? 4.058 1.165 0.386 1.00 76.50 373 PRO A N 1
ATOM 2910 C CA . PRO A 1 373 ? 4.524 0.278 1.430 1.00 76.50 373 PRO A CA 1
ATOM 2911 C C . PRO A 1 373 ? 5.985 0.534 1.794 1.00 76.50 373 PRO A C 1
ATOM 2913 O O . PRO A 1 373 ? 6.864 0.583 0.928 1.00 76.50 373 PRO A O 1
ATOM 2916 N N . GLU A 1 374 ? 6.261 0.573 3.091 1.00 79.56 374 GLU A N 1
ATOM 2917 C CA . GLU A 1 374 ? 7.604 0.724 3.629 1.00 79.56 374 GLU A CA 1
ATOM 2918 C C . GLU A 1 374 ? 8.131 -0.586 4.214 1.00 79.56 374 GLU A C 1
ATOM 2920 O O . GLU A 1 374 ? 7.542 -1.175 5.120 1.00 79.56 374 GLU A O 1
ATOM 2925 N N . PHE A 1 375 ? 9.275 -1.043 3.702 1.00 85.06 375 PHE A N 1
ATOM 2926 C CA . PHE A 1 375 ? 9.889 -2.309 4.096 1.00 85.06 375 PHE A CA 1
ATOM 2927 C C . PHE A 1 375 ? 11.016 -2.136 5.123 1.00 85.06 375 PHE A C 1
ATOM 2929 O O . PHE A 1 375 ? 12.001 -1.421 4.876 1.00 85.06 375 PHE A O 1
ATOM 2936 N N . THR A 1 376 ? 10.922 -2.908 6.210 1.00 85.25 376 THR A N 1
ATOM 2937 C CA . THR A 1 376 ? 11.906 -2.988 7.293 1.00 85.25 376 THR A CA 1
ATOM 2938 C C . THR A 1 376 ? 12.278 -4.433 7.659 1.00 85.25 376 THR A C 1
ATOM 2940 O O . THR A 1 376 ? 11.514 -5.380 7.448 1.00 85.25 376 THR A O 1
ATOM 2943 N N . MET A 1 377 ? 13.466 -4.608 8.240 1.00 89.25 377 MET A N 1
ATOM 2944 C CA . MET A 1 377 ? 13.953 -5.873 8.800 1.00 89.25 377 MET A CA 1
ATOM 2945 C C . MET A 1 377 ? 14.377 -5.642 10.243 1.00 89.25 377 MET A C 1
ATOM 2947 O O . MET A 1 377 ? 15.176 -4.749 10.508 1.00 89.25 377 MET A O 1
ATOM 2951 N N . SER A 1 378 ? 13.856 -6.444 11.166 1.00 88.50 378 SER A N 1
ATOM 2952 C CA . SER A 1 378 ? 14.086 -6.252 12.599 1.00 88.50 378 SER A CA 1
ATOM 2953 C C . SER A 1 378 ? 13.869 -7.559 13.363 1.00 88.50 378 SER A C 1
ATOM 2955 O O . SER A 1 378 ? 13.562 -8.605 12.779 1.00 88.50 378 SER A O 1
ATOM 2957 N N . THR A 1 379 ? 14.056 -7.526 14.676 1.00 89.19 379 THR A N 1
ATOM 2958 C CA . THR A 1 379 ? 13.520 -8.551 15.567 1.00 89.19 379 THR A CA 1
ATOM 2959 C C . THR A 1 379 ? 12.076 -8.235 15.957 1.00 89.19 379 THR A C 1
ATOM 2961 O O . THR A 1 379 ? 11.638 -7.087 15.955 1.00 89.19 379 THR A O 1
ATOM 2964 N N . ALA A 1 380 ? 11.312 -9.262 16.317 1.00 87.44 380 ALA A N 1
ATOM 2965 C CA . ALA A 1 380 ? 9.943 -9.102 16.793 1.00 87.44 380 ALA A CA 1
ATOM 2966 C C . ALA A 1 380 ? 9.837 -8.223 18.054 1.00 87.44 380 ALA A C 1
ATOM 2968 O O . ALA A 1 380 ? 8.842 -7.523 18.228 1.00 87.44 380 ALA A O 1
ATOM 2969 N N . GLY A 1 381 ? 10.848 -8.268 18.928 1.00 85.56 381 GLY A N 1
ATOM 2970 C CA . GLY A 1 381 ? 10.928 -7.451 20.136 1.00 85.56 381 GLY A CA 1
ATOM 2971 C C . GLY A 1 381 ? 11.129 -5.978 19.807 1.00 85.56 381 GLY A C 1
ATOM 2972 O O . GLY A 1 381 ? 10.304 -5.166 20.198 1.00 85.56 381 GLY A O 1
ATOM 2973 N N . GLU A 1 382 ? 12.149 -5.653 19.009 1.00 85.38 382 GLU A N 1
ATOM 2974 C CA . GLU A 1 382 ? 12.417 -4.276 18.560 1.00 85.38 382 GLU A CA 1
ATOM 2975 C C . GLU A 1 382 ? 11.219 -3.670 17.815 1.00 85.38 382 GLU A C 1
ATOM 2977 O O . GLU A 1 382 ? 10.849 -2.524 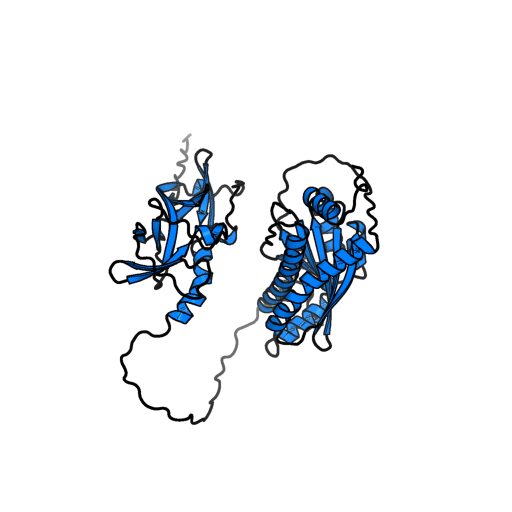18.059 1.00 85.38 382 GLU A O 1
ATOM 2982 N N . LEU A 1 383 ? 10.570 -4.449 16.941 1.00 83.62 383 LEU A N 1
ATOM 2983 C CA . LEU A 1 383 ? 9.370 -4.007 16.234 1.00 83.62 383 LEU A CA 1
ATOM 2984 C C . LEU A 1 383 ? 8.191 -3.782 17.194 1.00 83.62 383 LEU A C 1
ATOM 2986 O O . LEU A 1 383 ? 7.470 -2.797 17.063 1.00 83.62 383 LEU A O 1
ATOM 2990 N N . GLY A 1 384 ? 7.995 -4.673 18.170 1.00 80.94 384 GLY A N 1
ATOM 2991 C CA . GLY A 1 384 ? 6.970 -4.518 19.203 1.00 80.94 384 GLY A CA 1
ATOM 2992 C C . GLY A 1 384 ? 7.205 -3.299 20.097 1.00 80.94 384 GLY A C 1
ATOM 2993 O O . GLY A 1 384 ? 6.263 -2.551 20.369 1.00 80.94 384 GLY A O 1
ATOM 2994 N N . ASP A 1 385 ? 8.453 -3.066 20.502 1.00 79.56 385 ASP A N 1
ATOM 2995 C CA . ASP A 1 385 ? 8.862 -1.906 21.294 1.00 79.56 385 ASP A CA 1
ATOM 2996 C C . ASP A 1 385 ? 8.619 -0.609 20.517 1.00 79.56 385 ASP A C 1
ATOM 2998 O O . ASP A 1 385 ? 8.014 0.317 21.054 1.00 79.56 385 ASP A O 1
ATOM 3002 N N . PHE A 1 386 ? 8.993 -0.572 19.234 1.00 78.25 386 PHE A N 1
ATOM 3003 C CA . PHE A 1 386 ? 8.725 0.556 18.339 1.00 78.25 386 PHE A CA 1
ATOM 3004 C C . PHE A 1 386 ? 7.228 0.876 18.253 1.00 78.25 386 PHE A C 1
ATOM 3006 O O . PHE A 1 386 ? 6.814 2.006 18.503 1.00 78.25 386 PHE A O 1
ATOM 3013 N N . LEU A 1 387 ? 6.394 -0.127 17.968 1.00 75.94 387 LEU A N 1
ATOM 3014 C CA . LEU A 1 387 ? 4.942 0.053 17.872 1.00 75.94 387 LEU A CA 1
ATOM 3015 C C . LEU A 1 387 ? 4.348 0.540 19.198 1.00 75.94 387 LEU A C 1
ATOM 3017 O O . LEU A 1 387 ? 3.470 1.399 19.213 1.00 75.94 387 LEU A O 1
ATOM 3021 N N . THR A 1 388 ? 4.861 0.029 20.315 1.00 73.56 388 THR A N 1
ATOM 3022 C CA . THR A 1 388 ? 4.445 0.444 21.658 1.00 73.56 388 THR A CA 1
ATOM 3023 C C . THR A 1 388 ? 4.897 1.867 21.995 1.00 73.56 388 THR A C 1
ATOM 3025 O O . THR A 1 388 ? 4.226 2.544 22.766 1.00 73.56 388 THR A O 1
ATOM 3028 N N . GLN A 1 389 ? 6.017 2.349 21.462 1.00 72.38 389 GLN A N 1
ATOM 3029 C CA . GLN A 1 389 ? 6.496 3.711 21.711 1.00 72.38 389 GLN A CA 1
ATOM 3030 C C . GLN A 1 389 ? 5.780 4.737 20.825 1.00 72.38 389 GLN A C 1
ATOM 3032 O O . GLN A 1 389 ? 5.271 5.733 21.338 1.00 72.38 389 GLN A O 1
ATOM 3037 N N . GLU A 1 390 ? 5.679 4.468 19.524 1.00 65.69 390 GLU A N 1
ATOM 3038 C CA . GLU A 1 390 ? 5.114 5.406 18.549 1.00 65.69 390 GLU A CA 1
ATOM 3039 C C . GLU A 1 390 ? 3.581 5.416 18.567 1.00 65.69 390 GLU A C 1
ATOM 3041 O O . GLU A 1 390 ? 2.952 6.475 18.570 1.00 65.69 390 GLU A O 1
ATOM 3046 N N . LEU A 1 391 ? 2.952 4.236 18.600 1.00 63.12 391 LEU A N 1
ATOM 3047 C CA . LEU A 1 391 ? 1.519 4.103 18.316 1.00 63.12 391 LEU A CA 1
ATOM 3048 C C . LEU A 1 391 ? 0.650 3.944 19.563 1.00 63.12 391 LEU A C 1
ATOM 3050 O O . LEU A 1 391 ? -0.556 4.162 19.477 1.00 63.12 391 LEU A O 1
ATOM 3054 N N . LYS A 1 392 ? 1.231 3.671 20.737 1.00 61.16 392 LYS A N 1
ATOM 3055 C CA . LYS A 1 392 ? 0.474 3.608 22.003 1.00 61.16 392 LYS A CA 1
ATOM 3056 C C . LYS A 1 392 ? -0.204 4.929 22.363 1.00 61.16 392 LYS A C 1
ATOM 3058 O O . LYS A 1 392 ? -1.197 4.936 23.079 1.00 61.16 392 LYS A O 1
ATOM 3063 N N . SER A 1 393 ? 0.325 6.051 21.876 1.00 53.09 393 SER A N 1
ATOM 3064 C CA . SER A 1 393 ? -0.312 7.361 22.053 1.00 53.09 393 SER A CA 1
ATOM 3065 C C . SER A 1 393 ? -1.551 7.562 21.165 1.00 53.09 393 SER A C 1
ATOM 3067 O O . SER A 1 393 ? -2.344 8.464 21.427 1.00 53.09 393 SER A O 1
ATOM 3069 N N . ILE A 1 394 ? -1.718 6.727 20.131 1.00 50.94 394 ILE A N 1
ATOM 3070 C CA . ILE A 1 394 ? -2.730 6.854 19.072 1.00 50.94 394 ILE A CA 1
ATOM 3071 C C . ILE A 1 394 ? -3.821 5.781 19.212 1.00 50.94 394 ILE A C 1
ATOM 3073 O O . ILE A 1 394 ? -4.993 6.054 18.944 1.00 50.94 394 ILE A O 1
ATOM 3077 N N . ALA A 1 395 ? -3.450 4.574 19.641 1.00 57.06 395 ALA A N 1
ATOM 3078 C CA . ALA A 1 395 ? -4.352 3.444 19.798 1.00 57.06 395 ALA A CA 1
ATOM 3079 C C . ALA A 1 395 ? -3.941 2.577 20.997 1.00 57.06 395 ALA A C 1
ATOM 3081 O O . ALA A 1 395 ? -2.758 2.386 21.263 1.00 57.06 395 ALA A O 1
ATOM 3082 N N . GLU A 1 396 ? -4.919 2.004 21.700 1.00 62.09 396 GLU A N 1
ATOM 3083 C CA . GLU A 1 396 ? -4.673 1.031 22.780 1.00 62.09 396 GLU A CA 1
ATOM 3084 C C . GLU A 1 396 ? -4.844 -0.422 22.311 1.00 62.09 396 GLU A C 1
ATOM 3086 O O . GLU A 1 396 ? -4.332 -1.349 22.942 1.00 62.09 396 GLU A O 1
ATOM 3091 N N . LEU A 1 397 ? -5.534 -0.621 21.183 1.00 70.12 397 LEU A N 1
ATOM 3092 C CA . LEU A 1 397 ? -5.904 -1.930 20.658 1.00 70.12 397 LEU A CA 1
ATOM 3093 C C . LEU A 1 397 ? -5.446 -2.116 19.218 1.00 70.12 397 LEU A C 1
ATOM 3095 O O . LEU A 1 397 ? -5.499 -1.199 18.400 1.00 70.12 397 LEU A O 1
ATOM 3099 N N . VAL A 1 398 ? -5.055 -3.349 18.918 1.00 78.00 398 VAL A N 1
ATOM 3100 C CA . VAL A 1 398 ? -4.609 -3.795 17.605 1.00 78.00 398 VAL A CA 1
ATOM 3101 C C . VAL A 1 398 ? -5.491 -4.950 17.161 1.00 78.00 398 VAL A C 1
ATOM 3103 O O . VAL A 1 398 ? -5.656 -5.936 17.883 1.00 78.00 398 VAL A O 1
ATOM 3106 N N . ILE A 1 399 ? -6.051 -4.840 15.961 1.00 81.31 399 ILE A N 1
ATOM 3107 C CA . ILE A 1 399 ? -6.789 -5.931 15.326 1.00 81.31 399 ILE A CA 1
ATOM 3108 C C . ILE A 1 399 ? -5.776 -6.799 14.587 1.00 81.31 399 ILE A C 1
ATOM 3110 O O . ILE A 1 399 ? -4.945 -6.294 13.831 1.00 81.31 399 ILE A O 1
ATOM 3114 N N . ILE A 1 400 ? -5.836 -8.109 14.809 1.00 81.81 400 ILE A N 1
ATOM 3115 C CA . ILE A 1 400 ? -4.883 -9.066 14.250 1.00 81.81 400 ILE A CA 1
ATOM 3116 C C . ILE A 1 400 ? -5.592 -10.107 13.400 1.00 81.81 400 ILE A C 1
ATOM 3118 O O . ILE A 1 400 ? -6.602 -10.684 13.802 1.00 81.81 400 ILE A O 1
ATOM 3122 N N . ILE A 1 401 ? -5.014 -10.377 12.236 1.00 79.25 401 ILE A N 1
ATOM 3123 C CA . ILE A 1 401 ? -5.411 -11.448 11.329 1.00 79.25 401 ILE A CA 1
ATOM 3124 C C . ILE A 1 401 ? -4.154 -12.257 11.014 1.00 79.25 401 ILE A C 1
ATOM 3126 O O . ILE A 1 401 ? -3.241 -11.800 10.322 1.00 79.25 401 ILE A O 1
ATOM 3130 N N . LYS A 1 402 ? -4.074 -13.477 11.544 1.00 81.50 402 LYS A N 1
ATOM 3131 C CA . LYS A 1 402 ? -2.946 -14.377 11.288 1.00 81.50 402 LYS A CA 1
ATOM 3132 C C . LYS A 1 402 ? -3.233 -15.213 10.059 1.00 81.50 402 LYS A C 1
ATOM 3134 O O . LYS A 1 402 ? -4.294 -15.829 9.951 1.00 81.50 402 LYS A O 1
ATOM 3139 N N . THR A 1 403 ? -2.252 -15.292 9.170 1.00 78.50 403 THR A N 1
ATOM 3140 C CA . THR A 1 403 ? -2.361 -16.057 7.933 1.00 78.50 403 THR A CA 1
ATOM 3141 C C . THR A 1 403 ? -1.163 -16.956 7.696 1.00 78.50 403 THR A C 1
ATOM 3143 O O . THR A 1 403 ? -0.019 -16.673 8.044 1.00 78.50 403 THR A O 1
ATOM 3146 N N . SER A 1 404 ? -1.425 -18.097 7.080 1.00 81.81 404 SER A N 1
ATOM 3147 C CA . SER A 1 404 ? -0.396 -18.984 6.574 1.00 81.81 404 SER A CA 1
ATOM 3148 C C . SER A 1 404 ? -0.469 -18.979 5.060 1.00 81.81 404 SER A C 1
ATOM 3150 O O . SER A 1 404 ? -1.487 -19.342 4.481 1.00 81.81 404 SER A O 1
ATOM 3152 N N . ILE A 1 405 ? 0.639 -18.625 4.425 1.00 81.94 405 ILE A N 1
ATOM 3153 C CA . ILE A 1 405 ? 0.824 -18.694 2.982 1.00 81.94 405 ILE A CA 1
ATOM 3154 C C . ILE A 1 405 ? 1.621 -19.968 2.692 1.00 81.94 405 ILE A C 1
ATOM 3156 O O . ILE A 1 405 ? 2.708 -20.172 3.232 1.00 81.94 405 ILE A O 1
ATOM 3160 N N . LYS A 1 406 ? 1.088 -20.857 1.860 1.00 83.38 406 LYS A N 1
ATOM 3161 C CA . LYS A 1 406 ? 1.757 -22.080 1.416 1.00 83.38 406 LYS A CA 1
ATOM 3162 C C . LYS A 1 406 ? 2.018 -22.000 -0.082 1.00 83.38 406 LYS A C 1
ATOM 3164 O O . LYS A 1 406 ? 1.101 -21.788 -0.871 1.00 83.38 406 LYS A O 1
ATOM 3169 N N . ILE A 1 407 ? 3.275 -22.179 -0.472 1.00 82.00 407 ILE A N 1
ATOM 3170 C CA . ILE A 1 407 ? 3.739 -22.103 -1.859 1.00 82.00 407 ILE A CA 1
ATOM 3171 C C . ILE A 1 407 ? 4.542 -23.368 -2.140 1.00 82.00 407 ILE A C 1
ATOM 3173 O O . ILE A 1 407 ? 5.678 -23.504 -1.685 1.00 82.00 407 ILE A O 1
ATOM 3177 N N . SER A 1 408 ? 3.957 -24.305 -2.890 1.00 81.00 408 SER A N 1
ATOM 3178 C CA . SER A 1 408 ? 4.520 -25.657 -3.044 1.00 81.00 408 SER A CA 1
ATOM 3179 C C . SER A 1 408 ? 4.786 -26.293 -1.661 1.00 81.00 408 SER A C 1
ATOM 3181 O O . SER A 1 408 ? 3.839 -26.483 -0.894 1.00 81.00 408 SER A O 1
ATOM 3183 N N . ASP A 1 409 ? 6.048 -26.566 -1.317 1.00 81.81 409 ASP A N 1
ATOM 3184 C CA . ASP A 1 409 ? 6.457 -27.134 -0.024 1.00 81.81 409 ASP A CA 1
ATOM 3185 C C . ASP A 1 409 ? 6.872 -26.070 1.006 1.00 81.81 409 ASP A C 1
ATOM 3187 O O . ASP A 1 409 ? 7.099 -26.378 2.176 1.00 81.81 409 ASP A O 1
ATOM 3191 N N . LEU A 1 410 ? 6.963 -24.803 0.593 1.00 85.94 410 LEU A N 1
ATOM 3192 C CA . LEU A 1 410 ? 7.340 -23.700 1.466 1.00 85.94 410 LEU A CA 1
ATOM 3193 C C . LEU A 1 410 ? 6.111 -23.188 2.217 1.00 85.94 410 LEU A C 1
ATOM 3195 O O . LEU A 1 410 ? 5.119 -22.779 1.612 1.00 85.94 410 LEU A O 1
ATOM 3199 N N . LYS A 1 411 ? 6.193 -23.183 3.548 1.00 89.19 411 LYS A N 1
ATOM 3200 C CA . LYS A 1 411 ? 5.204 -22.558 4.427 1.00 89.19 411 LYS A CA 1
ATOM 3201 C C . LYS A 1 411 ? 5.778 -21.254 4.963 1.00 89.19 411 LYS A C 1
ATOM 3203 O O . LYS A 1 411 ? 6.801 -21.261 5.638 1.00 89.19 411 LYS A O 1
ATOM 3208 N N . LEU A 1 412 ? 5.106 -20.156 4.658 1.00 89.81 412 LEU A N 1
ATOM 3209 C CA . LEU A 1 412 ? 5.411 -18.820 5.139 1.00 89.81 412 LEU A CA 1
ATOM 3210 C C . LEU A 1 412 ? 4.290 -18.390 6.081 1.00 89.81 412 LEU A C 1
ATOM 3212 O O . LEU A 1 412 ? 3.133 -18.299 5.670 1.00 89.81 412 LEU A O 1
ATOM 3216 N N . LYS A 1 413 ? 4.614 -18.125 7.345 1.00 87.81 413 LYS A N 1
ATOM 3217 C CA . LYS A 1 413 ? 3.657 -17.467 8.234 1.00 87.81 413 LYS A CA 1
ATOM 3218 C C . LYS A 1 413 ? 3.713 -15.963 8.018 1.00 87.81 413 LYS A C 1
ATOM 3220 O O . LYS A 1 413 ? 4.796 -15.377 7.979 1.00 87.81 413 LYS A O 1
ATOM 3225 N N . GLY A 1 414 ? 2.534 -15.377 7.876 1.00 87.44 414 GLY A N 1
ATOM 3226 C CA . GLY A 1 414 ? 2.315 -13.949 7.774 1.00 87.44 414 GLY A CA 1
ATOM 3227 C C . GLY A 1 414 ? 1.309 -13.501 8.826 1.00 87.44 414 GLY A C 1
ATOM 3228 O O . GLY A 1 414 ? 0.383 -14.224 9.187 1.00 87.44 414 GLY A O 1
ATOM 3229 N N . MET A 1 415 ? 1.470 -12.298 9.338 1.00 87.25 415 MET A N 1
ATOM 3230 C CA . MET A 1 415 ? 0.482 -11.688 10.213 1.00 87.25 415 MET A CA 1
ATOM 3231 C C . MET A 1 415 ? 0.155 -10.307 9.687 1.00 87.25 415 MET A C 1
ATOM 3233 O O . MET A 1 415 ? 1.055 -9.521 9.405 1.00 87.25 415 MET A O 1
ATOM 3237 N N . PHE A 1 416 ? -1.136 -10.053 9.539 1.00 87.56 416 PHE A N 1
ATOM 3238 C CA . PHE A 1 416 ? -1.685 -8.759 9.197 1.00 87.56 416 PHE A CA 1
ATOM 3239 C C . PHE A 1 416 ? -2.181 -8.103 10.483 1.00 87.56 416 PHE A C 1
ATOM 3241 O O . PHE A 1 416 ? -2.997 -8.674 11.211 1.00 87.56 416 PHE A O 1
ATOM 3248 N N . PHE A 1 417 ? -1.677 -6.910 10.762 1.00 86.25 417 PHE A N 1
ATOM 3249 C CA . PHE A 1 417 ? -2.100 -6.077 11.874 1.00 86.25 417 PHE A CA 1
ATOM 3250 C C . PHE A 1 417 ? -2.768 -4.831 11.311 1.00 86.25 417 PHE A C 1
ATOM 3252 O O . PHE A 1 417 ? -2.191 -4.144 10.470 1.00 86.25 417 PHE A O 1
ATOM 3259 N N . LEU A 1 418 ? -3.965 -4.533 11.803 1.00 85.88 418 LEU A N 1
ATOM 3260 C CA . LEU A 1 418 ? -4.621 -3.252 11.604 1.00 85.88 418 LEU A CA 1
ATOM 3261 C C . LEU A 1 418 ? -4.566 -2.486 12.922 1.00 85.88 418 LEU A C 1
ATOM 3263 O O . LEU A 1 418 ? -5.055 -2.948 13.955 1.00 85.88 418 LEU A O 1
ATOM 3267 N N . ILE A 1 419 ? -3.971 -1.304 12.860 1.00 84.44 419 ILE A N 1
ATOM 3268 C CA . ILE A 1 419 ? -3.796 -0.386 13.978 1.00 84.44 419 ILE A CA 1
ATOM 3269 C C . ILE A 1 419 ? -4.610 0.872 13.653 1.00 84.44 419 ILE A C 1
ATOM 3271 O O . ILE A 1 419 ? -4.073 1.814 13.065 1.00 84.44 419 ILE A O 1
ATOM 3275 N N . PRO A 1 420 ? -5.923 0.866 13.925 1.00 79.50 420 PRO A N 1
ATOM 3276 C CA . PRO A 1 420 ? -6.789 2.002 13.637 1.00 79.50 420 PRO A CA 1
ATOM 3277 C C . PRO A 1 420 ? -6.600 3.116 14.670 1.00 79.50 420 PRO A C 1
ATOM 3279 O O . PRO A 1 420 ? -6.328 2.847 15.840 1.00 79.50 420 PRO A O 1
ATOM 3282 N N . ASP A 1 421 ? -6.817 4.367 14.266 1.00 77.69 421 ASP A N 1
ATOM 3283 C CA . ASP A 1 421 ? -7.031 5.446 15.229 1.00 77.69 421 ASP A CA 1
ATOM 3284 C C . ASP A 1 421 ? -8.316 5.204 16.045 1.00 77.69 421 ASP A C 1
ATOM 3286 O O . ASP A 1 421 ? -9.170 4.377 15.705 1.00 77.69 421 ASP A O 1
ATOM 3290 N N . LEU A 1 422 ? -8.492 5.955 17.134 1.00 75.62 422 LEU A N 1
ATOM 3291 C CA . LEU A 1 422 ? -9.654 5.788 18.011 1.00 75.62 422 LEU A CA 1
ATOM 3292 C C . LEU A 1 422 ? -10.994 5.977 17.275 1.00 75.62 422 LEU A C 1
ATOM 3294 O O . LEU A 1 422 ? -11.986 5.326 17.615 1.00 75.62 422 LEU A O 1
ATOM 3298 N N . THR A 1 423 ? -11.041 6.859 16.274 1.00 80.19 423 THR A N 1
ATOM 3299 C CA . THR A 1 423 ? -12.249 7.122 15.479 1.00 80.19 423 THR A CA 1
ATOM 3300 C C . THR A 1 423 ? -12.627 5.903 14.644 1.00 80.19 423 THR A C 1
ATOM 3302 O O . THR A 1 423 ? -13.768 5.438 14.693 1.00 80.19 423 THR A O 1
ATOM 3305 N N . THR A 1 424 ? -11.656 5.353 13.919 1.00 80.50 424 THR A N 1
ATOM 3306 C CA . THR A 1 424 ? -11.828 4.182 13.060 1.00 80.50 424 THR A CA 1
ATOM 3307 C C . THR A 1 424 ? -12.116 2.941 13.894 1.00 80.50 424 THR A C 1
ATOM 3309 O O . THR A 1 424 ? -13.002 2.167 13.539 1.00 80.50 424 THR A O 1
ATOM 3312 N N . LEU A 1 425 ? -11.466 2.788 15.052 1.00 80.00 425 LEU A N 1
ATOM 3313 C CA . LEU A 1 425 ? -11.730 1.689 15.981 1.00 80.00 425 LEU A CA 1
ATOM 3314 C C . LEU A 1 425 ? -13.181 1.700 16.484 1.00 80.00 425 LEU A C 1
ATOM 3316 O O . LEU A 1 425 ? -13.840 0.662 16.509 1.00 80.00 425 LEU A O 1
ATOM 3320 N N . LYS A 1 426 ? -13.712 2.877 16.842 1.00 78.81 426 LYS A N 1
ATOM 3321 C CA . LYS A 1 426 ? -15.118 3.029 17.251 1.00 78.81 426 LYS A CA 1
ATOM 3322 C C . LYS A 1 426 ? -16.081 2.668 16.124 1.00 78.81 426 LYS A C 1
ATOM 3324 O O . LYS A 1 426 ? -17.072 1.984 16.371 1.00 78.81 426 LYS A O 1
ATOM 3329 N N . LEU A 1 427 ? -15.797 3.112 14.898 1.00 81.31 427 LEU A N 1
ATOM 3330 C CA . LEU A 1 427 ? -16.603 2.762 13.728 1.00 81.31 427 LEU A CA 1
ATOM 3331 C C . LEU A 1 427 ? -16.592 1.249 13.484 1.00 81.31 427 LEU A C 1
ATOM 3333 O O . LEU A 1 427 ? -17.642 0.654 13.253 1.00 81.31 427 LEU A O 1
ATOM 3337 N N . PHE A 1 428 ? -15.418 0.634 13.603 1.00 82.50 428 PHE A N 1
ATOM 3338 C CA . PHE A 1 428 ? -15.223 -0.800 13.463 1.00 82.50 428 PHE A CA 1
ATOM 3339 C C . PHE A 1 428 ? -16.034 -1.590 14.497 1.00 82.50 428 PHE A C 1
ATOM 3341 O O . PHE A 1 428 ? -16.809 -2.469 14.132 1.00 82.50 428 PHE A O 1
ATOM 3348 N N . PHE A 1 429 ? -15.945 -1.229 15.780 1.00 81.81 429 PHE A N 1
ATOM 3349 C CA . PHE A 1 429 ? -16.730 -1.867 16.844 1.00 81.81 429 PHE A CA 1
ATOM 3350 C C . PHE A 1 429 ? -18.229 -1.693 16.652 1.00 81.81 429 PHE A C 1
ATOM 3352 O O . PHE A 1 429 ? -18.972 -2.662 16.791 1.00 81.81 429 PHE A O 1
ATOM 3359 N N . LYS A 1 430 ? -18.669 -0.501 16.243 1.00 83.25 430 LYS A N 1
ATOM 3360 C CA . LYS A 1 430 ? -20.073 -0.258 15.909 1.00 83.25 430 LYS A CA 1
ATOM 3361 C C . LYS A 1 430 ? -20.551 -1.174 14.778 1.00 83.25 430 LYS A C 1
ATOM 3363 O O . LYS A 1 430 ? -21.628 -1.748 14.886 1.00 83.25 430 LYS A O 1
ATOM 3368 N N . LYS A 1 431 ? -19.761 -1.334 13.709 1.00 84.25 431 LYS A N 1
ATOM 3369 C CA . LYS A 1 431 ? -20.091 -2.228 12.584 1.00 84.25 431 LYS A CA 1
ATOM 3370 C C . LYS A 1 431 ? -20.096 -3.705 12.984 1.00 84.25 431 LYS A C 1
ATOM 3372 O O . LYS A 1 431 ? -20.896 -4.462 12.450 1.00 84.25 431 LYS A O 1
ATOM 3377 N N . LEU A 1 432 ? -19.269 -4.095 13.951 1.00 79.75 432 LEU A N 1
ATOM 3378 C CA . LEU A 1 432 ? -19.269 -5.445 14.518 1.00 79.75 432 LEU A CA 1
ATOM 3379 C C . LEU A 1 432 ? -20.368 -5.688 15.565 1.00 79.75 432 LEU A C 1
ATOM 3381 O O . LEU A 1 432 ? -20.457 -6.799 16.074 1.00 79.75 432 LEU A O 1
ATOM 3385 N N . GLY A 1 433 ? -21.184 -4.685 15.911 1.00 77.88 433 GLY A N 1
ATOM 3386 C CA . GLY A 1 433 ? -22.185 -4.814 16.977 1.00 77.88 433 GLY A CA 1
ATOM 3387 C C . GLY A 1 433 ? -21.582 -4.899 18.386 1.00 77.88 433 GLY A C 1
ATOM 3388 O O . GLY A 1 433 ? -22.258 -5.307 19.328 1.00 77.88 433 GLY A O 1
ATOM 3389 N N . ILE A 1 434 ? -20.319 -4.495 18.552 1.00 77.12 434 ILE A N 1
ATOM 3390 C CA . ILE A 1 434 ? -19.635 -4.421 19.845 1.00 77.12 434 ILE A CA 1
ATOM 3391 C C . ILE A 1 434 ? -20.063 -3.112 20.527 1.00 77.12 434 ILE A C 1
ATOM 3393 O O . ILE A 1 434 ? -19.360 -2.101 20.478 1.00 77.12 434 ILE A O 1
ATOM 3397 N N . GLU A 1 435 ? -21.247 -3.102 21.137 1.00 58.41 435 GLU A N 1
ATOM 3398 C CA . GLU A 1 435 ? -21.716 -1.980 21.959 1.00 58.41 435 GLU A CA 1
ATOM 3399 C C . GLU A 1 435 ? -21.263 -2.152 23.432 1.00 58.41 435 GLU A C 1
ATOM 3401 O O . GLU A 1 435 ? -21.313 -3.248 23.985 1.00 58.41 435 GLU A O 1
ATOM 3406 N N . ASN A 1 436 ? -20.829 -1.057 24.081 1.00 47.91 436 ASN A N 1
ATOM 3407 C CA . ASN A 1 436 ? -20.540 -0.920 25.531 1.00 47.91 436 ASN A CA 1
ATOM 3408 C C . ASN A 1 436 ? -19.210 -1.420 26.153 1.00 47.91 436 ASN A C 1
ATOM 3410 O O . ASN A 1 436 ? -19.187 -1.696 27.350 1.00 47.91 436 ASN A O 1
ATOM 3414 N N . THR A 1 437 ? -18.066 -1.462 25.457 1.00 48.34 437 THR A N 1
ATOM 3415 C CA . THR A 1 437 ? -16.770 -1.785 26.135 1.00 48.34 437 THR A CA 1
ATOM 3416 C C . THR A 1 437 ? -15.734 -0.657 26.187 1.00 48.34 437 THR A C 1
ATOM 3418 O O . THR A 1 437 ? -14.720 -0.792 26.866 1.00 48.34 437 THR A O 1
ATOM 3421 N N . LEU A 1 438 ? -15.983 0.478 25.529 1.00 42.41 438 LEU A N 1
ATOM 3422 C CA . LEU A 1 438 ? -15.132 1.669 25.625 1.00 42.41 438 LEU A CA 1
ATOM 3423 C C . LEU A 1 438 ? -15.628 2.573 26.764 1.00 42.41 438 LEU A C 1
ATOM 3425 O O . LEU A 1 438 ? -16.283 3.584 26.517 1.00 42.41 438 LEU A O 1
ATOM 3429 N N . VAL A 1 439 ? -15.349 2.196 28.014 1.00 34.25 439 VAL A N 1
ATOM 3430 C CA . VAL A 1 439 ? -15.388 3.163 29.122 1.00 34.25 439 VAL A CA 1
ATOM 3431 C C . VAL A 1 439 ? -14.087 3.958 29.028 1.00 34.25 439 VAL A C 1
ATOM 3433 O O . VAL A 1 439 ? -13.017 3.387 29.228 1.00 34.25 439 VAL A O 1
ATOM 3436 N N . ILE A 1 440 ? -14.192 5.223 28.611 1.00 34.22 440 ILE A N 1
ATOM 3437 C CA . ILE A 1 440 ? -13.066 6.167 28.493 1.00 34.22 440 ILE A CA 1
ATOM 3438 C C . ILE A 1 440 ? -12.631 6.618 29.885 1.00 34.22 440 ILE A C 1
ATOM 3440 O O . ILE A 1 440 ? -13.540 6.933 30.690 1.00 34.22 440 ILE A O 1
#

Sequence (440 aa):
MMIESNYEEYESEENINAVIVKIQDEKYLIEVEKVKEIYVPGENIVPVPLSEKSIVGVINIRGVIYSIISLRHNIYAESIDYGLNEYSRILLLEWGNLNVAILVDLVIGVREFPLSIFKHQGTIVKTNIEFKFIKLTGVFQEDPLILLDLDAIIQPYIKSFEKIGGKKGEVTTPSVLEKPKVLPKKPKKQAKPKKSIKPRKSDEESTVIIPQSPKISSKLPKASANLKVTLSDDHKDILKEMGNIGTGNAVTALSRLIKKKIDVTLTDVGIISFDQLAGQFGGPKEKVCGIFCHINKPSQSTILNIFEMRPLMHLIATLAGTDSKIEPNKVKTKSDLDEFAISTITEMGNIMAGHYASALADLLETKIMIDIPEFTMSTAGELGDFLTQELKSIAELVIIIKTSIKISDLKLKGMFFLIPDLTTLKLFFKKLGIENTLVI

Foldseek 3Di:
DDDDDDDDDPDDQDKFKWFWFDAPHDIATEGVLFFDDKAFDDPAFDQDPPDDLQFLHWDQDPNDIETEGEPNCQQPVDDSPSVRDRQKMWTFTDDPPHGYIYIGNHTPGIDMGGCVQQVPPPDDDDGSGDCLQFPTWGADPNDIYTYGDVCSVCVVCVVVVVVVPPDDDDDDDDDDDDDDDDDDDDDDDDDDDDDDDDDDDDDDDQDWPDDDFPPDDDPDDPDPDLQDDDDDPLLFVLVQVLLVQLVVQLQVVVCVLLVFRKDKDFDGWDKDFLVCQLVVQVHQQFKKKWKWWFWDPPFTKIKIKIWRQLLLLVSLQVSCPPVDPQDSVPDDFPVSDDPSSVVSVQVSVVSSVVSSQVSLCVLLVHDTDIHRMDITIDGSNVVSVVCCVRCVSFARMKIKTWMWMDTPPRIMTMIIIIGTGPVNVVSNCVSSVVPDRPPD